Protein 2VR3 (pdb70)

Secondary structure (P-SEA, 3-state):
cccccccccbbbbbbcccccccccccbbbbbbbbbbbcccccccbbbbbbccccccccccccccccccccccbbbbbccccbbbbbbcccccccccccbbbbbbbccccccccccbbbbbbbbccccbbbbbbbbcbbbbbbccccccccccccccccccbbbbbbbcccccccccbbbbbbbcccccccccccccccbbbbbbbbccccccccccccccccccccbbbbbccccbbbbccccccccbbbbbbbbccccccccccccbbbbbbbcccccccbbbbbbbbccccccccccccccccccc/ccccccccccccccccccccccccccbbbbbbccccccccccccbbbbbbccccccccccccccccccccccccccccccccccbbbbbbcccccccccccccbbbbbcccccccccbbbbbbbbbccccbbbbbbbbccbbbbbcccccbbbbbcccccccccbbbbbbcccccccccbbbbbbbcccccccccccccccbbbbbbccccccccccccccccccccccccbbbbbccccbbbbccccccccbbbbbbbbccccccccccccbbbbbbbccccccccbbbbbbbbbbbbbbccccccccc/ccccbbbbbbcc/cbbbbbbbbbbcc

GO terms:
  GO:0070051 fibrinogen binding (F, IMP)
  GO:0098630 aggregation of unicellular organisms (P, IMP)
  GO:0070051 fibrinogen binding (F, IPI)
  GO:0001968 fibronectin binding (F, IPI)

CATH classification: 2.60.40.1280 (+1 more: 2.60.40.1290)

Nearest PDB structures (foldseek):
  2vr3-assembly1_A  TM=1.003E+00  e=5.633E-76  Staphylococcus aureus
  1n67-assembly1_A  TM=7.058E-01  e=8.369E-58  Staphylococcus aureus
  5wtb-assembly3_B  TM=8.924E-01  e=7.507E-31  Staphylococcus aureus subsp. aureus Mu50
  1r19-assembly2_B  TM=8.773E-01  e=3.235E-27  Staphylococcus epidermidis
  4b60-assembly1_A  TM=8.534E-01  e=1.217E-27  Staphylococcus aureus subsp. aureus NCTC 8325

Foldseek 3Di:
DECLVVWAPKAKEKDADQEAAQQVFGWIKIKIKTWDALVDAFFYKFKKFFDPQKAQARQAQHDAFACAALVQWGWDQDPVRIIMITGHRVSVFFARKMKMKMGIIGGDCVVCQAWAKDKTKMATPPHMYIDIHTYDNDDFDDDVQWTKDKEKHHCYPVQQKIKMKMKGSLVQGKFAFKKKKKAFDPPQLAFWFAADVFKDKWKAFDPDSVVHTSSRDDDGNTCRVQWDWHDDDGRMIMIGHVRRIDRGMMMMMMIGGGHPPGPGYHKMKMKMWGADPVRDIDMDMYIYDDDDDHMYMYMHGHGDDDDD/DECLVVWPPKAKDKDFDLEAQLQVAGWIKIKIKTWDALPDAFFYKFKKDFDPQKAQQRQAPDDAFAFADAVVHTQWGWDQDPVRMIMITGHRQSVFFHRKMKMKMGIMGGDCVVAFAWDKDKGKMGTPPHIDIHIHTHDNDDWDDDAQWTKEKAWRHAHLPVFKTKMKMKGRLVLGKFAFKKKKKAFPPPFLAFWFAAPVFKDKWKFFAVSVPATSSRDDDRVVTHTCRVQWDWHADDGGMIMITHVVRIGRTMMMMMMMGGGHNVTPGYHKMKMKIWGADPVRDIDIDIYIYDDDDDHMYMYMHGHGDD/DDDDDDDDDDDD/DDDDDDDDDDDDD

Sequence (643 aa):
TDITNQLTNVTVGIDSGTTVYPHQAGYVKLNYGFSVPNSAVKGDTFKITVPKELNLNGVTSTAKVPPIMAVLANGVIDSDGNVIYTFTDYVNTKCDVKATLTMPAYIDPENVKKTGNVTLATGIGSTTANKTVLVDYEKYGKFYNL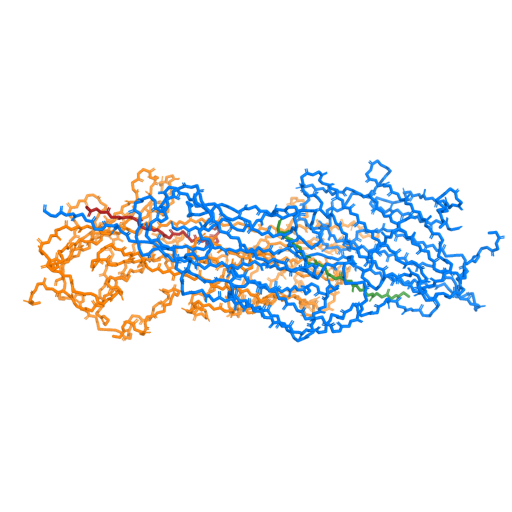SIKGTIDQIDKTNNTYRQTIYVNPSGDNVIAPVLTGNLKPNTDSNALIDQQNTSIKVYKVDNAADLSESYFVNPEDVTNSVNITFPNPNQYKVEFPDDQITTPYIVVVNGHIDPNSKGDLALRSTLYGYNSNIIWRSMSWDNEVAFNNGSGSGDGIDCPVVPTDITNQLTNVTVGIDSGTTVYPHQAGYVKLNYGFSVPNSAVKGDTFKITVPKELNLNGVTSTAKVPPIMAGDQVLANGVIDSDGNVIYTFTDYVNTKCDVKATLTMPAYIDPENVKKTGNVTLATG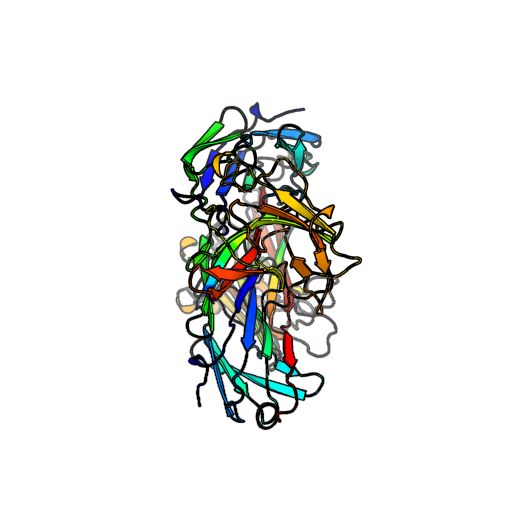IGSTTANKTVLVDYEKYGKFYNLSIKGTIDQIDKTNNTYRQTIYVNPSGDNVIAPVLTGNLKPNTDSNALIDQQNTSIKVYKVNAADLSESYFVNPENFEDVTNSVNITFPNPNQYKVEFPDDQITTPYIVVVNGHIDPNSKGDLALRSTLYGYNSNIIWRSMSWDNEVAFNNGSGSGDGIDCPHHLGGAKQAGAVQHHLGGAKQAGAV

B-factor: mean 31.1, std 10.48, range [5.42, 54.84]

Structure (mmCIF, N/CA/C/O backbone):
data_2VR3
#
_entry.id   2VR3
#
_cell.length_a   35.427
_cell.length_b   61.836
_cell.length_c   81.777
_cell.angle_alpha   85.44
_cell.angle_beta   81.84
_cell.angle_gamma   82.45
#
_symmetry.space_group_name_H-M   'P 1'
#
loop_
_entity.id
_entity.type
_entity.pdbx_description
1 polymer 'CLUMPING FACTOR A'
2 polymer 'FIBRINOGEN GAMMA-CHAIN'
3 water water
#
loop_
_atom_site.group_PDB
_atom_site.id
_atom_site.type_symbol
_atom_site.label_atom_id
_atom_site.label_alt_id
_atom_site.label_comp_id
_atom_site.label_asym_id
_atom_site.label_entity_id
_atom_site.label_seq_id
_atom_site.pdbx_PDB_ins_code
_atom_site.Cartn_x
_atom_site.Cartn_y
_atom_site.Cartn_z
_atom_site.occupancy
_atom_site.B_iso_or_equiv
_atom_site.auth_seq_id
_atom_site.auth_comp_id
_atom_site.auth_asym_id
_atom_site.auth_atom_id
_atom_site.pdbx_PDB_model_num
ATOM 1 N N . THR A 1 14 ? 15.336 29.871 -9.969 1.00 36.22 230 THR A N 1
ATOM 2 C CA . THR A 1 14 ? 16.148 28.608 -10.076 1.00 46.69 230 THR A CA 1
ATOM 3 C C . THR A 1 14 ? 17.417 28.667 -9.216 1.00 37.08 230 THR A C 1
ATOM 4 O O . THR A 1 14 ? 17.968 29.745 -8.952 1.00 39.69 230 THR A O 1
ATOM 6 N N . ASP A 1 15 ? 17.855 27.503 -8.747 1.00 28.02 231 ASP A N 1
ATOM 7 C CA . ASP A 1 15 ? 19.125 27.422 -8.078 1.00 22.51 231 ASP A CA 1
ATOM 8 C C . ASP A 1 15 ? 20.192 27.185 -9.107 1.00 36.34 231 ASP A C 1
ATOM 9 O O . ASP A 1 15 ? 20.178 26.151 -9.762 1.00 44.10 231 ASP A O 1
ATOM 14 N N . ILE A 1 16 ? 21.146 28.106 -9.222 1.00 20.08 232 ILE A N 1
ATOM 15 C CA . ILE A 1 16 ? 22.164 27.949 -10.242 1.00 21.86 232 ILE A CA 1
ATOM 16 C C . ILE A 1 16 ? 23.551 27.674 -9.682 1.00 22.30 232 ILE A C 1
ATOM 17 O O . ILE A 1 16 ? 24.526 27.716 -10.403 1.00 29.33 232 ILE A O 1
ATOM 22 N N . THR A 1 17 ? 23.612 27.361 -8.395 1.00 24.12 233 THR A N 1
ATOM 23 C CA . THR A 1 17 ? 24.835 27.007 -7.723 1.00 35.54 233 THR A CA 1
ATOM 24 C C . THR A 1 17 ? 25.730 26.220 -8.647 1.00 30.63 233 THR A C 1
ATOM 25 O O . THR A 1 17 ? 26.864 26.630 -8.945 1.00 24.25 233 THR A O 1
ATOM 29 N N . ASN A 1 18 ? 25.224 25.095 -9.145 1.00 32.61 234 ASN A N 1
ATOM 30 C CA . ASN A 1 18 ? 26.074 24.206 -9.914 1.00 31.79 234 ASN A CA 1
ATOM 31 C C . ASN A 1 18 ? 26.483 24.740 -11.264 1.00 23.60 234 ASN A C 1
ATOM 32 O O . ASN A 1 18 ? 27.360 24.167 -11.907 1.00 33.58 234 ASN A O 1
ATOM 37 N N . GLN A 1 19 ? 25.849 25.814 -11.722 1.00 30.29 235 GLN A N 1
ATOM 38 C CA . GLN A 1 19 ? 26.169 26.316 -13.055 1.00 15.04 235 GLN A CA 1
ATOM 39 C C . GLN A 1 19 ? 27.145 27.449 -12.935 1.00 30.78 235 GLN A C 1
ATOM 40 O O . GLN A 1 19 ? 27.382 28.145 -13.908 1.00 25.03 235 GLN A O 1
ATOM 46 N N . LEU A 1 20 ? 27.605 27.701 -11.721 1.00 20.33 236 LEU A N 1
ATOM 47 C CA . LEU A 1 20 ? 28.632 28.703 -11.469 1.00 52.63 236 LEU A CA 1
ATOM 48 C C . LEU A 1 20 ? 29.928 28.077 -11.960 1.00 19.07 236 LEU A C 1
ATOM 49 O O . LEU A 1 20 ? 30.107 26.865 -11.838 1.00 23.01 236 LEU A O 1
ATOM 54 N N . THR A 1 21 ? 30.810 28.903 -12.505 1.00 26.68 237 THR A N 1
ATOM 55 C CA . THR A 1 21 ? 32.058 28.451 -13.059 1.00 15.00 237 THR A CA 1
ATOM 56 C C . THR A 1 21 ? 33.266 29.263 -12.503 1.00 13.93 237 THR A C 1
ATOM 57 O O . THR A 1 21 ? 33.095 30.343 -11.947 1.00 26.27 237 THR A O 1
ATOM 61 N N . ASN A 1 22 ? 34.468 28.712 -12.638 1.00 26.13 238 ASN A N 1
ATOM 62 C CA . ASN A 1 22 ? 35.656 29.422 -12.171 1.00 33.90 238 ASN A CA 1
ATOM 63 C C . ASN A 1 22 ? 35.501 29.674 -10.670 1.00 25.73 238 ASN A C 1
ATOM 64 O O . ASN A 1 22 ? 35.708 30.786 -10.188 1.00 27.26 238 ASN A O 1
ATOM 69 N N . VAL A 1 23 ? 35.098 28.652 -9.930 1.00 33.50 239 VAL A N 1
ATOM 70 C CA . VAL A 1 23 ? 34.777 28.847 -8.527 1.00 26.37 239 VAL A CA 1
ATOM 71 C C . VAL A 1 23 ? 36.012 28.557 -7.726 1.00 21.59 239 VAL A C 1
ATOM 72 O O . VAL A 1 23 ? 36.742 27.594 -8.011 1.00 26.95 239 VAL A O 1
ATOM 76 N N . THR A 1 24 ? 36.282 29.445 -6.777 1.00 26.71 240 THR A N 1
ATOM 77 C CA . THR A 1 24 ? 37.390 29.307 -5.866 1.00 28.85 240 THR A CA 1
ATOM 78 C C . THR A 1 24 ? 36.888 29.637 -4.478 1.00 25.72 240 THR A C 1
ATOM 79 O O . THR A 1 24 ? 36.019 30.486 -4.310 1.00 22.56 240 THR A O 1
ATOM 83 N N . VAL A 1 25 ? 37.469 28.971 -3.494 1.00 30.12 241 VAL A N 1
ATOM 84 C CA . VAL A 1 25 ? 37.049 29.065 -2.129 1.00 54.84 241 VAL A CA 1
ATOM 85 C C . VAL A 1 25 ? 38.272 28.998 -1.252 1.00 19.14 241 VAL A C 1
ATOM 86 O O . VAL A 1 25 ? 39.213 28.263 -1.545 1.00 22.05 241 VAL A O 1
ATOM 90 N N . GLY A 1 26 ? 38.243 29.707 -0.143 1.00 29.97 242 GLY A N 1
ATOM 91 C CA . GLY A 1 26 ? 39.388 29.672 0.732 1.00 24.82 242 GLY A CA 1
ATOM 92 C C . GLY A 1 26 ? 39.065 30.170 2.104 1.00 14.89 242 GLY A C 1
ATOM 93 O O . GLY A 1 26 ? 38.141 30.975 2.297 1.00 23.40 242 GLY A O 1
ATOM 94 N N . ILE A 1 27 ? 39.882 29.731 3.060 1.00 18.48 243 ILE A N 1
ATOM 95 C CA . ILE A 1 27 ? 39.797 30.217 4.416 1.00 25.68 243 ILE A CA 1
ATOM 96 C C . ILE A 1 27 ? 41.009 30.955 4.918 1.00 37.04 243 ILE A C 1
ATOM 97 O O . ILE A 1 27 ? 42.048 30.346 5.068 1.00 25.64 243 ILE A O 1
ATOM 102 N N . ASP A 1 28 ? 40.851 32.241 5.224 1.00 29.02 244 ASP A N 1
ATOM 103 C CA . ASP A 1 28 ? 41.939 33.039 5.787 1.00 29.98 244 ASP A CA 1
ATOM 104 C C . ASP A 1 28 ? 41.915 33.067 7.322 1.00 38.00 244 ASP A C 1
ATOM 105 O O . ASP A 1 28 ? 41.001 33.635 7.941 1.00 25.10 244 ASP A O 1
ATOM 110 N N . SER A 1 29 ? 42.909 32.430 7.938 1.00 24.67 245 SER A N 1
ATOM 111 C CA . SER A 1 29 ? 43.120 32.566 9.385 1.00 35.64 245 SER A CA 1
ATOM 112 C C . SER A 1 29 ? 44.536 32.193 9.783 1.00 38.82 245 SER A C 1
ATOM 113 O O . SER A 1 29 ? 45.282 31.657 8.985 1.00 31.78 245 SER A O 1
ATOM 116 N N . GLY A 1 30 ? 44.907 32.479 11.025 1.00 50.64 246 GLY A N 1
ATOM 117 C CA . GLY A 1 30 ? 46.174 31.988 11.545 1.00 30.26 246 GLY A CA 1
ATOM 118 C C . GLY A 1 30 ? 45.982 30.516 11.858 1.00 48.28 246 GLY A C 1
ATOM 119 O O . GLY A 1 30 ? 44.886 30.010 11.682 1.00 27.20 246 GLY A O 1
ATOM 120 N N . THR A 1 31 ? 47.026 29.843 12.332 1.00 43.11 247 THR A N 1
ATOM 121 C CA . THR A 1 31 ? 47.019 28.388 12.593 1.00 34.45 247 THR A CA 1
ATOM 122 C C . THR A 1 31 ? 46.339 28.095 13.943 1.00 20.67 247 THR A C 1
ATOM 123 O O . THR A 1 31 ? 45.789 27.019 14.184 1.00 28.53 247 THR A O 1
ATOM 125 N N . THR A 1 32 ? 46.407 29.081 14.817 1.00 21.46 248 THR A N 1
ATOM 126 C CA . THR A 1 32 ? 45.657 29.080 16.068 1.00 42.87 248 THR A CA 1
ATOM 127 C C . THR A 1 32 ? 44.646 30.231 16.031 1.00 31.78 248 THR A C 1
ATOM 128 O O . THR A 1 32 ? 44.968 31.361 15.622 1.00 37.02 248 THR A O 1
ATOM 132 N N . VAL A 1 33 ? 43.436 29.956 16.496 1.00 34.10 249 VAL A N 1
ATOM 133 C CA . VAL A 1 33 ? 42.422 30.984 16.552 1.00 13.60 249 VAL A CA 1
ATOM 134 C C . VAL A 1 33 ? 42.136 31.179 18.006 1.00 18.40 249 VAL A C 1
ATOM 135 O O . VAL A 1 33 ? 42.001 30.217 18.730 1.00 29.76 249 VAL A O 1
ATOM 139 N N . TYR A 1 34 ? 42.035 32.423 18.440 1.00 36.63 250 TYR A N 1
ATOM 140 C CA . TYR A 1 34 ? 41.789 32.709 19.836 1.00 16.29 250 TYR A CA 1
ATOM 141 C C . TYR A 1 34 ? 40.530 33.447 19.935 1.00 36.11 250 TYR A C 1
ATOM 142 O O . TYR A 1 34 ? 40.590 34.651 19.822 1.00 11.60 250 TYR A O 1
ATOM 151 N N . PRO A 1 35 ? 39.391 32.750 20.154 1.00 15.02 251 PRO A N 1
ATOM 152 C CA . PRO A 1 35 ? 38.093 33.396 20.097 1.00 17.74 251 PRO A CA 1
ATOM 153 C C . PRO A 1 35 ? 37.847 34.406 21.178 1.00 17.30 251 PRO A C 1
ATOM 154 O O . PRO A 1 35 ? 36.945 35.252 21.031 1.00 20.93 251 PRO A O 1
ATOM 158 N N . HIS A 1 36 ? 38.613 34.341 22.265 1.00 19.74 252 HIS A N 1
ATOM 159 C CA . HIS A 1 36 ? 38.502 35.312 23.338 1.00 21.98 252 HIS A CA 1
ATOM 160 C C . HIS A 1 36 ? 39.630 36.356 23.279 1.00 28.81 252 HIS A C 1
ATOM 161 O O . HIS A 1 36 ? 39.921 37.030 24.246 1.00 26.96 252 HIS A O 1
ATOM 168 N N . GLN A 1 37 ? 40.264 36.461 22.120 1.00 32.70 253 GLN A N 1
ATOM 169 C CA . GLN A 1 37 ? 41.216 37.548 21.874 1.00 31.92 253 GLN A CA 1
ATOM 170 C C . GLN A 1 37 ? 40.961 38.224 20.515 1.00 30.97 253 GLN A C 1
ATOM 171 O O . GLN A 1 37 ? 41.857 38.764 19.890 1.00 35.68 253 GLN A O 1
ATOM 177 N N . ALA A 1 38 ? 39.689 38.226 20.120 1.00 19.81 254 ALA A N 1
ATOM 178 C CA . ALA A 1 38 ? 39.194 38.897 18.945 1.00 17.07 254 ALA A CA 1
ATOM 179 C C . ALA A 1 38 ? 39.576 38.158 17.679 1.00 16.10 254 ALA A C 1
ATOM 180 O O . ALA A 1 38 ? 39.577 38.718 16.575 1.00 21.50 254 ALA A O 1
ATOM 182 N N . GLY A 1 39 ? 39.901 36.884 17.829 1.00 22.26 255 GLY A N 1
ATOM 183 C CA . GLY A 1 39 ? 40.185 36.079 16.673 1.00 21.41 255 GLY A CA 1
ATOM 184 C C . GLY A 1 39 ? 38.943 35.647 15.921 1.00 29.44 255 GLY A C 1
ATOM 185 O O . GLY A 1 39 ? 37.960 35.250 16.521 1.00 24.08 255 GLY A O 1
ATOM 186 N N . TYR A 1 40 ? 39.028 35.692 14.593 1.00 26.80 256 TYR A N 1
ATOM 187 C CA . TYR A 1 40 ? 37.954 35.208 13.725 1.00 31.53 256 TYR A CA 1
ATOM 188 C C . TYR A 1 40 ? 38.562 34.561 12.468 1.00 32.89 256 TYR A C 1
ATOM 189 O O . TYR A 1 40 ? 39.787 34.455 12.361 1.00 19.48 256 TYR A O 1
ATOM 198 N N . VAL A 1 41 ? 37.748 34.041 11.552 1.00 18.76 257 VAL A N 1
ATOM 199 C CA . VAL A 1 41 ? 38.287 33.669 10.236 1.00 24.79 257 VAL A CA 1
ATOM 200 C C . VAL A 1 41 ? 37.547 34.367 9.113 1.00 33.44 257 VAL A C 1
ATOM 201 O O . VAL A 1 41 ? 36.445 34.892 9.296 1.00 27.15 257 VAL A O 1
ATOM 205 N N . LYS A 1 42 ? 38.179 34.421 7.957 1.00 31.06 258 LYS A N 1
ATOM 206 C CA . LYS A 1 42 ? 37.519 34.962 6.785 1.00 41.92 258 LYS A CA 1
ATOM 207 C C . LYS A 1 42 ? 37.275 33.847 5.796 1.00 27.97 258 LYS A C 1
ATOM 208 O O . LYS A 1 42 ? 38.179 33.033 5.516 1.00 25.55 258 LYS A O 1
ATOM 212 N N . LEU A 1 43 ? 36.033 33.752 5.343 1.00 31.70 259 LEU A N 1
ATOM 213 C CA . LEU A 1 43 ? 35.674 32.881 4.236 1.00 25.38 259 LEU A CA 1
ATOM 214 C C . LEU A 1 43 ? 35.704 33.740 2.970 1.00 19.35 259 LEU A C 1
ATOM 215 O O . LEU A 1 43 ? 34.983 34.736 2.872 1.00 21.85 259 LEU A O 1
ATOM 220 N N . ASN A 1 44 ? 36.443 33.263 1.969 1.00 17.72 260 ASN A N 1
ATOM 221 C CA . ASN A 1 44 ? 36.630 33.913 0.682 1.00 22.04 260 ASN A CA 1
ATOM 222 C C . ASN A 1 44 ? 36.049 33.052 -0.430 1.00 21.47 260 ASN A C 1
ATOM 223 O O . ASN A 1 44 ? 36.169 31.812 -0.407 1.00 32.30 260 ASN A O 1
ATOM 228 N N . TYR A 1 45 ? 35.376 33.703 -1.385 1.00 26.79 261 TYR A N 1
ATOM 229 C CA . TYR A 1 45 ? 34.762 33.023 -2.524 1.00 25.66 261 TYR A CA 1
ATOM 230 C C . TYR A 1 45 ? 34.897 33.880 -3.769 1.00 20.69 261 TYR A C 1
ATOM 231 O O . TYR A 1 45 ? 34.923 35.097 -3.694 1.00 33.27 261 TYR A O 1
ATOM 240 N N . GLY A 1 46 ? 34.998 33.211 -4.917 1.00 24.20 262 GLY A N 1
ATOM 241 C CA . GLY A 1 46 ? 35.082 33.890 -6.205 1.00 19.61 262 GLY A CA 1
ATOM 242 C C . GLY A 1 46 ? 34.381 32.999 -7.201 1.00 16.39 262 GLY A C 1
ATOM 243 O O . GLY A 1 46 ? 34.521 31.787 -7.147 1.00 24.31 262 GLY A O 1
ATOM 244 N N . PHE A 1 47 ? 33.649 33.581 -8.140 1.00 34.76 263 PHE A N 1
ATOM 245 C CA . PHE A 1 47 ? 33.017 32.758 -9.155 1.00 30.36 263 PHE A CA 1
ATOM 246 C C . PHE A 1 47 ? 32.605 33.561 -10.361 1.00 15.45 263 PHE A C 1
ATOM 247 O O . PHE A 1 47 ? 32.310 34.767 -10.260 1.00 21.73 263 PHE A O 1
ATOM 255 N N . SER A 1 48 ? 32.520 32.878 -11.490 1.00 22.19 264 SER A N 1
ATOM 256 C CA . SER A 1 48 ? 31.768 33.364 -12.670 1.00 54.84 264 SER A CA 1
ATOM 257 C C . SER A 1 48 ? 30.243 33.031 -12.640 1.00 45.93 264 SER A C 1
ATOM 258 O O . SER A 1 48 ? 29.845 31.939 -12.247 1.00 36.30 264 SER A O 1
ATOM 261 N N . VAL A 1 49 ? 29.381 33.958 -13.060 1.00 29.73 265 VAL A N 1
ATOM 262 C CA . VAL A 1 49 ? 27.958 33.631 -13.183 1.00 38.12 265 VAL A CA 1
ATOM 263 C C . VAL A 1 49 ? 27.553 33.379 -14.636 1.00 15.77 265 VAL A C 1
ATOM 264 O O . VAL A 1 49 ? 27.943 34.122 -15.534 1.00 38.38 265 VAL A O 1
ATOM 268 N N . PRO A 1 50 ? 26.763 32.337 -14.865 1.00 34.19 266 PRO A N 1
ATOM 269 C CA . PRO A 1 50 ? 26.240 32.001 -16.192 1.00 38.83 266 PRO A CA 1
ATOM 270 C C . PRO A 1 50 ? 25.468 33.153 -16.811 1.00 34.30 266 PRO A C 1
ATOM 271 O O . PRO A 1 50 ? 24.571 33.702 -16.178 1.00 33.37 266 PRO A O 1
ATOM 275 N N . ASN A 1 51 ? 25.820 33.524 -18.039 1.00 32.05 267 ASN A N 1
ATOM 276 C CA . ASN A 1 51 ? 25.084 34.547 -18.756 1.00 22.76 267 ASN A CA 1
ATOM 277 C C . ASN A 1 51 ? 23.598 34.307 -18.647 1.00 52.82 267 ASN A C 1
ATOM 278 O O . ASN A 1 51 ? 22.800 35.239 -18.679 1.00 50.29 267 ASN A O 1
ATOM 283 N N . SER A 1 52 ? 23.224 33.042 -18.543 1.00 20.24 268 SER A N 1
ATOM 284 C CA . SER A 1 52 ? 21.787 32.695 -18.553 1.00 30.96 268 SER A CA 1
ATOM 285 C C . SER A 1 52 ? 21.099 33.043 -17.232 1.00 44.75 268 SER A C 1
ATOM 286 O O . SER A 1 52 ? 19.881 32.911 -17.107 1.00 32.21 268 SER A O 1
ATOM 289 N N . ALA A 1 53 ? 21.893 33.442 -16.243 1.00 47.01 269 ALA A N 1
ATOM 290 C CA . ALA A 1 53 ? 21.379 33.956 -14.982 1.00 35.23 269 ALA A CA 1
ATOM 291 C C . ALA A 1 53 ? 20.434 35.104 -15.242 1.00 49.80 269 ALA A C 1
ATOM 292 O O . ALA A 1 53 ? 20.735 36.029 -16.016 1.00 30.75 269 ALA A O 1
ATOM 294 N N . VAL A 1 54 ? 19.293 35.028 -14.573 1.00 25.08 270 VAL A N 1
ATOM 295 C CA . VAL A 1 54 ? 18.246 36.041 -14.587 1.00 30.58 270 VAL A CA 1
ATOM 296 C C . VAL A 1 54 ? 17.874 36.366 -13.133 1.00 52.09 270 VAL A C 1
ATOM 297 O O . VAL A 1 54 ? 18.140 35.565 -12.222 1.00 34.45 270 VAL A O 1
ATOM 299 N N . LYS A 1 55 ? 17.264 37.532 -12.922 1.00 26.93 271 LYS A N 1
ATOM 300 C CA . LYS A 1 55 ? 16.783 37.953 -11.586 1.00 22.77 271 LYS A CA 1
ATOM 301 C C . LYS A 1 55 ? 15.985 36.905 -10.808 1.00 54.84 271 LYS A C 1
ATOM 302 O O . LYS A 1 55 ? 15.124 36.230 -11.357 1.00 34.20 271 LYS A O 1
ATOM 304 N N . GLY A 1 56 ? 16.259 36.782 -9.513 1.00 36.51 272 GLY A N 1
ATOM 305 C CA . GLY A 1 56 ? 15.601 35.752 -8.710 1.00 23.46 272 GLY A CA 1
ATOM 306 C C . GLY A 1 56 ? 16.276 34.389 -8.778 1.00 24.21 272 GLY A C 1
ATOM 307 O O . GLY A 1 56 ? 15.828 33.437 -8.145 1.00 35.72 272 GLY A O 1
ATOM 308 N N . ASP A 1 57 ? 17.366 34.273 -9.542 1.00 37.75 273 ASP A N 1
ATOM 309 C CA . ASP A 1 57 ? 18.125 33.020 -9.551 1.00 27.90 273 ASP A CA 1
ATOM 310 C C . ASP A 1 57 ? 18.921 32.986 -8.254 1.00 19.97 273 ASP A C 1
ATOM 311 O O . ASP A 1 57 ? 19.194 34.052 -7.664 1.00 30.17 273 ASP A O 1
ATOM 316 N N . THR A 1 58 ? 19.272 31.796 -7.766 1.00 24.44 274 THR A N 1
ATOM 317 C CA . THR A 1 58 ? 19.942 31.704 -6.463 1.00 32.36 274 THR A CA 1
ATOM 318 C C . THR A 1 58 ? 21.221 30.883 -6.504 1.00 46.50 274 THR A C 1
ATOM 319 O O . THR A 1 58 ? 21.563 30.279 -7.513 1.00 32.37 274 THR A O 1
ATOM 323 N N . PHE A 1 59 ? 21.919 30.863 -5.381 1.00 28.82 275 PHE A N 1
ATOM 324 C CA . PHE A 1 59 ? 23.129 30.071 -5.261 1.00 18.92 275 PHE A CA 1
ATOM 325 C C . PHE A 1 59 ? 23.520 29.958 -3.808 1.00 19.57 275 PHE A C 1
ATOM 326 O O . PHE A 1 59 ? 23.320 30.889 -3.002 1.00 31.57 275 PHE A O 1
ATOM 334 N N . LYS A 1 60 ? 24.001 28.792 -3.421 1.00 18.19 276 LYS A N 1
ATOM 335 C CA . LYS A 1 60 ? 24.110 28.557 -1.975 1.00 14.37 276 LYS A CA 1
ATOM 336 C C . LYS A 1 60 ? 25.493 28.291 -1.429 1.00 54.84 276 LYS A C 1
ATOM 337 O O . LYS A 1 60 ? 26.166 27.316 -1.831 1.00 23.35 276 LYS A O 1
ATOM 343 N N . ILE A 1 61 ? 25.884 29.099 -0.446 1.00 20.38 277 ILE A N 1
ATOM 344 C CA . ILE A 1 61 ? 27.128 28.825 0.226 1.00 26.29 277 ILE A CA 1
ATOM 345 C C . ILE A 1 61 ? 26.947 27.925 1.431 1.00 15.20 277 ILE A C 1
ATOM 346 O O . ILE A 1 61 ? 26.080 28.136 2.243 1.00 19.36 277 ILE A O 1
ATOM 351 N N . THR A 1 62 ? 27.816 26.932 1.536 1.00 11.09 278 THR A N 1
ATOM 352 C CA . THR A 1 62 ? 27.828 26.011 2.641 1.00 20.06 278 THR A CA 1
ATOM 353 C C . THR A 1 62 ? 28.699 26.480 3.822 1.00 24.73 278 THR A C 1
ATOM 354 O O . THR A 1 62 ? 29.902 26.622 3.674 1.00 15.51 278 THR A O 1
ATOM 358 N N . VAL A 1 63 ? 28.119 26.663 5.002 1.00 15.17 279 VAL A N 1
ATOM 359 C CA . VAL A 1 63 ? 28.881 27.134 6.185 1.00 23.52 279 VAL A CA 1
ATOM 360 C C . VAL A 1 63 ? 28.830 26.032 7.230 1.00 29.24 279 VAL A C 1
ATOM 361 O O . VAL A 1 63 ? 27.756 25.520 7.537 1.00 31.00 279 VAL A O 1
ATOM 365 N N . PRO A 1 64 ? 29.994 25.652 7.775 1.00 29.04 280 PRO A N 1
ATOM 366 C CA . PRO A 1 64 ? 30.016 24.513 8.666 1.00 34.85 280 PRO A CA 1
ATOM 367 C C . PRO A 1 64 ? 29.466 24.822 10.055 1.00 34.25 280 PRO A C 1
ATOM 368 O O . PRO A 1 64 ? 29.406 25.978 10.451 1.00 27.03 280 PRO A O 1
ATOM 372 N N . LYS A 1 65 ? 29.074 23.778 10.784 1.00 33.56 281 LYS A N 1
ATOM 373 C CA . LYS A 1 65 ? 28.534 23.925 12.127 1.00 16.44 281 LYS A CA 1
ATOM 374 C C . LYS A 1 65 ? 29.535 24.524 13.114 1.00 21.50 281 LYS A C 1
ATOM 375 O O . LYS A 1 65 ? 29.140 25.110 14.109 1.00 26.91 281 LYS A O 1
ATOM 377 N N . GLU A 1 66 ? 30.819 24.374 12.852 1.00 24.62 282 GLU A N 1
ATOM 378 C CA . GLU A 1 66 ? 31.823 24.853 13.807 1.00 39.42 282 GLU A CA 1
ATOM 379 C C . GLU A 1 66 ? 31.960 26.397 13.845 1.00 27.62 282 GLU A C 1
ATOM 380 O O . GLU A 1 66 ? 32.627 26.998 14.750 1.00 21.32 282 GLU A O 1
ATOM 386 N N . LEU A 1 67 ? 31.343 27.031 12.847 1.00 13.11 283 LEU A N 1
ATOM 387 C CA . LEU A 1 67 ? 31.335 28.496 12.735 1.00 14.60 283 LEU A CA 1
ATOM 388 C C . LEU A 1 67 ? 29.937 29.028 12.821 1.00 54.84 283 LEU A C 1
ATOM 389 O O . LEU A 1 67 ? 28.958 28.312 12.601 1.00 24.52 283 LEU A O 1
ATOM 394 N N . ASN A 1 68 ? 29.855 30.313 13.134 1.00 23.74 284 ASN A N 1
ATOM 395 C CA . ASN A 1 68 ? 28.640 31.062 12.889 1.00 16.55 284 ASN A CA 1
ATOM 396 C C . ASN A 1 68 ? 29.081 32.358 12.227 1.00 33.48 284 ASN A C 1
ATOM 397 O O . ASN A 1 68 ? 30.266 32.597 12.071 1.00 21.95 284 ASN A O 1
ATOM 402 N N . LEU A 1 69 ? 28.143 33.144 11.736 1.00 28.75 285 LEU A N 1
ATOM 403 C CA . LEU A 1 69 ? 28.521 34.398 11.076 1.00 14.61 285 LEU A CA 1
ATOM 404 C C . LEU A 1 69 ? 28.215 35.606 11.932 1.00 21.60 285 LEU A C 1
ATOM 405 O O . LEU A 1 69 ? 28.307 36.744 11.429 1.00 24.15 285 LEU A O 1
ATOM 410 N N . ASN A 1 70 ? 27.839 35.386 13.206 1.00 7.53 286 ASN A N 1
ATOM 411 C CA . ASN A 1 70 ? 27.479 36.521 14.037 1.00 20.34 286 ASN A CA 1
ATOM 412 C C . ASN A 1 70 ? 28.486 36.788 15.181 1.00 12.81 286 ASN A C 1
ATOM 413 O O . ASN A 1 70 ? 28.732 37.953 15.557 1.00 21.08 286 ASN A O 1
ATOM 418 N N . GLY A 1 71 ? 29.087 35.728 15.711 1.00 26.64 287 GLY A N 1
ATOM 419 C C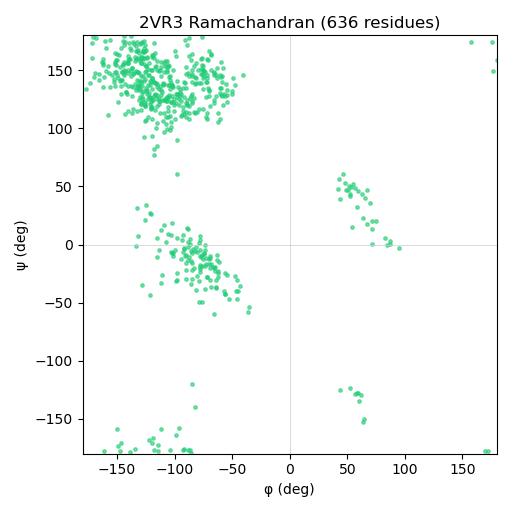A . GLY A 1 71 ? 30.006 35.837 16.847 1.00 18.78 287 GLY A CA 1
ATOM 420 C C . GLY A 1 71 ? 29.377 36.452 18.089 1.00 32.78 287 GLY A C 1
ATOM 421 O O . GLY A 1 71 ? 28.352 36.002 18.599 1.00 20.81 287 GLY A O 1
ATOM 422 N N . VAL A 1 72 ? 30.006 37.468 18.641 1.00 13.81 288 VAL A N 1
ATOM 423 C CA . VAL A 1 72 ? 29.336 38.175 19.762 1.00 20.77 288 VAL A CA 1
ATOM 424 C C . VAL A 1 72 ? 27.990 38.863 19.503 1.00 28.91 288 VAL A C 1
ATOM 425 O O . VAL A 1 72 ? 27.308 39.198 20.454 1.00 21.37 288 VAL A O 1
ATOM 429 N N . THR A 1 73 ? 27.615 39.070 18.247 1.00 22.92 289 THR A N 1
ATOM 430 C CA . THR A 1 73 ? 26.436 39.870 17.914 1.00 20.07 289 THR A CA 1
ATOM 431 C C . THR A 1 73 ? 25.209 38.970 17.841 1.00 26.11 289 THR A C 1
ATOM 432 O O . THR A 1 73 ? 25.315 37.827 17.521 1.00 18.17 289 THR A O 1
ATOM 436 N N . SER A 1 74 ? 24.045 39.446 18.207 1.00 20.68 290 SER A N 1
ATOM 437 C CA . SER A 1 74 ? 22.877 38.536 18.169 1.00 29.53 290 SER A CA 1
ATOM 438 C C . SER A 1 74 ? 22.588 37.885 16.796 1.00 26.70 290 SER A C 1
ATOM 439 O O . SER A 1 74 ? 22.229 36.708 16.732 1.00 37.65 290 SER A O 1
ATOM 442 N N . THR A 1 75 ? 22.730 38.634 15.704 1.00 30.71 291 THR A N 1
ATOM 443 C CA . THR A 1 75 ? 22.494 38.072 14.362 1.00 32.36 291 THR A CA 1
ATOM 444 C C . THR A 1 75 ? 23.476 38.707 13.407 1.00 42.94 291 THR A C 1
ATOM 445 O O . THR A 1 75 ? 24.229 39.576 13.821 1.00 26.14 291 THR A O 1
ATOM 449 N N . ALA A 1 76 ? 23.504 38.258 12.153 1.00 23.13 292 ALA A N 1
ATOM 450 C CA . ALA A 1 76 ? 24.331 38.925 11.164 1.00 47.15 292 ALA A CA 1
ATOM 451 C C . ALA A 1 76 ? 23.584 39.142 9.847 1.00 54.84 292 ALA A C 1
ATOM 452 O O . ALA A 1 76 ? 22.556 38.535 9.592 1.00 27.56 292 ALA A O 1
ATOM 454 N N . LYS A 1 77 ? 24.113 40.057 9.050 1.00 21.91 293 LYS A N 1
ATOM 455 C CA . LYS A 1 77 ? 23.733 40.317 7.686 1.00 48.64 293 LYS A CA 1
ATOM 456 C C . LYS A 1 77 ? 24.920 39.838 6.855 1.00 38.24 293 LYS A C 1
ATOM 457 O O . LYS A 1 77 ? 26.072 40.038 7.249 1.00 41.39 293 LYS A O 1
ATOM 459 N N . VAL A 1 78 ? 24.665 39.181 5.725 1.00 27.71 294 VAL A N 1
ATOM 460 C CA . VAL A 1 78 ? 25.758 38.875 4.802 1.00 34.26 294 VAL A CA 1
ATOM 461 C C . VAL A 1 78 ? 25.941 40.048 3.835 1.00 26.59 294 VAL A C 1
ATOM 462 O O . VAL A 1 78 ? 24.972 40.733 3.513 1.00 34.08 294 VAL A O 1
ATOM 466 N N . PRO A 1 79 ? 27.186 40.304 3.387 1.00 33.09 295 PRO A N 1
ATOM 467 C CA . PRO A 1 79 ? 27.353 41.405 2.457 1.00 24.41 295 PRO A CA 1
ATOM 468 C C . PRO A 1 79 ? 26.536 41.219 1.175 1.00 32.46 295 PRO A C 1
ATOM 469 O O . PRO A 1 79 ? 26.627 40.169 0.546 1.00 28.12 295 PRO A O 1
ATOM 473 N N . PRO A 1 80 ? 25.738 42.232 0.792 1.00 38.42 296 PRO A N 1
ATOM 474 C CA . PRO A 1 80 ? 25.187 42.217 -0.547 1.00 43.41 296 PRO A CA 1
ATOM 475 C C . PRO A 1 80 ? 26.370 42.373 -1.482 1.00 40.35 296 PRO A C 1
ATOM 476 O O . PRO A 1 80 ? 27.345 43.029 -1.123 1.00 35.06 296 PRO A O 1
ATOM 480 N N . ILE A 1 81 ? 26.312 41.732 -2.642 1.00 37.12 297 ILE A N 1
ATOM 481 C CA . ILE A 1 81 ? 27.391 41.825 -3.603 1.00 42.48 297 ILE A CA 1
ATOM 482 C C . ILE A 1 81 ? 27.124 43.020 -4.523 1.00 54.84 297 ILE A C 1
ATOM 483 O O . ILE A 1 81 ? 26.047 43.110 -5.122 1.00 28.17 297 ILE A O 1
ATOM 488 N N . MET A 1 82 ? 28.094 43.941 -4.596 1.00 26.30 298 MET A N 1
ATOM 489 C CA . MET A 1 82 ? 27.888 45.283 -5.198 1.00 43.59 298 MET A CA 1
ATOM 490 C C . MET A 1 82 ? 28.621 45.465 -6.529 1.00 50.49 298 MET A C 1
ATOM 491 O O . MET A 1 82 ? 29.782 45.094 -6.658 1.00 32.06 298 MET A O 1
ATOM 496 N N . ALA A 1 83 ? 27.962 46.070 -7.517 1.00 54.84 299 ALA A N 1
ATOM 497 C CA . ALA A 1 83 ? 28.611 46.280 -8.818 1.00 54.84 299 ALA A CA 1
ATOM 498 C C . ALA A 1 83 ? 28.686 47.757 -9.221 1.00 33.10 299 ALA A C 1
ATOM 499 O O . ALA A 1 83 ? 27.651 48.400 -9.433 1.00 54.81 299 ALA A O 1
ATOM 501 N N . VAL A 1 87 ? 22.949 46.750 -6.891 1.00 32.56 303 VAL A N 1
ATOM 502 C CA . VAL A 1 87 ? 23.191 45.488 -6.205 1.00 24.87 303 VAL A CA 1
ATOM 503 C C . VAL A 1 87 ? 23.107 44.290 -7.141 1.00 49.70 303 VAL A C 1
ATOM 504 O O . VAL A 1 87 ? 22.113 44.095 -7.838 1.00 36.17 303 VAL A O 1
ATOM 508 N N . LEU A 1 88 ? 24.166 43.489 -7.136 1.00 51.98 304 LEU A N 1
ATOM 509 C CA . LEU A 1 88 ? 24.268 42.289 -7.964 1.00 29.50 304 LEU A CA 1
ATOM 510 C C . LEU A 1 88 ? 23.529 41.092 -7.335 1.00 29.17 304 LEU A C 1
ATOM 511 O O . LEU A 1 88 ? 22.912 40.304 -8.052 1.00 29.24 304 LEU A O 1
ATOM 516 N N . ALA A 1 89 ? 23.609 40.951 -6.005 1.00 35.30 305 ALA A N 1
ATOM 517 C CA . ALA A 1 89 ? 22.861 39.890 -5.271 1.00 25.17 305 ALA A CA 1
ATOM 518 C C . ALA A 1 89 ? 22.640 40.230 -3.801 1.00 29.69 305 ALA A C 1
ATOM 519 O O . ALA A 1 89 ? 23.467 40.901 -3.181 1.00 30.28 305 ALA A O 1
ATOM 521 N N . ASN A 1 90 ? 21.515 39.777 -3.256 1.00 38.28 306 ASN A N 1
ATOM 522 C CA . ASN A 1 90 ? 21.201 39.948 -1.834 1.00 53.49 306 ASN A CA 1
ATOM 523 C C . ASN A 1 90 ? 21.192 38.609 -1.095 1.00 54.84 306 ASN A C 1
ATOM 524 O O . ASN A 1 90 ? 20.624 37.636 -1.601 1.00 36.39 306 ASN A O 1
ATOM 529 N N . GLY A 1 91 ? 21.797 38.573 0.097 1.00 31.77 307 GLY A N 1
ATOM 530 C CA . GLY A 1 91 ? 22.043 37.320 0.820 1.00 29.00 307 GLY A CA 1
ATOM 531 C C . GLY A 1 91 ? 21.246 37.201 2.101 1.00 25.76 307 GLY A C 1
ATOM 532 O O . GLY A 1 91 ? 20.883 38.203 2.720 1.00 29.05 307 GLY A O 1
ATOM 533 N N . VAL A 1 92 ? 20.902 35.973 2.479 1.00 34.03 308 VAL A N 1
ATOM 534 C CA . VAL A 1 92 ? 20.346 35.735 3.801 1.00 28.66 308 VAL A CA 1
ATOM 535 C C . VAL A 1 92 ? 20.908 34.420 4.319 1.00 30.36 308 VAL A C 1
ATOM 536 O O . VAL A 1 92 ? 21.342 33.586 3.535 1.00 19.08 308 VAL A O 1
ATOM 540 N N . ILE A 1 93 ? 20.932 34.263 5.637 1.00 21.79 309 ILE A N 1
ATOM 541 C CA . ILE A 1 93 ? 21.393 33.051 6.278 1.00 29.50 309 ILE A CA 1
ATOM 542 C C . ILE A 1 93 ? 20.150 32.189 6.469 1.00 26.99 309 ILE A C 1
ATOM 543 O O . ILE A 1 93 ? 19.150 32.684 6.968 1.00 26.21 309 ILE A O 1
ATOM 548 N N . ASP A 1 94 ? 20.196 30.947 6.000 1.00 20.94 310 ASP A N 1
ATOM 549 C CA . ASP A 1 94 ? 19.069 30.024 6.126 1.00 26.67 310 ASP A CA 1
ATOM 550 C C . ASP A 1 94 ? 19.079 29.287 7.490 1.00 54.84 310 ASP A C 1
ATOM 551 O O . ASP A 1 94 ? 19.957 29.550 8.320 1.00 29.00 310 ASP A O 1
ATOM 556 N N . SER A 1 95 ? 18.109 28.400 7.741 1.00 28.76 311 SER A N 1
ATOM 557 C CA . SER A 1 95 ? 17.918 27.857 9.077 1.00 36.36 311 SER A CA 1
ATOM 558 C C . SER A 1 95 ? 18.950 26.810 9.434 1.00 37.69 311 SER A C 1
ATOM 559 O O . SER A 1 95 ? 19.008 26.365 10.589 1.00 44.36 311 SER A O 1
ATOM 562 N N . ASP A 1 96 ? 19.735 26.405 8.440 1.00 50.56 312 ASP A N 1
ATOM 563 C CA . ASP A 1 96 ? 20.839 25.473 8.627 1.00 35.34 312 ASP A CA 1
ATOM 564 C C . ASP A 1 96 ? 22.123 26.233 8.886 1.00 35.22 312 ASP A C 1
ATOM 565 O O . ASP A 1 96 ? 23.164 25.632 9.151 1.00 32.26 312 ASP A O 1
ATOM 570 N N . GLY A 1 97 ? 22.058 27.553 8.767 1.00 36.90 313 GLY A N 1
ATOM 571 C CA . GLY A 1 97 ? 23.257 28.377 8.848 1.00 37.55 313 GLY A CA 1
ATOM 572 C C . GLY A 1 97 ? 23.991 28.567 7.524 1.00 31.38 313 GLY A C 1
ATOM 573 O O . GLY A 1 97 ? 25.031 29.198 7.486 1.00 21.61 313 GLY A O 1
ATOM 574 N N . ASN A 1 98 ? 23.454 28.029 6.439 1.00 31.50 314 ASN A N 1
ATOM 575 C CA . ASN A 1 98 ? 24.032 28.267 5.116 1.00 14.44 314 ASN A CA 1
ATOM 576 C C . ASN A 1 98 ? 23.516 29.569 4.525 1.00 17.57 314 ASN A C 1
ATOM 577 O O . ASN A 1 98 ? 22.569 30.152 5.041 1.00 25.05 314 ASN A O 1
ATOM 582 N N . VAL A 1 99 ? 24.198 30.076 3.488 1.00 19.72 315 VAL A N 1
ATOM 583 C CA . VAL A 1 99 ? 23.914 31.419 2.989 1.00 10.03 315 VAL A CA 1
ATOM 584 C C . VAL A 1 99 ? 23.327 31.332 1.586 1.00 39.38 315 VAL A C 1
ATOM 585 O O . VAL A 1 99 ? 23.912 30.691 0.726 1.00 30.09 315 VAL A O 1
ATOM 589 N N . ILE A 1 100 ? 22.132 31.894 1.377 1.00 25.66 316 ILE A N 1
ATOM 590 C CA . ILE A 1 100 ? 21.527 31.908 0.047 1.00 21.60 316 ILE A CA 1
ATOM 591 C C . ILE A 1 100 ? 21.577 33.344 -0.479 1.00 23.24 316 ILE A C 1
ATOM 592 O O . ILE A 1 100 ? 21.095 34.286 0.190 1.00 23.99 316 ILE A O 1
ATOM 597 N N . TYR A 1 101 ? 22.172 33.495 -1.657 1.00 31.99 317 TYR A N 1
ATOM 598 C CA . TYR A 1 101 ? 22.195 34.745 -2.392 1.00 35.82 317 TYR A CA 1
ATOM 599 C C . TYR A 1 101 ? 21.229 34.682 -3.558 1.00 32.27 317 TYR A C 1
ATOM 600 O O . TYR A 1 101 ? 21.148 33.690 -4.297 1.00 28.80 317 TYR A O 1
ATOM 609 N N . THR A 1 102 ? 20.510 35.780 -3.714 1.00 24.20 318 THR A N 1
ATOM 610 C CA . THR A 1 102 ? 19.557 35.920 -4.773 1.00 34.07 318 THR A CA 1
ATOM 611 C C . THR A 1 102 ? 20.013 36.982 -5.738 1.00 27.00 318 THR A C 1
ATOM 612 O O . THR A 1 102 ? 20.326 38.114 -5.356 1.00 37.27 318 THR A O 1
ATOM 616 N N . PHE A 1 103 ? 20.082 36.594 -6.996 1.00 18.02 319 PHE A N 1
ATOM 617 C CA . PHE A 1 103 ? 20.483 37.509 -8.031 1.00 31.57 319 PHE A CA 1
ATOM 618 C C . PHE A 1 103 ? 19.428 38.547 -8.335 1.00 39.32 319 PHE A C 1
ATOM 619 O O . PHE A 1 103 ? 18.220 38.293 -8.245 1.00 31.03 319 PHE A O 1
ATOM 627 N N . THR A 1 104 ? 19.925 39.730 -8.667 1.00 41.79 320 THR A N 1
ATOM 628 C CA . THR A 1 104 ? 19.117 40.893 -8.939 1.00 28.49 320 THR A CA 1
ATOM 629 C C . THR A 1 104 ? 18.858 40.907 -10.448 1.00 54.84 320 THR A C 1
ATOM 630 O O . THR A 1 104 ? 19.257 39.982 -11.155 1.00 45.81 320 THR A O 1
ATOM 634 N N . ASP A 1 105 ? 18.193 41.943 -10.944 1.00 45.43 321 ASP A N 1
ATOM 635 C CA . ASP A 1 105 ? 17.926 42.050 -12.374 1.00 30.40 321 ASP A CA 1
ATOM 636 C C . ASP A 1 105 ? 19.164 42.506 -13.148 1.00 54.84 321 ASP A C 1
ATOM 637 O O . ASP A 1 105 ? 19.175 42.482 -14.377 1.00 45.56 321 ASP A O 1
ATOM 639 N N . TYR A 1 106 ? 20.193 42.937 -12.419 1.00 37.58 322 TYR A N 1
ATOM 640 C CA . TYR A 1 106 ? 21.504 43.193 -12.991 1.00 39.42 322 TYR A CA 1
ATOM 641 C C . TYR A 1 106 ? 21.957 42.069 -13.945 1.00 22.41 322 TYR A C 1
ATOM 642 O O . TYR A 1 106 ? 22.539 42.353 -14.993 1.00 54.84 322 TYR A O 1
ATOM 651 N N . VAL A 1 107 ? 21.693 40.802 -13.597 1.00 32.63 323 VAL A N 1
ATOM 652 C CA . VAL A 1 107 ? 22.086 39.683 -14.476 1.00 33.11 323 VAL A CA 1
ATOM 653 C C . VAL A 1 107 ? 21.182 39.542 -15.695 1.00 45.19 323 VAL A C 1
ATOM 654 O O . VAL A 1 107 ? 21.519 38.801 -16.622 1.00 54.84 323 VAL A O 1
ATOM 658 N N . ASN A 1 108 ? 20.038 40.237 -15.689 1.00 32.90 324 ASN A N 1
ATOM 659 C CA . ASN A 1 108 ? 19.073 40.192 -16.804 1.00 38.57 324 ASN A CA 1
ATOM 660 C C . ASN A 1 108 ? 19.735 40.780 -18.049 1.00 30.90 324 ASN A C 1
ATOM 661 O O . ASN A 1 108 ? 19.548 40.297 -19.157 1.00 42.26 324 ASN A O 1
ATOM 666 N N . THR A 1 109 ? 20.543 41.815 -17.851 1.00 48.94 325 THR A N 1
ATOM 667 C CA . THR A 1 109 ? 21.103 42.537 -18.969 1.00 42.01 325 THR A CA 1
ATOM 668 C C . THR A 1 109 ? 22.614 42.456 -19.086 1.00 54.84 325 THR A C 1
ATOM 669 O O . THR A 1 109 ? 23.187 42.884 -20.095 1.00 36.40 325 THR A O 1
ATOM 673 N N . LYS A 1 110 ? 23.273 41.929 -18.063 1.00 35.24 326 LYS A N 1
ATOM 674 C CA . LYS A 1 110 ? 24.737 41.892 -18.101 1.00 28.02 326 LYS A CA 1
ATOM 675 C C . LYS A 1 110 ? 25.273 40.508 -18.372 1.00 32.62 326 LYS A C 1
ATOM 676 O O . LYS A 1 110 ? 24.602 39.519 -18.121 1.00 35.42 326 LYS A O 1
ATOM 682 N N . CYS A 1 111 ? 26.478 40.459 -18.930 1.00 23.28 327 CYS A N 1
ATOM 683 C CA . CYS A 1 111 ? 27.094 39.222 -19.409 1.00 32.07 327 CYS A CA 1
ATOM 684 C C . CYS A 1 111 ? 28.500 39.173 -18.878 1.00 23.33 327 CYS A C 1
ATOM 685 O O . CYS A 1 111 ? 29.020 40.186 -18.355 1.00 36.75 327 CYS A O 1
ATOM 688 N N . ASP A 1 112 ? 29.121 38.000 -19.005 1.00 30.90 328 ASP A N 1
ATOM 689 C CA . ASP A 1 112 ? 30.409 37.705 -18.377 1.00 40.48 328 ASP A CA 1
ATOM 690 C C . ASP A 1 112 ? 30.457 38.251 -16.955 1.00 42.10 328 ASP A C 1
ATOM 691 O O . ASP A 1 112 ? 31.412 38.915 -16.531 1.00 24.49 328 ASP A O 1
ATOM 696 N N . VAL A 1 113 ? 29.411 37.971 -16.202 1.00 27.27 329 VAL A N 1
ATOM 697 C CA . VAL A 1 113 ? 29.410 38.427 -14.817 1.00 54.84 329 VAL A CA 1
ATOM 698 C C . VAL A 1 113 ? 30.326 37.609 -13.883 1.00 54.84 329 VAL A C 1
ATOM 699 O O . VAL A 1 113 ? 30.496 36.397 -14.022 1.00 27.22 329 VAL A O 1
ATOM 703 N N . LYS A 1 114 ? 30.940 38.306 -12.945 1.00 31.19 330 LYS A N 1
ATOM 704 C CA . LYS A 1 114 ? 31.897 37.694 -12.050 1.00 33.16 330 LYS A CA 1
ATOM 705 C C . LYS A 1 114 ? 31.775 38.356 -10.686 1.00 14.79 330 LYS A C 1
ATOM 706 O O . LYS A 1 114 ? 31.315 39.496 -10.554 1.00 28.81 330 LYS A O 1
ATOM 708 N N . ALA A 1 115 ? 32.160 37.644 -9.640 1.00 26.75 331 ALA A N 1
ATOM 709 C CA . ALA A 1 115 ? 31.985 38.210 -8.319 1.00 43.24 331 ALA A CA 1
ATOM 710 C C . ALA A 1 115 ? 32.914 37.581 -7.315 1.00 19.39 331 ALA A C 1
ATOM 711 O O . ALA A 1 115 ? 33.363 36.461 -7.483 1.00 21.87 331 ALA A O 1
ATOM 713 N N . THR A 1 116 ? 33.219 38.340 -6.282 1.00 22.45 332 THR A N 1
ATOM 714 C CA . THR A 1 116 ? 34.014 37.871 -5.201 1.00 21.26 332 THR A CA 1
ATOM 715 C C . THR A 1 116 ? 33.355 38.361 -3.926 1.00 13.45 332 THR A C 1
ATOM 716 O O . THR A 1 116 ? 32.613 39.338 -3.921 1.00 31.76 332 THR A O 1
ATOM 720 N N . LEU A 1 117 ? 33.568 37.597 -2.869 1.00 30.46 333 LEU A N 1
ATOM 721 C CA . LEU A 1 117 ? 32.841 37.759 -1.647 1.00 24.18 333 LEU A CA 1
ATOM 722 C C . LEU A 1 117 ? 33.772 37.389 -0.503 1.00 25.77 333 LEU A C 1
ATOM 723 O O . LEU A 1 117 ? 34.555 36.436 -0.581 1.00 25.55 333 LEU A O 1
ATOM 728 N N . THR A 1 118 ? 33.693 38.143 0.569 1.00 25.60 334 THR A N 1
ATOM 729 C CA . THR A 1 118 ? 34.374 37.761 1.804 1.00 28.15 334 THR A CA 1
ATOM 730 C C . THR A 1 118 ? 33.393 37.846 2.967 1.00 27.13 334 THR A C 1
ATOM 731 O O . THR A 1 118 ? 32.657 38.825 3.098 1.00 34.63 334 THR A O 1
ATOM 735 N N . MET A 1 119 ? 33.368 36.818 3.806 1.00 21.14 335 MET A N 1
ATOM 736 C CA . MET A 1 119 ? 32.608 36.898 5.088 1.00 13.13 335 MET A CA 1
ATOM 737 C C . MET A 1 119 ? 33.459 36.537 6.315 1.00 16.50 335 MET A C 1
ATOM 738 O O . MET A 1 119 ? 34.076 35.480 6.318 1.00 36.91 335 MET A O 1
ATOM 743 N N . PRO A 1 120 ? 33.539 37.433 7.340 1.00 19.12 336 PRO A N 1
ATOM 744 C CA . PRO A 1 120 ? 34.140 37.014 8.619 1.00 10.16 336 PRO A CA 1
ATOM 745 C C . PRO A 1 120 ? 33.262 35.930 9.192 1.00 54.84 336 PRO A C 1
ATOM 746 O O . PRO A 1 120 ? 32.054 35.953 8.981 1.00 23.66 336 PRO A O 1
ATOM 750 N N . ALA A 1 121 ? 33.869 34.969 9.869 1.00 21.20 337 ALA A N 1
ATOM 751 C CA . ALA A 1 121 ? 33.135 33.886 10.511 1.00 30.64 337 ALA A CA 1
ATOM 752 C C . ALA A 1 121 ? 33.838 33.642 11.837 1.00 32.04 337 ALA A C 1
ATOM 753 O O . ALA A 1 121 ? 35.035 33.940 11.982 1.00 25.04 337 ALA A O 1
ATOM 755 N N . TYR A 1 122 ? 33.106 33.084 12.797 1.00 14.38 338 TYR A N 1
ATOM 756 C CA . TYR A 1 122 ? 33.534 33.035 14.171 1.00 14.34 338 TYR A CA 1
ATOM 757 C C . TYR A 1 122 ? 33.352 31.639 14.670 1.00 16.18 338 TYR A C 1
ATOM 758 O O . TYR A 1 122 ? 32.403 30.948 14.229 1.00 14.96 338 TYR A O 1
ATOM 767 N N . ILE A 1 123 ? 34.210 31.218 15.599 1.00 25.63 339 ILE A N 1
ATOM 768 C CA . ILE A 1 123 ? 34.134 29.868 16.192 1.00 17.26 339 ILE A CA 1
ATOM 769 C C . ILE A 1 123 ? 32.838 29.821 16.974 1.00 28.86 339 ILE A C 1
ATOM 770 O O . ILE A 1 123 ? 32.605 30.630 17.876 1.00 26.19 339 ILE A O 1
ATOM 775 N N . ASP A 1 124 ? 31.983 28.889 16.620 1.00 12.79 340 ASP A N 1
ATOM 776 C CA . ASP A 1 124 ? 30.672 28.827 17.327 1.00 14.57 340 ASP A CA 1
ATOM 777 C C . ASP A 1 124 ? 30.882 28.149 18.656 1.00 15.23 340 ASP A C 1
ATOM 778 O O . ASP A 1 124 ? 31.318 26.985 18.687 1.00 23.01 340 ASP A O 1
ATOM 783 N N . PRO A 1 125 ? 30.641 28.895 19.755 1.00 26.93 341 PRO A N 1
ATOM 784 C CA . PRO A 1 125 ? 30.680 28.577 21.180 1.00 36.77 341 PRO A CA 1
ATOM 785 C C . PRO A 1 125 ? 29.984 27.270 21.558 1.00 21.10 341 PRO A C 1
ATOM 786 O O . PRO A 1 125 ? 30.562 26.448 22.285 1.00 22.40 341 PRO A O 1
ATOM 790 N N . GLU A 1 126 ? 28.778 27.036 21.060 1.00 22.80 342 GLU A N 1
ATOM 791 C CA . GLU A 1 126 ? 28.105 25.756 21.379 1.00 13.77 342 GLU A CA 1
ATOM 792 C C . GLU A 1 126 ? 28.688 24.531 20.649 1.00 29.10 342 GLU A C 1
ATOM 793 O O . GLU A 1 126 ? 28.817 23.473 21.239 1.00 27.14 342 GLU A O 1
ATOM 799 N N . ASN A 1 127 ? 29.087 24.666 19.391 1.00 22.00 343 ASN A N 1
ATOM 800 C CA . ASN A 1 127 ? 29.618 23.507 18.679 1.00 35.81 343 ASN A CA 1
ATOM 801 C C . ASN A 1 127 ? 31.099 23.316 18.954 1.00 24.65 343 ASN A C 1
ATOM 802 O O . ASN A 1 127 ? 31.637 22.219 18.749 1.00 25.27 343 ASN A O 1
ATOM 806 N N . VAL A 1 128 ? 31.786 24.378 19.367 1.00 21.70 344 VAL A N 1
ATOM 807 C CA . VAL A 1 128 ? 33.176 24.218 19.814 1.00 21.69 344 VAL A CA 1
ATOM 808 C C . VAL A 1 128 ? 33.325 24.624 21.288 1.00 32.30 344 VAL A C 1
ATOM 809 O O . VAL A 1 128 ? 33.700 25.758 21.600 1.00 33.03 344 VAL A O 1
ATOM 813 N N . LYS A 1 129 ? 32.990 23.678 22.176 1.00 21.84 345 LYS A N 1
ATOM 814 C CA . LYS A 1 129 ? 32.920 23.897 23.608 1.00 19.11 345 LYS A CA 1
ATOM 815 C C . LYS A 1 129 ? 34.282 23.894 24.256 1.00 26.08 345 LYS A C 1
ATOM 816 O O . LYS A 1 129 ? 34.476 24.622 25.216 1.00 31.80 345 LYS A O 1
ATOM 822 N N . LYS A 1 130 ? 35.229 23.114 23.719 1.00 24.13 346 LYS A N 1
ATOM 823 C CA . LYS A 1 130 ? 36.575 23.082 24.312 1.00 29.40 346 LYS A CA 1
ATOM 824 C C . LYS A 1 130 ? 37.684 23.525 23.356 1.00 23.07 346 LYS A C 1
ATOM 825 O O . LYS A 1 130 ? 37.488 23.624 22.142 1.00 25.05 346 LYS A O 1
ATOM 830 N N . THR A 1 131 ? 38.832 23.842 23.945 1.00 19.88 347 THR A N 1
ATOM 831 C CA . THR A 1 131 ? 40.086 24.057 23.241 1.00 26.93 347 THR A CA 1
ATOM 832 C C . THR A 1 131 ? 40.561 22.790 22.551 1.00 29.53 347 THR A C 1
ATOM 833 O O . THR A 1 131 ? 40.652 21.744 23.191 1.00 31.27 347 THR A O 1
ATOM 837 N N . GLY A 1 132 ? 40.857 22.897 21.253 1.00 27.99 348 GLY A N 1
ATOM 838 C CA . GLY A 1 132 ? 41.442 21.812 20.483 1.00 54.84 348 GLY A CA 1
ATOM 839 C C . GLY A 1 132 ? 41.470 22.047 18.980 1.00 31.70 348 GLY A C 1
ATOM 840 O O . GLY A 1 132 ? 41.025 23.084 18.492 1.00 26.49 348 GLY A O 1
ATOM 841 N N . ASN A 1 133 ? 41.954 21.043 18.249 1.00 29.50 349 ASN A N 1
ATOM 842 C CA . ASN A 1 133 ? 42.026 21.096 16.796 1.00 29.39 349 ASN A CA 1
ATOM 843 C C . ASN A 1 133 ? 40.651 21.023 16.124 1.00 28.38 349 ASN A C 1
ATOM 844 O O . ASN A 1 133 ? 39.838 20.164 16.458 1.00 39.28 349 ASN A O 1
ATOM 849 N N . VAL A 1 134 ? 40.368 21.973 15.235 1.00 32.10 350 VAL A N 1
ATOM 850 C CA . VAL A 1 134 ? 39.093 22.012 14.498 1.00 17.28 350 VAL A CA 1
ATOM 851 C C . VAL A 1 134 ? 39.431 22.143 12.995 1.00 21.17 350 VAL A C 1
ATOM 852 O O . VAL A 1 134 ? 40.244 22.984 12.597 1.00 23.07 350 VAL A O 1
ATOM 856 N N . THR A 1 135 ? 38.822 21.293 12.178 1.00 24.00 351 THR A N 1
ATOM 857 C CA . THR A 1 135 ? 38.968 21.335 10.731 1.00 25.97 351 THR A CA 1
ATOM 858 C C . THR A 1 135 ? 37.714 22.033 10.190 1.00 26.07 351 THR A C 1
ATOM 859 O O . THR A 1 135 ? 36.604 21.534 10.372 1.00 32.99 351 THR A O 1
ATOM 863 N N . LEU A 1 136 ? 37.895 23.210 9.592 1.00 21.87 352 LEU A N 1
ATOM 864 C CA . LEU A 1 136 ? 36.810 24.065 9.085 1.00 15.89 352 LEU A CA 1
ATOM 865 C C . LEU A 1 136 ? 36.722 23.931 7.587 1.00 18.67 352 LEU A C 1
ATOM 866 O O . LEU A 1 136 ? 37.755 23.925 6.889 1.00 26.49 352 LEU A O 1
ATOM 871 N N . ALA A 1 137 ? 35.491 23.817 7.077 1.00 16.58 353 ALA A N 1
ATOM 872 C CA . ALA A 1 137 ? 35.265 23.626 5.670 1.00 17.77 353 ALA A CA 1
ATOM 873 C C . ALA A 1 137 ? 34.069 24.434 5.253 1.00 37.60 353 ALA A C 1
ATOM 874 O O . ALA A 1 137 ? 33.066 24.455 5.954 1.00 39.35 353 ALA A O 1
ATOM 876 N N . THR A 1 138 ? 34.190 25.101 4.112 1.00 27.65 354 THR A N 1
ATOM 877 C CA . THR A 1 138 ? 33.089 25.838 3.496 1.00 20.46 354 THR A CA 1
ATOM 878 C C . THR A 1 138 ? 33.253 25.637 1.987 1.00 19.98 354 THR A C 1
ATOM 879 O O . THR A 1 138 ? 34.236 25.069 1.538 1.00 23.94 354 THR A O 1
ATOM 883 N N . GLY A 1 139 ? 32.303 26.116 1.199 1.00 22.38 355 GLY A N 1
ATOM 884 C CA . GLY A 1 139 ? 32.344 25.858 -0.191 1.00 12.41 355 GLY A CA 1
ATOM 885 C C . GLY A 1 139 ? 31.143 26.379 -0.920 1.00 20.96 355 GLY A C 1
ATOM 886 O O . GLY A 1 139 ? 30.217 26.865 -0.301 1.00 30.50 355 GLY A O 1
ATOM 887 N N . ILE A 1 140 ? 31.174 26.279 -2.253 1.00 26.22 356 ILE A N 1
ATOM 888 C CA . ILE A 1 140 ? 30.012 26.578 -3.083 1.00 33.72 356 ILE A CA 1
ATOM 889 C C . ILE A 1 140 ? 29.853 25.449 -4.090 1.00 27.11 356 ILE A C 1
ATOM 890 O O . ILE A 1 140 ? 30.705 25.220 -4.948 1.00 21.96 356 ILE A O 1
ATOM 895 N N . GLY A 1 141 ? 28.763 24.719 -3.974 1.00 23.78 357 GLY A N 1
ATOM 896 C CA . GLY A 1 141 ? 28.660 23.475 -4.715 1.00 39.15 357 GLY A CA 1
ATOM 897 C C . GLY A 1 141 ? 29.768 22.484 -4.350 1.00 22.30 357 GLY A C 1
ATOM 898 O O . GLY A 1 141 ? 30.018 22.197 -3.183 1.00 37.36 357 GLY A O 1
ATOM 899 N N . SER A 1 142 ? 30.352 21.889 -5.366 1.00 27.54 358 SER A N 1
ATOM 900 C CA . SER A 1 142 ? 31.396 20.885 -5.209 1.00 29.17 358 SER A CA 1
ATOM 901 C C . SER A 1 142 ? 32.769 21.489 -4.887 1.00 29.36 358 SER A C 1
ATOM 902 O O . SER A 1 142 ? 33.678 20.781 -4.455 1.00 34.79 358 SER A O 1
ATOM 905 N N . THR A 1 143 ? 32.917 22.783 -5.139 1.00 23.52 359 THR A N 1
ATOM 906 C CA . THR A 1 143 ? 34.167 23.486 -4.825 1.00 18.30 359 THR A CA 1
ATOM 907 C C . THR A 1 143 ? 34.193 23.834 -3.345 1.00 34.78 359 THR A C 1
ATOM 908 O O . THR A 1 143 ? 33.369 24.609 -2.858 1.00 31.22 359 THR A O 1
ATOM 912 N N . THR A 1 144 ? 35.118 23.228 -2.612 1.00 22.19 360 THR A N 1
ATOM 913 C CA . THR A 1 144 ? 35.188 23.478 -1.195 1.00 18.19 360 THR A CA 1
ATOM 914 C C . THR A 1 144 ? 36.592 23.884 -0.789 1.00 37.38 360 THR A C 1
ATOM 915 O O . THR A 1 144 ? 37.527 23.695 -1.556 1.00 30.49 360 THR A O 1
ATOM 919 N N . ALA A 1 145 ? 36.732 24.412 0.431 1.00 33.95 361 ALA A N 1
ATOM 920 C CA . ALA A 1 145 ? 38.042 24.675 1.028 1.00 23.83 361 ALA A CA 1
ATOM 921 C C . ALA A 1 145 ? 37.977 24.129 2.428 1.00 22.94 361 ALA A C 1
ATOM 922 O O . ALA A 1 145 ? 36.933 24.165 3.038 1.00 33.05 361 ALA A O 1
ATOM 924 N N . ASN A 1 146 ? 39.100 23.643 2.956 1.00 19.73 362 ASN A N 1
ATOM 925 C CA . ASN A 1 146 ? 39.141 23.289 4.339 1.00 16.81 362 ASN A CA 1
ATOM 926 C C . ASN A 1 146 ? 40.443 23.680 4.992 1.00 28.47 362 ASN A C 1
ATOM 927 O O . ASN A 1 146 ? 41.455 23.861 4.334 1.00 25.65 362 ASN A O 1
ATOM 932 N N . LYS A 1 147 ? 40.378 23.841 6.300 1.00 44.03 363 LYS A N 1
ATOM 933 C CA . LYS A 1 147 ? 41.511 24.232 7.083 1.00 44.73 363 LYS A CA 1
ATOM 934 C C . LYS A 1 147 ? 41.345 23.598 8.451 1.00 35.32 363 LYS A C 1
ATOM 935 O O . LYS A 1 147 ? 40.225 23.442 8.956 1.00 23.75 363 LYS A O 1
ATOM 941 N N . THR A 1 148 ? 42.453 23.175 9.027 1.00 24.17 364 THR A N 1
ATOM 942 C CA . THR A 1 148 ? 42.432 22.634 10.376 1.00 30.09 364 THR A CA 1
ATOM 943 C C . THR A 1 148 ? 43.229 23.552 11.232 1.00 29.26 364 THR A C 1
ATOM 944 O O . THR A 1 148 ? 44.382 23.849 10.916 1.00 31.06 364 THR A O 1
ATOM 948 N N . VAL A 1 149 ? 42.610 24.032 12.306 1.00 22.29 365 VAL A N 1
ATOM 949 C CA . VAL A 1 149 ? 43.266 24.969 13.216 1.00 18.18 365 VAL A CA 1
ATOM 950 C C . VAL A 1 149 ? 43.047 24.553 14.650 1.00 21.92 365 VAL A C 1
ATOM 951 O O . VAL A 1 149 ? 42.092 23.814 14.976 1.00 25.69 365 VAL A O 1
ATOM 955 N N . LEU A 1 150 ? 43.907 25.045 15.531 1.00 18.66 366 LEU A N 1
ATOM 956 C CA . LEU A 1 150 ? 43.683 24.881 16.946 1.00 47.16 366 LEU A CA 1
ATOM 957 C C . LEU A 1 150 ? 42.789 26.036 17.401 1.00 31.91 366 LEU A C 1
ATOM 958 O O . LEU A 1 150 ? 43.065 27.183 17.103 1.00 25.03 366 LEU A O 1
ATOM 963 N N . VAL A 1 151 ? 41.670 25.733 18.051 1.00 33.51 367 VAL A N 1
ATOM 964 C CA . VAL A 1 151 ? 40.914 26.784 18.712 1.00 29.79 367 VAL A CA 1
ATOM 965 C C . VAL A 1 151 ? 41.432 26.842 20.141 1.00 29.42 367 VAL A C 1
ATOM 966 O O . VAL A 1 151 ? 41.195 25.921 20.891 1.00 23.52 367 VAL A O 1
ATOM 970 N N . ASP A 1 152 ? 42.110 27.930 20.527 1.00 31.49 368 ASP A N 1
ATOM 971 C CA . ASP A 1 152 ? 42.608 28.088 21.894 1.00 24.55 368 ASP A CA 1
ATOM 972 C C . ASP A 1 152 ? 41.748 29.107 22.663 1.00 18.45 368 ASP A C 1
ATOM 973 O O . ASP A 1 152 ? 41.783 30.312 22.335 1.00 16.52 368 ASP A O 1
ATOM 978 N N . TYR A 1 153 ? 40.953 28.637 23.646 1.00 39.57 369 TYR A N 1
ATOM 979 C CA . TYR A 1 153 ? 40.177 29.540 24.542 1.00 24.39 369 TYR A CA 1
ATOM 980 C C . TYR A 1 153 ? 41.008 29.997 25.730 1.00 41.43 369 TYR A C 1
ATOM 981 O O . TYR A 1 153 ? 40.575 30.822 26.528 1.00 28.38 369 TYR A O 1
ATOM 990 N N . GLU A 1 154 ? 42.206 29.454 25.858 1.00 26.25 370 GLU A N 1
ATOM 991 C CA . GLU A 1 154 ? 43.110 29.925 26.874 1.00 33.11 370 GLU A CA 1
ATOM 992 C C . GLU A 1 154 ? 42.583 29.685 28.279 1.00 34.61 370 GLU A C 1
ATOM 993 O O . GLU A 1 154 ? 41.773 28.779 28.522 1.00 45.81 370 GLU A O 1
ATOM 999 N N . LYS A 1 155 ? 43.028 30.536 29.190 1.00 23.06 371 LYS A N 1
ATOM 1000 C CA . LYS A 1 155 ? 42.845 30.324 30.614 1.00 32.73 371 LYS A CA 1
ATOM 1001 C C . LYS A 1 155 ? 42.050 31.420 31.307 1.00 54.84 371 LYS A C 1
ATOM 1002 O O . LYS A 1 155 ? 42.169 32.594 30.973 1.00 20.86 371 LYS A O 1
ATOM 1005 N N . TYR A 1 156 ? 41.235 31.017 32.278 1.00 21.46 372 TYR A N 1
ATOM 1006 C CA . TYR A 1 156 ? 40.680 31.955 33.259 1.00 18.69 372 TYR A CA 1
ATOM 1007 C C . TYR A 1 156 ? 41.749 32.676 34.051 1.00 27.27 372 TYR A C 1
ATOM 1008 O O . TYR A 1 156 ? 42.875 32.200 34.153 1.00 38.19 372 TYR A O 1
ATOM 1017 N N . GLY A 1 157 ? 41.399 33.838 34.587 1.00 38.57 373 GLY A N 1
ATOM 1018 C CA . GLY A 1 157 ? 42.333 34.675 35.332 1.00 32.02 373 GLY A CA 1
ATOM 1019 C C . GLY A 1 157 ? 42.413 34.351 36.817 1.00 23.84 373 GLY A C 1
ATOM 1020 O O . GLY A 1 157 ? 41.403 33.960 37.428 1.00 28.11 373 GLY A O 1
ATOM 1021 N N . LYS A 1 158 ? 43.618 34.487 37.391 1.00 19.50 374 LYS A N 1
ATOM 1022 C CA . LYS A 1 158 ? 43.869 34.079 38.780 1.00 20.52 374 LYS A CA 1
ATOM 1023 C C . LYS A 1 158 ? 44.925 34.854 39.524 1.00 37.57 374 LYS A C 1
ATOM 1024 O O . LYS A 1 158 ? 45.926 35.245 38.962 1.00 36.52 374 LYS A O 1
ATOM 1030 N N . PHE A 1 159 ? 44.688 35.016 40.823 1.00 46.28 375 PHE A N 1
ATOM 1031 C CA . PHE A 1 159 ? 45.479 35.860 41.688 1.00 49.34 375 PHE A CA 1
ATOM 1032 C C . PHE A 1 159 ? 45.241 35.343 43.110 1.00 31.04 375 PHE A C 1
ATOM 1033 O O . PHE A 1 159 ? 44.156 35.491 43.657 1.00 34.53 375 PHE A O 1
ATOM 1041 N N . TYR A 1 160 ? 46.284 34.763 43.705 1.00 35.72 376 TYR A N 1
ATOM 1042 C CA . TYR A 1 160 ? 46.152 33.958 44.915 1.00 25.61 376 TYR A CA 1
ATOM 1043 C C . TYR A 1 160 ? 44.938 33.001 44.810 1.00 25.90 376 TYR A C 1
ATOM 1044 O O . TYR A 1 160 ? 44.855 32.226 43.859 1.00 36.74 376 TYR A O 1
ATOM 1053 N N . ASN A 1 161 ? 44.020 33.048 45.758 1.00 23.83 377 ASN A N 1
ATOM 1054 C CA . ASN A 1 161 ? 42.827 32.134 45.692 1.00 11.74 377 ASN A CA 1
ATOM 1055 C C . ASN A 1 161 ? 41.616 32.696 44.905 1.00 20.76 377 ASN A C 1
ATOM 1056 O O . ASN A 1 161 ? 40.498 32.134 45.005 1.00 29.14 377 ASN A O 1
ATOM 1061 N N . LEU A 1 162 ? 41.850 33.774 44.144 1.00 29.17 378 LEU A N 1
ATOM 1062 C CA . LEU A 1 162 ? 40.806 34.488 43.364 1.00 33.81 378 LEU A CA 1
ATOM 1063 C C . LEU A 1 162 ? 40.870 34.275 41.847 1.00 24.98 378 LEU A C 1
ATOM 1064 O O . LEU A 1 162 ? 41.642 34.930 41.167 1.00 28.43 378 LEU A O 1
ATOM 1069 N N . SER A 1 163 ? 40.043 33.379 41.326 1.00 23.98 379 SER A N 1
ATOM 1070 C CA . SER A 1 163 ? 39.861 33.159 39.873 1.00 12.44 379 SER A CA 1
ATOM 1071 C C . SER A 1 163 ? 38.516 33.705 39.287 1.00 21.81 379 SER A C 1
ATOM 1072 O O . SER A 1 163 ? 37.458 33.725 39.933 1.00 25.78 379 SER A O 1
ATOM 1075 N N . ILE A 1 164 ? 38.553 34.042 38.017 1.00 21.16 380 ILE A N 1
ATOM 1076 C CA . ILE A 1 164 ? 37.478 34.745 37.357 1.00 15.96 380 ILE A CA 1
ATOM 1077 C C . ILE A 1 164 ? 37.774 34.818 35.883 1.00 30.63 380 ILE A C 1
ATOM 1078 O O . ILE A 1 164 ? 38.924 34.991 35.485 1.00 20.75 380 ILE A O 1
ATOM 1083 N N . LYS A 1 165 ? 36.737 34.623 35.080 1.00 28.18 381 LYS A N 1
ATOM 1084 C CA . LYS A 1 165 ? 36.754 34.947 33.668 1.00 17.02 381 LYS A CA 1
ATOM 1085 C C . LYS A 1 165 ? 35.328 35.087 33.181 1.00 24.94 381 LYS A C 1
ATOM 1086 O O . LYS A 1 165 ? 34.400 34.450 33.702 1.00 24.41 381 LYS A O 1
ATOM 1092 N N . GLY A 1 166 ? 35.157 35.949 32.192 1.00 24.57 382 GLY A N 1
ATOM 1093 C CA . GLY A 1 166 ? 33.849 36.306 31.688 1.00 25.25 382 GLY A CA 1
ATOM 1094 C C . GLY A 1 166 ? 33.924 36.506 30.202 1.00 26.74 382 GLY A C 1
ATOM 1095 O O . GLY A 1 166 ? 34.986 36.810 29.655 1.00 37.67 382 GLY A O 1
ATOM 1096 N N . THR A 1 167 ? 32.787 36.361 29.549 1.00 23.27 383 THR A N 1
ATOM 1097 C CA . THR A 1 167 ? 32.655 36.509 28.090 1.00 26.83 383 THR A CA 1
ATOM 1098 C C . THR A 1 167 ? 31.298 37.125 27.833 1.00 30.54 383 THR A C 1
ATOM 1099 O O . THR A 1 167 ? 30.352 36.956 28.617 1.00 18.25 383 THR A O 1
ATOM 1103 N N . ILE A 1 168 ? 31.188 37.806 26.714 1.00 26.97 384 ILE A N 1
ATOM 1104 C CA . ILE A 1 168 ? 29.940 38.450 26.326 1.00 51.10 384 ILE A CA 1
ATOM 1105 C C . ILE A 1 168 ? 29.326 37.653 25.194 1.00 25.54 384 ILE A C 1
ATOM 1106 O O . ILE A 1 168 ? 30.058 37.069 24.391 1.00 25.81 384 ILE A O 1
ATOM 1111 N N . ASP A 1 169 ? 28.002 37.638 25.114 1.00 35.45 385 ASP A N 1
ATOM 1112 C CA . ASP A 1 169 ? 27.336 37.176 23.899 1.00 32.53 385 ASP A CA 1
ATOM 1113 C C . ASP A 1 169 ? 26.139 38.046 23.527 1.00 22.43 385 ASP A C 1
ATOM 1114 O O . ASP A 1 169 ? 25.832 39.053 24.179 1.00 41.72 385 ASP A O 1
ATOM 1119 N N . GLN A 1 170 ? 25.473 37.650 22.450 1.00 37.05 386 GLN A N 1
ATOM 1120 C CA . GLN A 1 170 ? 24.184 38.223 22.060 1.00 34.69 386 GLN A CA 1
ATOM 1121 C C . GLN A 1 170 ? 24.101 39.745 22.154 1.00 49.09 386 GLN A C 1
ATOM 1122 O O . GLN A 1 170 ? 23.072 40.266 22.585 1.00 31.64 386 GLN A O 1
ATOM 1128 N N . ILE A 1 171 ? 25.160 40.473 21.785 1.00 22.41 387 ILE A N 1
ATOM 1129 C CA . ILE A 1 171 ? 24.971 41.909 21.661 1.00 24.87 387 ILE A CA 1
ATOM 1130 C C . ILE A 1 171 ? 23.908 42.145 20.594 1.00 26.13 387 ILE A C 1
ATOM 1131 O O . ILE A 1 171 ? 24.121 41.962 19.381 1.00 23.93 387 ILE A O 1
ATOM 1136 N N . ASP A 1 172 ? 22.743 42.550 21.057 1.00 24.93 388 ASP A N 1
ATOM 1137 C CA . ASP A 1 172 ? 21.650 42.852 20.145 1.00 23.79 388 ASP A CA 1
ATOM 1138 C C . ASP A 1 172 ? 21.562 44.364 19.935 1.00 27.24 388 ASP A C 1
ATOM 1139 O O . ASP A 1 172 ? 21.190 45.080 20.835 1.00 18.82 388 ASP A O 1
ATOM 1144 N N . LYS A 1 173 ? 21.936 44.866 18.767 1.00 25.96 389 LYS A N 1
ATOM 1145 C CA . LYS A 1 173 ? 21.897 46.305 18.578 1.00 28.26 389 LYS A CA 1
ATOM 1146 C C . LYS A 1 173 ? 20.543 46.832 18.071 1.00 27.73 389 LYS A C 1
ATOM 1147 O O . LYS A 1 173 ? 20.335 48.040 17.980 1.00 39.89 389 LYS A O 1
ATOM 1153 N N . THR A 1 174 ? 19.589 45.934 17.816 1.00 41.34 390 THR A N 1
ATOM 1154 C CA . THR A 1 174 ? 18.214 46.373 17.537 1.00 24.51 390 THR A CA 1
ATOM 1155 C C . THR A 1 174 ? 17.522 46.724 18.836 1.00 26.41 390 THR A C 1
ATOM 1156 O O . THR A 1 174 ? 16.972 47.816 18.988 1.00 30.04 390 THR A O 1
ATOM 1160 N N . ASN A 1 175 ? 17.621 45.810 19.793 1.00 34.15 391 ASN A N 1
ATOM 1161 C CA . ASN A 1 175 ? 17.042 45.966 21.110 1.00 18.38 391 ASN A CA 1
ATOM 1162 C C . ASN A 1 175 ? 17.973 46.592 22.163 1.00 23.18 391 ASN A C 1
ATOM 1163 O O . ASN A 1 175 ? 17.585 46.759 23.275 1.00 19.77 391 ASN A O 1
ATOM 1168 N N . ASN A 1 176 ? 19.219 46.893 21.837 1.00 23.44 392 ASN A N 1
ATOM 1169 C CA . ASN A 1 176 ? 20.110 47.472 22.856 1.00 13.56 392 ASN A CA 1
ATOM 1170 C C . ASN A 1 176 ? 20.284 46.642 24.126 1.00 19.98 392 ASN A C 1
ATOM 1171 O O . ASN A 1 176 ? 20.226 47.157 25.244 1.00 23.60 392 ASN A O 1
ATOM 1176 N N . THR A 1 177 ? 20.556 45.354 23.947 1.00 16.60 393 THR A N 1
ATOM 1177 C CA . THR A 1 177 ? 20.746 44.499 25.089 1.00 20.54 393 THR A CA 1
ATOM 1178 C C . THR A 1 177 ? 22.093 43.865 24.914 1.00 26.60 393 THR A C 1
ATOM 1179 O O . THR A 1 177 ? 22.657 43.912 23.832 1.00 29.77 393 THR A O 1
ATOM 1183 N N . TYR A 1 178 ? 22.589 43.233 25.970 1.00 24.39 394 TYR A N 1
ATOM 1184 C CA . TYR A 1 178 ? 23.764 42.372 25.854 1.00 24.80 394 TYR A CA 1
ATOM 1185 C C . TYR A 1 178 ? 23.652 41.302 26.904 1.00 24.48 394 TYR A C 1
ATOM 1186 O O . TYR A 1 178 ? 22.897 41.447 27.873 1.00 29.42 394 TYR A O 1
ATOM 1195 N N . ARG A 1 179 ? 24.361 40.196 26.712 1.00 28.49 395 ARG A N 1
ATOM 1196 C CA . ARG A 1 179 ? 24.464 39.232 27.789 1.00 49.37 395 ARG A CA 1
ATOM 1197 C C . ARG A 1 179 ? 25.904 38.919 28.124 1.00 24.69 395 ARG A C 1
ATOM 1198 O O . ARG A 1 179 ? 26.737 38.846 27.230 1.00 32.50 395 ARG A O 1
ATOM 1206 N N . GLN A 1 180 ? 26.192 38.736 29.413 1.00 19.79 396 GLN A N 1
ATOM 1207 C CA . GLN A 1 180 ? 27.556 38.447 29.854 1.00 33.53 396 GLN A CA 1
ATOM 1208 C C . GLN A 1 180 ? 27.657 37.262 30.802 1.00 24.77 396 GLN A C 1
ATOM 1209 O O . GLN A 1 180 ? 26.988 37.225 31.828 1.00 31.33 396 GLN A O 1
ATOM 1215 N N . THR A 1 181 ? 28.475 36.278 30.449 1.00 24.33 397 THR A N 1
ATOM 1216 C CA . THR A 1 181 ? 28.632 35.084 31.300 1.00 22.13 397 THR A CA 1
ATOM 1217 C C . THR A 1 181 ? 29.947 35.149 32.068 1.00 29.62 397 THR A C 1
ATOM 1218 O O . THR A 1 181 ? 31.024 35.305 31.474 1.00 25.17 397 THR A O 1
ATOM 1222 N N . ILE A 1 182 ? 29.856 35.087 33.391 1.00 21.96 398 ILE A N 1
ATOM 1223 C CA . ILE A 1 182 ? 31.042 35.117 34.212 1.00 32.38 398 ILE A CA 1
ATOM 1224 C C . ILE A 1 182 ? 31.200 33.840 35.025 1.00 41.72 398 ILE A C 1
ATOM 1225 O O . ILE A 1 182 ? 30.280 33.409 35.725 1.00 28.66 398 ILE A O 1
ATOM 1230 N N . TYR A 1 183 ? 32.370 33.225 34.929 1.00 21.39 399 TYR A N 1
ATOM 1231 C CA . TYR A 1 183 ? 32.705 32.126 35.872 1.00 36.27 399 TYR A CA 1
ATOM 1232 C C . TYR A 1 183 ? 33.389 32.708 37.104 1.00 18.93 399 TYR A C 1
ATOM 1233 O O . TYR A 1 183 ? 34.488 33.280 36.998 1.00 34.57 399 TYR A O 1
ATOM 1242 N N . VAL A 1 184 ? 32.750 32.620 38.265 1.00 33.24 400 VAL A N 1
ATOM 1243 C CA . VAL A 1 184 ? 33.402 33.046 39.518 1.00 20.75 400 VAL A CA 1
ATOM 1244 C C . VAL A 1 184 ? 34.041 31.835 40.201 1.00 28.13 400 VAL A C 1
ATOM 1245 O O . VAL A 1 184 ? 33.444 30.774 40.282 1.00 25.94 400 VAL A O 1
ATOM 1249 N N . ASN A 1 185 ? 35.283 31.985 40.655 1.00 35.50 401 ASN A N 1
ATOM 1250 C CA . ASN A 1 185 ? 36.012 30.876 41.242 1.00 32.80 401 ASN A CA 1
ATOM 1251 C C . ASN A 1 185 ? 36.023 29.630 40.330 1.00 39.43 401 ASN A C 1
ATOM 1252 O O . ASN A 1 185 ? 35.847 28.501 40.801 1.00 21.98 401 ASN A O 1
ATOM 1257 N N . PRO A 1 186 ? 36.247 29.815 39.019 1.00 39.75 402 PRO A N 1
ATOM 1258 C CA . PRO A 1 186 ? 36.314 28.608 38.197 1.00 24.89 402 PRO A CA 1
ATOM 1259 C C . PRO A 1 186 ? 37.388 27.662 38.742 1.00 25.75 402 PRO A C 1
ATOM 1260 O O . PRO A 1 186 ? 37.313 26.452 38.552 1.00 18.68 402 PRO A O 1
ATOM 1264 N N . SER A 1 187 ? 38.377 28.186 39.451 1.00 25.02 403 SER A N 1
ATOM 1265 C CA . SER A 1 187 ? 39.389 27.279 39.945 1.00 26.37 403 SER A CA 1
ATOM 1266 C C . SER A 1 187 ? 39.007 26.453 41.172 1.00 29.65 403 SER A C 1
ATOM 1267 O O . SER A 1 187 ? 39.839 25.728 41.698 1.00 35.67 403 SER A O 1
ATOM 1270 N N . GLY A 1 188 ? 37.772 26.556 41.651 1.00 40.55 404 GLY A N 1
ATOM 1271 C CA . GLY A 1 188 ? 37.373 25.774 42.839 1.00 23.73 404 GLY A CA 1
ATOM 1272 C C . GLY A 1 188 ? 38.100 26.095 44.163 1.00 31.61 404 GLY A C 1
ATOM 1273 O O . GLY A 1 188 ? 38.144 25.271 45.077 1.00 35.13 404 GLY A O 1
ATOM 1274 N N . ASP A 1 189 ? 38.669 27.289 44.288 1.00 45.77 405 ASP A N 1
ATOM 1275 C CA . ASP A 1 189 ? 39.322 27.668 45.543 1.00 26.36 405 ASP A CA 1
ATOM 1276 C C . ASP A 1 189 ? 38.310 27.898 46.682 1.00 27.40 405 ASP A C 1
ATOM 1277 O O . ASP A 1 189 ? 37.106 27.970 46.447 1.00 33.41 405 ASP A O 1
ATOM 1282 N N . ASN A 1 190 ? 38.810 27.973 47.915 1.00 42.39 406 ASN A N 1
ATOM 1283 C CA . ASN A 1 190 ? 38.022 28.440 49.056 1.00 38.89 406 ASN A CA 1
ATOM 1284 C C . ASN A 1 190 ? 38.109 29.962 49.063 1.00 32.28 406 ASN A C 1
ATOM 1285 O O . ASN A 1 190 ? 39.185 30.507 49.088 1.00 28.90 406 ASN A O 1
ATOM 1290 N N . VAL A 1 191 ? 36.992 30.668 49.027 1.00 40.39 407 VAL A N 1
ATOM 1291 C CA . VAL A 1 191 ? 37.118 32.107 49.167 1.00 33.65 407 VAL A CA 1
ATOM 1292 C C . VAL A 1 191 ? 36.351 32.521 50.394 1.00 27.78 407 VAL A C 1
ATOM 1293 O O . VAL A 1 191 ? 35.210 32.079 50.607 1.00 42.36 407 VAL A O 1
ATOM 1297 N N . ILE A 1 192 ? 36.963 33.353 51.223 1.00 21.12 408 ILE A N 1
ATOM 1298 C CA . ILE A 1 192 ? 36.238 33.787 52.401 1.00 30.53 408 ILE A CA 1
ATOM 1299 C C . ILE A 1 192 ? 35.659 35.161 52.133 1.00 27.35 408 ILE A C 1
ATOM 1300 O O . ILE A 1 192 ? 36.367 36.049 51.634 1.00 35.52 408 ILE A O 1
ATOM 1305 N N . ALA A 1 193 ? 34.354 35.292 52.409 1.00 33.54 409 ALA A N 1
ATOM 1306 C CA . ALA A 1 193 ? 33.555 36.484 52.098 1.00 25.37 409 ALA A CA 1
ATOM 1307 C C . ALA A 1 193 ? 33.759 37.021 50.685 1.00 24.60 409 ALA A C 1
ATOM 1308 O O . ALA A 1 193 ? 34.104 38.191 50.513 1.00 30.08 409 ALA A O 1
ATOM 1310 N N . PRO A 1 194 ? 33.451 36.200 49.673 1.00 30.31 410 PRO A N 1
ATOM 1311 C CA . PRO A 1 194 ? 33.658 36.627 48.306 1.00 52.93 410 PRO A CA 1
ATOM 1312 C C . PRO A 1 194 ? 32.652 37.683 47.893 1.00 45.16 410 PRO A C 1
ATOM 1313 O O . PRO A 1 194 ? 31.485 37.620 48.278 1.00 29.18 410 PRO A O 1
ATOM 1317 N N . VAL A 1 195 ? 33.098 38.642 47.092 1.00 24.03 411 VAL A N 1
ATOM 1318 C CA . VAL A 1 195 ? 32.217 39.654 46.544 1.00 28.73 411 VAL A CA 1
ATOM 1319 C C . VAL A 1 195 ? 32.580 39.861 45.094 1.00 20.82 411 VAL A C 1
ATOM 1320 O O . VAL A 1 195 ? 33.771 39.934 44.748 1.00 40.46 411 VAL A O 1
ATOM 1324 N N . LEU A 1 196 ? 31.566 39.946 44.249 1.00 30.25 412 LEU A N 1
ATOM 1325 C CA . LEU A 1 196 ? 31.745 40.337 42.854 1.00 22.40 412 LEU A CA 1
ATOM 1326 C C . LEU A 1 196 ? 31.094 41.671 42.579 1.00 36.53 412 LEU A C 1
ATOM 1327 O O . LEU A 1 196 ? 29.959 41.883 42.994 1.00 25.38 412 LEU A O 1
ATOM 1332 N N . THR A 1 197 ? 31.806 42.565 41.884 1.00 22.58 413 THR A N 1
ATOM 1333 C CA . THR A 1 197 ? 31.165 43.751 41.306 1.00 26.04 413 THR A CA 1
ATOM 1334 C C . THR A 1 197 ? 31.287 43.717 39.790 1.00 33.74 413 THR A C 1
ATOM 1335 O O . THR A 1 197 ? 32.203 43.089 39.218 1.00 20.20 413 THR A O 1
ATOM 1339 N N . GLY A 1 198 ? 30.328 44.359 39.141 1.00 30.20 414 GLY A N 1
ATOM 1340 C CA . GLY A 1 198 ? 30.313 44.484 37.691 1.00 35.28 414 GLY A CA 1
ATOM 1341 C C . GLY A 1 198 ? 30.335 45.951 37.383 1.00 39.69 414 GLY A C 1
ATOM 1342 O O . GLY A 1 198 ? 29.501 46.666 37.883 1.00 19.59 414 GLY A O 1
ATOM 1343 N N . ASN A 1 199 ? 31.295 46.387 36.566 1.00 18.69 415 ASN A N 1
ATOM 1344 C CA . ASN A 1 199 ? 31.586 47.804 36.309 1.00 19.72 415 ASN A CA 1
ATOM 1345 C C . ASN A 1 199 ? 31.717 48.032 34.819 1.00 20.38 415 ASN A C 1
ATOM 1346 O O . ASN A 1 199 ? 31.712 47.082 34.032 1.00 28.68 415 ASN A O 1
ATOM 1351 N N . LEU A 1 200 ? 31.871 49.299 34.455 1.00 29.87 416 LEU A N 1
ATOM 1352 C CA . LEU A 1 200 ? 32.284 49.676 33.131 1.00 28.59 416 LEU A CA 1
ATOM 1353 C C . LEU A 1 200 ? 33.824 49.609 33.191 1.00 23.72 416 LEU A C 1
ATOM 1354 O O . LEU A 1 200 ? 34.417 49.648 34.284 1.00 22.86 416 LEU A O 1
ATOM 1359 N N . LYS A 1 201 ? 34.471 49.479 32.039 1.00 20.63 417 LYS A N 1
ATOM 1360 C CA . LYS A 1 201 ? 35.952 49.525 31.981 1.00 16.29 417 LYS A CA 1
ATOM 1361 C C . LYS A 1 201 ? 36.361 50.972 31.870 1.00 26.58 417 LYS A C 1
ATOM 1362 O O . LYS A 1 201 ? 35.877 51.692 30.966 1.00 21.47 417 LYS A O 1
ATOM 1368 N N . PRO A 1 202 ? 37.268 51.421 32.764 1.00 27.74 418 PRO A N 1
ATOM 1369 C CA . PRO A 1 202 ? 37.480 52.860 32.772 1.00 16.98 418 PRO A CA 1
ATOM 1370 C C . PRO A 1 202 ? 37.915 53.399 31.422 1.00 27.04 418 PRO A C 1
ATOM 1371 O O . PRO A 1 202 ? 38.530 52.682 30.663 1.00 23.36 418 PRO A O 1
ATOM 1375 N N . ASN A 1 203 ? 37.584 54.655 31.146 1.00 16.84 419 ASN A N 1
ATOM 1376 C CA . ASN A 1 203 ? 38.079 55.373 29.977 1.00 28.90 419 ASN A CA 1
ATOM 1377 C C . ASN A 1 203 ? 37.780 54.769 28.620 1.00 38.69 419 ASN A C 1
ATOM 1378 O O . ASN A 1 203 ? 38.560 54.929 27.684 1.00 23.11 419 ASN A O 1
ATOM 1383 N N . THR A 1 204 ? 36.640 54.095 28.498 1.00 25.07 420 THR A N 1
ATOM 1384 C CA . THR A 1 204 ? 36.285 53.453 27.226 1.00 14.46 420 THR A CA 1
ATOM 1385 C C . THR A 1 204 ? 35.035 54.157 26.620 1.00 20.89 420 THR A C 1
ATOM 1386 O O . THR A 1 204 ? 34.638 53.873 25.503 1.00 34.38 420 THR A O 1
ATOM 1390 N N . ASP A 1 205 ? 34.491 55.090 27.382 1.00 25.50 421 ASP A N 1
ATOM 1391 C CA . ASP A 1 205 ? 33.149 55.643 27.164 1.00 25.87 421 ASP A CA 1
ATOM 1392 C C . ASP A 1 205 ? 32.134 54.523 27.009 1.00 39.81 421 ASP A C 1
ATOM 1393 O O . ASP A 1 205 ? 31.255 54.597 26.118 1.00 35.63 421 ASP A O 1
ATOM 1398 N N . SER A 1 206 ? 32.225 53.542 27.928 1.00 13.88 422 SER A N 1
ATOM 1399 C CA . SER A 1 206 ? 31.515 52.238 27.796 1.00 23.20 422 SER A CA 1
ATOM 1400 C C . SER A 1 206 ? 30.052 52.524 27.715 1.00 18.63 422 SER A C 1
ATOM 1401 O O . SER A 1 206 ? 29.585 53.410 28.433 1.00 13.20 422 SER A O 1
ATOM 1404 N N . ASN A 1 207 ? 29.348 51.723 26.919 1.00 30.69 423 ASN A N 1
ATOM 1405 C CA . ASN A 1 207 ? 27.965 51.977 26.561 1.00 20.81 423 ASN A CA 1
ATOM 1406 C C . ASN A 1 207 ? 26.966 51.118 27.349 1.00 20.65 423 ASN A C 1
ATOM 1407 O O . ASN A 1 207 ? 25.761 51.337 27.238 1.00 15.59 423 ASN A O 1
ATOM 1412 N N . ALA A 1 208 ? 27.472 50.169 28.135 1.00 20.34 424 ALA A N 1
ATOM 1413 C CA . ALA A 1 208 ? 26.658 49.539 29.223 1.00 23.74 424 ALA A CA 1
ATOM 1414 C C . ALA A 1 208 ? 25.896 50.470 30.196 1.00 46.86 424 ALA A C 1
ATOM 1415 O O . ALA A 1 208 ? 26.363 51.521 30.647 1.00 16.10 424 ALA A O 1
ATOM 1417 N N . LEU A 1 209 ? 24.713 50.016 30.566 1.00 17.92 425 LEU A N 1
ATOM 1418 C CA . LEU A 1 209 ? 23.822 50.766 31.444 1.00 21.15 425 LEU A CA 1
ATOM 1419 C C . LEU A 1 209 ? 23.578 49.724 32.526 1.00 20.69 425 LEU A C 1
ATOM 1420 O O . LEU A 1 209 ? 22.995 48.683 32.264 1.00 25.66 425 LEU A O 1
ATOM 1425 N N . ILE A 1 210 ? 24.192 49.922 33.682 1.00 22.92 426 ILE A N 1
ATOM 1426 C CA . ILE A 1 210 ? 24.157 48.920 34.716 1.00 32.85 426 ILE A CA 1
ATOM 1427 C C . ILE A 1 210 ? 23.441 49.462 35.925 1.00 28.88 426 ILE A C 1
ATOM 1428 O O . ILE A 1 210 ? 24.009 50.248 36.702 1.00 37.97 426 ILE A O 1
ATOM 1433 N N . ASP A 1 211 ? 22.171 49.072 36.054 1.00 30.66 427 ASP A N 1
ATOM 1434 C CA . ASP A 1 211 ? 21.337 49.573 37.142 1.00 25.19 427 ASP A CA 1
ATOM 1435 C C . ASP A 1 211 ? 20.113 48.671 37.369 1.00 42.33 427 ASP A C 1
ATOM 1436 O O . ASP A 1 211 ? 19.937 47.664 36.705 1.00 22.73 427 ASP A O 1
ATOM 1441 N N . GLN A 1 212 ? 19.256 49.038 38.302 1.00 33.77 428 GLN A N 1
ATOM 1442 C CA . GLN A 1 212 ? 18.119 48.176 38.637 1.00 33.77 428 GLN A CA 1
ATOM 1443 C C . GLN A 1 212 ? 17.212 47.827 37.450 1.00 37.79 428 GLN A C 1
ATOM 1444 O O . GLN A 1 212 ? 16.821 46.667 37.294 1.00 41.17 428 GLN A O 1
ATOM 1448 N N . GLN A 1 213 ? 16.903 48.811 36.602 1.00 18.80 429 GLN A N 1
ATOM 1449 C CA . GLN A 1 213 ? 15.905 48.644 35.556 1.00 34.95 429 GLN A CA 1
ATOM 1450 C C . GLN A 1 213 ? 16.490 48.238 34.212 1.00 54.84 429 GLN A C 1
ATOM 1451 O O . GLN A 1 213 ? 15.736 47.859 33.307 1.00 46.56 429 GLN A O 1
ATOM 1453 N N . ASN A 1 214 ? 17.815 48.341 34.078 1.00 26.49 430 ASN A N 1
ATOM 1454 C CA . ASN A 1 214 ? 18.503 47.796 32.922 1.00 24.88 430 ASN A CA 1
ATOM 1455 C C . ASN A 1 214 ? 19.214 46.468 33.129 1.00 30.13 430 ASN A C 1
ATOM 1456 O O . ASN A 1 214 ? 19.591 45.829 32.156 1.00 29.28 430 ASN A O 1
ATOM 1461 N N . THR A 1 215 ? 19.333 45.996 34.362 1.00 22.02 431 THR A N 1
ATOM 1462 C CA . THR A 1 215 ? 20.198 44.853 34.577 1.00 26.94 431 THR A CA 1
ATOM 1463 C C . THR A 1 215 ? 19.553 43.713 35.361 1.00 30.22 431 THR A C 1
ATOM 1464 O O . THR A 1 215 ? 19.150 43.906 36.480 1.00 29.94 431 THR A O 1
ATOM 1468 N N . SER A 1 216 ? 19.474 42.519 34.775 1.00 42.11 432 SER A N 1
ATOM 1469 C CA . SER A 1 216 ? 19.010 41.369 35.546 1.00 32.58 432 SER A CA 1
ATOM 1470 C C . SER A 1 216 ? 20.062 40.288 35.629 1.00 18.43 432 SER A C 1
ATOM 1471 O O . SER A 1 216 ? 20.604 39.833 34.603 1.00 26.06 432 SER A O 1
ATOM 1474 N N . ILE A 1 217 ? 20.383 39.918 36.863 1.00 19.32 433 ILE A N 1
ATOM 1475 C CA . ILE A 1 217 ? 21.415 38.967 37.169 1.00 22.56 433 ILE A CA 1
ATOM 1476 C C . ILE A 1 217 ? 20.804 37.651 37.693 1.00 36.71 433 ILE A C 1
ATOM 1477 O O . ILE A 1 217 ? 19.834 37.654 38.424 1.00 29.32 433 ILE A O 1
ATOM 1482 N N . LYS A 1 218 ? 21.340 36.530 37.233 1.00 26.44 434 LYS A N 1
ATOM 1483 C CA . LYS A 1 218 ? 21.047 35.232 37.790 1.00 24.50 434 LYS A CA 1
ATOM 1484 C C . LYS A 1 218 ? 22.388 34.636 38.231 1.00 49.11 434 LYS A C 1
ATOM 1485 O O . LYS A 1 218 ? 23.422 34.892 37.597 1.00 30.00 434 LYS A O 1
ATOM 1488 N N . VAL A 1 219 ? 22.392 33.863 39.313 1.00 38.26 435 VAL A N 1
ATOM 1489 C CA . VAL A 1 219 ? 23.596 33.102 39.666 1.00 37.82 435 VAL A CA 1
ATOM 1490 C C . VAL A 1 219 ? 23.328 31.624 39.964 1.00 54.84 435 VAL A C 1
ATOM 1491 O O . VAL A 1 219 ? 22.336 31.270 40.626 1.00 25.74 435 VAL A O 1
ATOM 1495 N N . TYR A 1 220 ? 24.208 30.779 39.417 1.00 31.69 436 TYR A N 1
ATOM 1496 C CA . TYR A 1 220 ? 24.083 29.342 39.477 1.00 34.91 436 TYR A CA 1
ATOM 1497 C C . TYR A 1 220 ? 25.258 28.779 40.259 1.00 35.61 436 TYR A C 1
ATOM 1498 O O . TYR A 1 220 ? 26.398 29.233 40.126 1.00 34.41 436 TYR A O 1
ATOM 1507 N N . LYS A 1 221 ? 24.980 27.799 41.106 1.00 26.03 437 LYS A N 1
ATOM 1508 C CA . LYS A 1 221 ? 26.067 27.025 41.722 1.00 54.84 437 LYS A CA 1
ATOM 1509 C C . LYS A 1 221 ? 26.634 25.960 40.749 1.00 23.95 437 LYS A C 1
ATOM 1510 O O . LYS A 1 221 ? 25.881 25.310 40.037 1.00 26.83 437 LYS A O 1
ATOM 1516 N N . VAL A 1 222 ? 27.959 25.782 40.707 1.00 24.91 438 VAL A N 1
ATOM 1517 C CA . VAL A 1 222 ? 28.516 24.661 39.914 1.00 33.97 438 VAL A CA 1
ATOM 1518 C C . VAL A 1 222 ? 29.036 23.537 40.794 1.00 54.84 438 VAL A C 1
ATOM 1519 O O . VAL A 1 222 ? 29.894 23.771 41.650 1.00 32.90 438 VAL A O 1
ATOM 1523 N N . ASP A 1 223 ? 28.546 22.323 40.548 1.00 38.53 439 ASP A N 1
ATOM 1524 C CA . ASP A 1 223 ? 29.020 21.124 41.227 1.00 49.76 439 ASP A CA 1
ATOM 1525 C C . ASP A 1 223 ? 30.468 20.818 40.870 1.00 54.84 439 ASP A C 1
ATOM 1526 O O . ASP A 1 223 ? 31.341 20.764 41.740 1.00 48.10 439 ASP A O 1
ATOM 1528 N N . ASN A 1 224 ? 30.718 20.618 39.582 1.00 54.84 440 ASN A N 1
ATOM 1529 C CA . ASN A 1 224 ? 32.041 20.234 39.119 1.00 30.40 440 ASN A CA 1
ATOM 1530 C C . ASN A 1 224 ? 32.523 21.191 38.053 1.00 24.22 440 ASN A C 1
ATOM 1531 O O . ASN A 1 224 ? 31.876 21.329 37.019 1.00 32.28 440 ASN A O 1
ATOM 1533 N N . ALA A 1 225 ? 33.658 21.847 38.297 1.00 29.75 441 ALA A N 1
ATOM 1534 C CA . ALA A 1 225 ? 34.260 22.694 37.276 1.00 34.90 441 ALA A CA 1
ATOM 1535 C C . ALA A 1 225 ? 34.196 21.978 35.933 1.00 27.31 441 ALA A C 1
ATOM 1536 O O . ALA A 1 225 ? 33.960 22.597 34.933 1.00 34.33 441 ALA A O 1
ATOM 1538 N N . ALA A 1 226 ? 34.348 20.655 35.946 1.00 35.15 442 ALA A N 1
ATOM 1539 C CA . ALA A 1 226 ? 34.368 19.826 34.727 1.00 40.20 442 ALA A CA 1
ATOM 1540 C C . ALA A 1 226 ? 33.157 19.982 33.817 1.00 36.19 442 ALA A C 1
ATOM 1541 O O . ALA A 1 226 ? 33.253 19.772 32.606 1.00 38.43 442 ALA A O 1
ATOM 1543 N N . ASP A 1 227 ? 32.029 20.370 34.398 1.00 27.04 443 ASP A N 1
ATOM 1544 C CA . ASP A 1 227 ? 30.778 20.581 33.642 1.00 21.32 443 ASP A CA 1
ATOM 1545 C C . ASP A 1 227 ? 30.714 21.944 32.927 1.00 40.68 443 ASP A C 1
ATOM 1546 O O . ASP A 1 227 ? 29.747 22.241 32.232 1.00 30.24 443 ASP A O 1
ATOM 1551 N N . LEU A 1 228 ? 31.708 22.793 33.173 1.00 18.00 444 LEU A N 1
ATOM 1552 C CA . LEU A 1 228 ? 31.849 24.097 32.473 1.00 29.70 444 LEU A CA 1
ATOM 1553 C C . LEU A 1 228 ? 32.494 24.105 31.074 1.00 54.84 444 LEU A C 1
ATOM 1554 O O . LEU A 1 228 ? 33.516 23.456 30.849 1.00 33.72 444 LEU A O 1
ATOM 1559 N N . SER A 1 229 ? 31.924 24.902 30.161 1.00 27.47 445 SER A N 1
ATOM 1560 C CA . SER A 1 229 ? 32.498 25.105 28.827 1.00 33.97 445 SER A CA 1
ATOM 1561 C C . SER A 1 229 ? 33.738 25.974 28.873 1.00 27.64 445 SER A C 1
ATOM 1562 O O . SER A 1 229 ? 33.802 26.894 29.685 1.00 17.53 445 SER A O 1
ATOM 1565 N N . GLU A 1 230 ? 34.757 25.632 28.081 1.00 32.73 446 GLU A N 1
ATOM 1566 C CA . GLU A 1 230 ? 35.865 26.545 27.849 1.00 34.80 446 GLU A CA 1
ATOM 1567 C C . GLU A 1 230 ? 35.386 27.684 26.973 1.00 29.80 446 GLU A C 1
ATOM 1568 O O . GLU A 1 230 ? 35.897 28.782 27.045 1.00 25.68 446 GLU A O 1
ATOM 1574 N N . SER A 1 231 ? 34.381 27.393 26.153 1.00 26.17 447 SER A N 1
ATOM 1575 C CA . SER A 1 231 ? 33.798 28.379 25.264 1.00 16.62 447 SER A CA 1
ATOM 1576 C C . SER A 1 231 ? 32.855 29.318 26.006 1.00 44.70 447 SER A C 1
ATOM 1577 O O . SER A 1 231 ? 32.596 30.407 25.550 1.00 30.01 447 SER A O 1
ATOM 1580 N N . TYR A 1 232 ? 32.357 28.903 27.160 1.00 30.24 448 TYR A N 1
ATOM 1581 C CA . TYR A 1 232 ? 31.495 29.764 27.972 1.00 29.49 448 TYR A CA 1
ATOM 1582 C C . TYR A 1 232 ? 30.065 29.714 27.495 1.00 24.23 448 TYR A C 1
ATOM 1583 O O . TYR A 1 232 ? 29.213 30.464 27.972 1.00 44.06 448 TYR A O 1
ATOM 1592 N N . PHE A 1 233 ? 29.810 28.845 26.528 1.00 22.01 449 PHE A N 1
ATOM 1593 C CA . PHE A 1 233 ? 28.457 28.458 26.278 1.00 24.67 449 PHE A CA 1
ATOM 1594 C C . PHE A 1 233 ? 28.001 27.832 27.587 1.00 39.61 449 PHE A C 1
ATOM 1595 O O . PHE A 1 233 ? 28.719 27.036 28.234 1.00 26.65 449 PHE A O 1
ATOM 1603 N N . VAL A 1 234 ? 26.815 28.225 27.995 1.00 32.10 450 VAL A N 1
ATOM 1604 C CA . VAL A 1 234 ? 26.271 27.778 29.247 1.00 51.14 450 VAL A CA 1
ATOM 1605 C C . VAL A 1 234 ? 24.845 27.288 28.983 1.00 27.88 450 VAL A C 1
ATOM 1606 O O . VAL A 1 234 ? 24.075 27.946 28.283 1.00 40.37 450 VAL A O 1
ATOM 1610 N N . ASN A 1 235 ? 24.507 26.117 29.508 1.00 46.68 451 ASN A N 1
ATOM 1611 C CA . ASN A 1 235 ? 23.116 25.688 29.503 1.00 31.54 451 ASN A CA 1
ATOM 1612 C C . ASN A 1 235 ? 22.590 25.783 30.923 1.00 21.85 451 ASN A C 1
ATOM 1613 O O . ASN A 1 235 ? 22.926 24.932 31.723 1.00 28.36 451 ASN A O 1
ATOM 1615 N N . PRO A 1 236 ? 21.783 26.826 31.241 1.00 39.32 452 PRO A N 1
ATOM 1616 C CA . PRO A 1 236 ? 21.376 27.111 32.632 1.00 54.84 452 PRO A CA 1
ATOM 1617 C C . PRO A 1 236 ? 20.399 26.111 33.207 1.00 41.77 452 PRO A C 1
ATOM 1618 O O . PRO A 1 236 ? 20.558 25.729 34.366 1.00 54.84 452 PRO A O 1
ATOM 1622 N N . GLU A 1 240 ? 22.180 24.374 39.298 1.00 32.77 456 GLU A N 1
ATOM 1623 C CA . GLU A 1 240 ? 21.414 24.802 40.469 1.00 43.88 456 GLU A CA 1
ATOM 1624 C C . GLU A 1 240 ? 21.382 26.313 40.643 1.00 25.91 456 GLU A C 1
ATOM 1625 O O . GLU A 1 240 ? 22.323 26.896 41.120 1.00 22.41 456 GLU A O 1
ATOM 1627 N N . ASP A 1 241 ? 20.244 26.900 40.324 1.00 29.89 457 ASP A N 1
ATOM 1628 C CA . ASP A 1 241 ? 20.015 28.323 40.402 1.00 27.77 457 ASP A CA 1
ATOM 1629 C C . ASP A 1 241 ? 19.969 28.822 41.863 1.00 54.84 457 ASP A C 1
ATOM 1630 O O . ASP A 1 241 ? 19.135 28.385 42.652 1.00 51.58 457 ASP A O 1
ATOM 1635 N N . VAL A 1 242 ? 20.881 29.718 42.237 1.00 25.95 458 VAL A N 1
ATOM 1636 C CA . VAL A 1 242 ? 20.935 30.159 43.614 1.00 30.73 458 VAL A CA 1
ATOM 1637 C C . VAL A 1 242 ? 20.745 31.659 43.714 1.00 33.20 458 VAL A C 1
ATOM 1638 O O . VAL A 1 242 ? 21.202 32.289 44.671 1.00 40.03 458 VAL A O 1
ATOM 1642 N N . THR A 1 243 ? 20.042 32.227 42.737 1.00 35.36 459 THR A N 1
ATOM 1643 C CA . THR A 1 243 ? 19.805 33.678 42.685 1.00 35.63 459 THR A CA 1
ATOM 1644 C C . THR A 1 243 ? 19.224 34.177 43.993 1.00 25.06 459 THR A C 1
ATOM 1645 O O . THR A 1 243 ? 19.703 35.144 44.560 1.00 34.49 459 THR A O 1
ATOM 1649 N N . ASN A 1 244 ? 18.220 33.467 44.496 1.00 28.85 460 ASN A N 1
ATOM 1650 C CA . ASN A 1 244 ? 17.511 33.908 45.681 1.00 20.93 460 ASN A CA 1
ATOM 1651 C C . ASN A 1 244 ? 18.326 33.835 46.967 1.00 30.64 460 ASN A C 1
ATOM 1652 O O . ASN A 1 244 ? 18.030 34.530 47.932 1.00 47.43 460 ASN A O 1
ATOM 1657 N N . SER A 1 245 ? 19.378 33.018 46.946 1.00 34.04 461 SER A N 1
ATOM 1658 C CA . SER A 1 245 ? 20.245 32.822 48.093 1.00 29.73 461 SER A CA 1
ATOM 1659 C C . SER A 1 245 ? 21.366 33.864 48.148 1.00 24.47 461 SER A C 1
ATOM 1660 O O . SER A 1 245 ? 22.223 33.801 49.022 1.00 30.12 461 SER A O 1
ATOM 1663 N N . VAL A 1 246 ? 21.392 34.782 47.186 1.00 33.17 462 VAL A N 1
ATOM 1664 C CA . VAL A 1 246 ? 22.429 35.812 47.162 1.00 23.97 462 VAL A CA 1
ATOM 1665 C C . VAL A 1 246 ? 21.823 37.205 47.154 1.00 38.04 462 VAL A C 1
ATOM 1666 O O . VAL A 1 246 ? 20.673 37.392 46.750 1.00 30.89 462 VAL A O 1
ATOM 1668 N N . ASN A 1 247 ? 22.632 38.192 47.520 1.00 20.09 463 ASN A N 1
ATOM 1669 C CA . ASN A 1 247 ? 22.188 39.585 47.634 1.00 45.94 463 ASN A CA 1
ATOM 1670 C C . ASN A 1 247 ? 22.784 40.467 46.544 1.00 43.57 463 ASN A C 1
ATOM 1671 O O . ASN A 1 247 ? 23.957 40.802 46.586 1.00 35.53 463 ASN A O 1
ATOM 1676 N N . ILE A 1 248 ? 21.959 40.846 45.576 1.00 38.69 464 ILE A N 1
ATOM 1677 C CA . ILE A 1 248 ? 22.394 41.605 44.408 1.00 41.11 464 ILE A CA 1
ATOM 1678 C C . ILE A 1 248 ? 22.005 43.051 44.607 1.00 39.10 464 ILE A C 1
ATOM 1679 O O . ILE A 1 248 ? 20.858 43.316 44.886 1.00 27.78 464 ILE A O 1
ATOM 1684 N N . THR A 1 249 ? 22.944 43.990 44.466 1.00 19.84 465 THR A N 1
ATOM 1685 C CA . THR A 1 249 ? 22.663 45.377 44.743 1.00 23.22 465 THR A CA 1
ATOM 1686 C C . THR A 1 249 ? 23.310 46.304 43.692 1.00 43.04 465 THR A C 1
ATOM 1687 O O . THR A 1 249 ? 24.262 45.930 42.985 1.00 21.55 465 THR A O 1
ATOM 1691 N N . PHE A 1 250 ? 22.784 47.519 43.610 1.00 35.21 466 PHE A N 1
ATOM 1692 C CA . PHE A 1 250 ? 23.270 48.507 42.669 1.00 32.30 466 PHE A CA 1
ATOM 1693 C C . PHE A 1 250 ? 23.804 49.717 43.435 1.00 37.31 466 PHE A C 1
ATOM 1694 O O . PHE A 1 250 ? 23.153 50.759 43.529 1.00 25.00 466 PHE A O 1
ATOM 1702 N N . PRO A 1 251 ? 25.013 49.569 43.996 1.00 54.84 467 PRO A N 1
ATOM 1703 C CA . PRO A 1 251 ? 25.629 50.464 44.978 1.00 28.89 467 PRO A CA 1
ATOM 1704 C C . PRO A 1 251 ? 26.240 51.752 44.437 1.00 32.21 467 PRO A C 1
ATOM 1705 O O . PRO A 1 251 ? 26.479 52.686 45.197 1.00 37.56 467 PRO A O 1
ATOM 1709 N N . ASN A 1 252 ? 26.522 51.799 43.146 1.00 33.68 468 ASN A N 1
ATOM 1710 C CA . ASN A 1 252 ? 27.146 52.979 42.569 1.00 37.61 468 ASN A CA 1
ATOM 1711 C C . ASN A 1 252 ? 26.708 53.087 41.166 1.00 32.53 468 ASN A C 1
ATOM 1712 O O . ASN A 1 252 ? 26.347 52.082 40.569 1.00 32.26 468 ASN A O 1
ATOM 1717 N N . PRO A 1 253 ? 26.795 54.295 40.605 1.00 41.24 469 PRO A N 1
ATOM 1718 C CA . PRO A 1 253 ? 26.369 54.492 39.233 1.00 50.89 469 PRO A CA 1
ATOM 1719 C C . PRO A 1 253 ? 26.994 53.456 38.308 1.00 45.00 469 PRO A C 1
ATOM 1720 O O . PRO A 1 253 ? 28.208 53.246 38.322 1.00 39.14 469 PRO A O 1
ATOM 1724 N N . ASN A 1 254 ? 26.165 52.814 37.497 1.00 23.63 470 ASN A N 1
ATOM 1725 C CA . ASN A 1 254 ? 26.676 51.810 36.563 1.00 18.54 470 ASN A CA 1
ATOM 1726 C C . ASN A 1 254 ? 27.562 50.712 37.193 1.00 24.49 470 ASN A C 1
ATOM 1727 O O . ASN A 1 254 ? 28.524 50.241 36.567 1.00 29.90 470 ASN A O 1
ATOM 1732 N N . GLN A 1 255 ? 27.152 50.225 38.366 1.00 27.65 471 GLN A N 1
ATOM 1733 C CA . GLN A 1 255 ? 27.849 49.135 39.050 1.00 28.05 471 GLN A CA 1
ATOM 1734 C C . GLN A 1 255 ? 26.816 48.250 39.708 1.00 29.39 471 GLN A C 1
ATOM 1735 O O . GLN A 1 255 ? 25.874 48.756 40.296 1.00 24.78 471 GLN A O 1
ATOM 1741 N N . TYR A 1 256 ? 27.012 46.942 39.606 1.00 25.22 472 TYR A N 1
ATOM 1742 C CA . TYR A 1 256 ? 26.206 45.957 40.339 1.00 32.70 472 TYR A CA 1
ATOM 1743 C C . TYR A 1 256 ? 27.138 45.227 41.324 1.00 45.05 472 TYR A C 1
ATOM 1744 O O . TYR A 1 256 ? 28.371 45.249 41.163 1.00 21.49 472 TYR A O 1
ATOM 1753 N N . LYS A 1 257 ? 26.571 44.643 42.374 1.00 37.81 473 LYS A N 1
ATOM 1754 C CA . LYS A 1 257 ? 27.361 43.908 43.369 1.00 50.36 473 LYS A CA 1
ATOM 1755 C C . LYS A 1 257 ? 26.677 42.591 43.688 1.00 35.80 473 LYS A C 1
ATOM 1756 O O . LYS A 1 257 ? 25.465 42.545 43.815 1.00 32.29 473 LYS A O 1
ATOM 1762 N N . VAL A 1 258 ? 27.431 41.508 43.808 1.00 25.17 474 VAL A N 1
ATOM 1763 C CA . VAL A 1 258 ? 26.786 40.240 44.169 1.00 28.91 474 VAL A CA 1
ATOM 1764 C C . VAL A 1 258 ? 27.410 39.731 45.463 1.00 37.37 474 VAL A C 1
ATOM 1765 O O . VAL A 1 258 ? 28.610 39.545 45.527 1.00 33.84 474 VAL A O 1
ATOM 1769 N N . GLU A 1 259 ? 26.591 39.559 46.502 1.00 29.88 475 GLU A N 1
ATOM 1770 C CA . GLU A 1 259 ? 27.050 38.966 47.742 1.00 18.23 475 GLU A CA 1
ATOM 1771 C C . GLU A 1 259 ? 26.503 37.570 47.883 1.00 39.56 475 GLU A C 1
ATOM 1772 O O . GLU A 1 259 ? 25.281 37.360 47.840 1.00 30.35 475 GLU A O 1
ATOM 1775 N N . PHE A 1 260 ? 27.430 36.626 48.040 1.00 36.53 476 PHE A N 1
ATOM 1776 C CA . PHE A 1 260 ? 27.125 35.204 47.981 1.00 54.84 476 PHE A CA 1
ATOM 1777 C C . PHE A 1 260 ? 26.644 34.676 49.327 1.00 39.66 476 PHE A C 1
ATOM 1778 O O . PHE A 1 260 ? 26.584 35.420 50.307 1.00 46.21 476 PHE A O 1
ATOM 1786 N N . PRO A 1 263 ? 26.608 31.056 54.642 1.00 32.30 479 PRO A N 1
ATOM 1787 C CA . PRO A 1 263 ? 26.300 30.469 55.944 1.00 39.05 479 PRO A CA 1
ATOM 1788 C C . PRO A 1 263 ? 27.544 30.388 56.790 1.00 31.56 479 PRO A C 1
ATOM 1789 O O . PRO A 1 263 ? 27.462 30.502 58.004 1.00 46.00 479 PRO A O 1
ATOM 1793 N N . ASP A 1 264 ? 28.689 30.142 56.147 1.00 45.36 480 ASP A N 1
ATOM 1794 C CA . ASP A 1 264 ? 29.991 30.250 56.821 1.00 34.15 480 ASP A CA 1
ATOM 1795 C C . ASP A 1 264 ? 30.844 31.369 56.218 1.00 48.72 480 ASP A C 1
ATOM 1796 O O . ASP A 1 264 ? 32.013 31.496 56.573 1.00 42.47 480 ASP A O 1
ATOM 1798 N N . ASP A 1 265 ? 30.277 32.144 55.291 1.00 35.82 481 ASP A N 1
ATOM 1799 C CA . ASP A 1 265 ? 30.977 33.291 54.690 1.00 49.47 481 ASP A CA 1
ATOM 1800 C C . ASP A 1 265 ? 32.104 32.818 53.746 1.00 50.31 481 ASP A C 1
ATOM 1801 O O . ASP A 1 265 ? 33.034 33.565 53.428 1.00 41.01 481 ASP A O 1
ATOM 1806 N N . GLN A 1 266 ? 32.009 31.572 53.292 1.00 36.22 482 GLN A N 1
ATOM 1807 C CA . GLN A 1 266 ? 32.972 31.041 52.307 1.00 26.59 482 GLN A CA 1
ATOM 1808 C C . GLN A 1 266 ? 32.299 30.393 51.109 1.00 41.65 482 GLN A C 1
ATOM 1809 O O . GLN A 1 266 ? 31.151 29.975 51.175 1.00 48.12 482 GLN A O 1
ATOM 1811 N N . ILE A 1 267 ? 33.023 30.335 49.999 1.00 40.76 483 ILE A N 1
ATOM 1812 C CA . ILE A 1 267 ? 32.628 29.486 48.894 1.00 18.62 483 ILE A CA 1
ATOM 1813 C C . ILE A 1 267 ? 33.795 28.556 48.558 1.00 54.84 483 ILE A C 1
ATOM 1814 O O . ILE A 1 267 ? 34.979 28.911 48.741 1.00 35.80 483 ILE A O 1
ATOM 1819 N N . THR A 1 268 ? 33.455 27.363 48.081 1.00 32.85 484 THR A N 1
ATOM 1820 C CA . THR A 1 268 ? 34.457 26.344 47.742 1.00 34.03 484 THR A CA 1
ATOM 1821 C C . THR A 1 268 ? 34.195 25.740 46.364 1.00 54.84 484 THR A C 1
ATOM 1822 O O . THR A 1 268 ? 34.828 24.745 45.979 1.00 42.53 484 THR A O 1
ATOM 1826 N N . THR A 1 269 ? 33.232 26.307 45.639 1.00 39.61 485 THR A N 1
ATOM 1827 C CA . THR A 1 269 ? 32.942 25.854 44.290 1.00 40.27 485 THR A CA 1
ATOM 1828 C C . THR A 1 269 ? 32.851 27.022 43.288 1.00 46.71 485 THR A C 1
ATOM 1829 O O . THR A 1 269 ? 32.784 28.204 43.672 1.00 32.40 485 THR A O 1
ATOM 1833 N N . PRO A 1 270 ? 32.896 26.705 41.989 1.00 40.89 486 PRO A N 1
ATOM 1834 C CA . PRO A 1 270 ? 32.657 27.785 41.041 1.00 24.95 486 PRO A CA 1
ATOM 1835 C C . PRO A 1 270 ? 31.200 28.261 41.107 1.00 54.84 486 PRO A C 1
ATOM 1836 O O . PRO A 1 270 ? 30.308 27.572 41.643 1.00 15.86 486 PRO A O 1
ATOM 1840 N N . TYR A 1 271 ? 30.968 29.445 40.564 1.00 26.03 487 TYR A N 1
ATOM 1841 C CA . TYR A 1 271 ? 29.605 29.934 40.390 1.00 30.91 487 TYR A CA 1
ATOM 1842 C C . TYR A 1 271 ? 29.470 30.470 38.958 1.00 31.10 487 TYR A C 1
ATOM 1843 O O . TYR A 1 271 ? 30.447 31.023 38.395 1.00 29.23 487 TYR A O 1
ATOM 1852 N N . ILE A 1 272 ? 28.324 30.232 38.318 1.00 23.43 488 ILE A N 1
ATOM 1853 C CA . ILE A 1 272 ? 28.049 30.941 37.052 1.00 16.77 488 ILE A CA 1
ATOM 1854 C C . ILE A 1 272 ? 27.184 32.181 37.284 1.00 34.43 488 ILE A C 1
ATOM 1855 O O . ILE A 1 272 ? 26.121 32.070 37.837 1.00 26.16 488 ILE A O 1
ATOM 1860 N N . VAL A 1 273 ? 27.648 33.352 36.841 1.00 25.03 489 VAL A N 1
ATOM 1861 C CA . VAL A 1 273 ? 26.889 34.597 36.949 1.00 38.69 489 VAL A CA 1
ATOM 1862 C C . VAL A 1 273 ? 26.501 35.057 35.545 1.00 36.30 489 VAL A C 1
ATOM 1863 O O . VAL A 1 273 ? 27.351 35.411 34.742 1.00 28.19 489 VAL A O 1
ATOM 1867 N N . VAL A 1 274 ? 25.209 35.040 35.247 1.00 26.65 490 VAL A N 1
ATOM 1868 C CA . VAL A 1 274 ? 24.705 35.415 33.926 1.00 19.77 490 VAL A CA 1
ATOM 1869 C C . VAL A 1 274 ? 23.985 36.742 34.083 1.00 25.70 490 VAL A C 1
ATOM 1870 O O . VAL A 1 274 ? 23.094 36.884 34.907 1.00 29.11 490 VAL A O 1
ATOM 1874 N N . VAL A 1 275 ? 24.408 37.722 33.307 1.00 26.58 491 VAL A N 1
ATOM 1875 C CA . VAL A 1 275 ? 23.927 39.083 33.419 1.00 23.52 491 VAL A CA 1
ATOM 1876 C C . VAL A 1 275 ? 23.198 39.394 32.116 1.00 37.10 491 VAL A C 1
ATOM 1877 O O . VAL A 1 275 ? 23.788 39.339 31.028 1.00 30.53 491 VAL A O 1
ATOM 1881 N N . ASN A 1 276 ? 21.911 39.702 32.208 1.00 30.25 492 ASN A N 1
ATOM 1882 C CA . ASN A 1 276 ? 21.169 40.176 31.043 1.00 18.20 492 ASN A CA 1
ATOM 1883 C C . ASN A 1 276 ? 20.981 41.684 31.136 1.00 35.87 492 ASN A C 1
ATOM 1884 O O . ASN A 1 276 ? 20.179 42.144 31.914 1.00 20.33 492 ASN A O 1
ATOM 1889 N N . GLY A 1 277 ? 21.723 42.460 30.338 1.00 16.33 493 GLY A N 1
ATOM 1890 C CA . GLY A 1 277 ? 21.756 43.922 30.518 1.00 40.05 493 GLY A CA 1
ATOM 1891 C C . GLY A 1 277 ? 21.287 44.762 29.347 1.00 22.92 493 GLY A C 1
ATOM 1892 O O . GLY A 1 277 ? 20.729 44.227 28.388 1.00 16.10 493 GLY A O 1
ATOM 1893 N N . HIS A 1 278 ? 21.484 46.091 29.408 1.00 19.46 494 HIS A N 1
ATOM 1894 C CA . HIS A 1 278 ? 21.194 46.929 28.263 1.00 29.99 494 HIS A CA 1
ATOM 1895 C C . HIS A 1 278 ? 22.390 47.776 27.892 1.00 25.51 494 HIS A C 1
ATOM 1896 O O . HIS A 1 278 ? 23.282 47.944 28.707 1.00 24.02 494 HIS A O 1
ATOM 1903 N N . ILE A 1 279 ? 22.400 48.268 26.661 1.00 35.01 495 ILE A N 1
ATOM 1904 C CA . ILE A 1 279 ? 23.378 49.264 26.236 1.00 17.84 495 ILE A CA 1
ATOM 1905 C C . ILE A 1 279 ? 22.729 50.561 25.809 1.00 34.48 495 ILE A C 1
ATOM 1906 O O . ILE A 1 279 ? 21.505 50.620 25.555 1.00 18.91 495 ILE A O 1
ATOM 1911 N N . ASP A 1 280 ? 23.577 51.594 25.760 1.00 26.29 496 ASP A N 1
ATOM 1912 C CA . ASP A 1 280 ? 23.193 52.958 25.496 1.00 21.04 496 ASP A CA 1
ATOM 1913 C C . ASP A 1 280 ? 23.559 53.356 24.046 1.00 19.01 496 ASP A C 1
ATOM 1914 O O . ASP A 1 280 ? 24.712 53.388 23.680 1.00 17.99 496 ASP A O 1
ATOM 1919 N N . PRO A 1 281 ? 22.544 53.553 23.172 1.00 22.51 497 PRO A N 1
ATOM 1920 C CA . PRO A 1 281 ? 22.942 53.664 21.764 1.00 24.24 497 PRO A CA 1
ATOM 1921 C C . PRO A 1 281 ? 23.433 55.041 21.419 1.00 22.71 497 PRO A C 1
ATOM 1922 O O . PRO A 1 281 ? 23.783 55.305 20.257 1.00 22.77 497 PRO A O 1
ATOM 1926 N N . ASN A 1 282 ? 23.385 55.926 22.407 1.00 26.13 498 ASN A N 1
ATOM 1927 C CA . ASN A 1 282 ? 23.771 57.298 22.241 1.00 22.37 498 ASN A CA 1
ATOM 1928 C C . ASN A 1 282 ? 25.127 57.452 22.851 1.00 34.11 498 ASN A C 1
ATOM 1929 O O . ASN A 1 282 ? 25.677 58.533 22.829 1.00 33.24 498 ASN A O 1
ATOM 1934 N N . SER A 1 283 ? 25.602 56.398 23.498 1.00 26.00 499 SER A N 1
ATOM 1935 C CA . SER A 1 283 ? 26.943 56.409 24.048 1.00 28.81 499 SER A CA 1
ATOM 1936 C C . SER A 1 283 ? 27.980 56.421 22.923 1.00 30.00 499 SER A C 1
ATOM 1937 O O . SER A 1 283 ? 27.772 55.886 21.826 1.00 28.61 499 SER A O 1
ATOM 1940 N N . LYS A 1 284 ? 29.117 57.019 23.209 1.00 36.27 500 LYS A N 1
ATOM 1941 C CA . LYS A 1 284 ? 30.114 57.219 22.199 1.00 26.21 500 LYS A CA 1
ATOM 1942 C C . LYS A 1 284 ? 31.104 56.076 22.099 1.00 40.41 500 LYS A C 1
ATOM 1943 O O . LYS A 1 284 ? 31.912 56.044 21.182 1.00 36.06 500 LYS A O 1
ATOM 1945 N N . GLY A 1 285 ? 31.055 55.144 23.039 1.00 30.47 501 GLY A N 1
ATOM 1946 C CA . GLY A 1 285 ? 31.945 53.965 22.981 1.00 23.45 501 GLY A CA 1
ATOM 1947 C C . GLY A 1 285 ? 31.232 52.656 22.708 1.00 10.69 501 GLY A C 1
ATOM 1948 O O . GLY A 1 285 ? 30.105 52.642 22.204 1.00 51.23 501 GLY A O 1
ATOM 1949 N N . ASP A 1 286 ? 31.858 51.544 23.059 1.00 26.62 502 ASP A N 1
ATOM 1950 C CA . ASP A 1 286 ? 31.277 50.218 22.771 1.00 31.46 502 ASP A CA 1
ATOM 1951 C C . ASP A 1 286 ? 30.938 49.532 24.070 1.00 29.14 502 ASP A C 1
ATOM 1952 O O . ASP A 1 286 ? 31.049 50.127 25.115 1.00 20.15 502 ASP A O 1
ATOM 1957 N N . LEU A 1 287 ? 30.545 48.266 24.014 1.00 22.75 503 LEU A N 1
ATOM 1958 C CA . LEU A 1 287 ? 30.384 47.488 25.240 1.00 22.22 503 LEU A CA 1
ATOM 1959 C C . LEU A 1 287 ? 31.802 47.175 25.776 1.00 25.71 503 LEU A C 1
ATOM 1960 O O . LEU A 1 287 ? 32.558 46.423 25.151 1.00 19.77 503 LEU A O 1
ATOM 1965 N N . ALA A 1 288 ? 32.175 47.798 26.891 1.00 21.01 504 ALA A N 1
ATOM 1966 C CA . ALA A 1 288 ? 33.463 47.552 27.537 1.00 19.03 504 ALA A CA 1
ATOM 1967 C C . ALA A 1 288 ? 33.263 47.428 29.015 1.00 19.47 504 ALA A C 1
ATOM 1968 O O . ALA A 1 288 ? 32.810 48.383 29.699 1.00 30.27 504 ALA A O 1
ATOM 1970 N N . LEU A 1 289 ? 33.574 46.248 29.528 1.00 17.87 505 LEU A N 1
ATOM 1971 C CA . LEU A 1 289 ? 33.139 45.890 30.884 1.00 22.55 505 LEU A CA 1
ATOM 1972 C C . LEU A 1 289 ? 34.304 45.453 31.800 1.00 14.92 505 LEU A C 1
ATOM 1973 O O . LEU A 1 289 ? 35.288 44.886 31.323 1.00 27.31 505 LEU A O 1
ATOM 1978 N N . ARG A 1 290 ? 34.199 45.723 33.107 1.00 9.49 506 ARG A N 1
ATOM 1979 C CA . ARG A 1 290 ? 35.135 45.143 34.054 1.00 14.41 506 ARG A CA 1
ATOM 1980 C C . ARG A 1 290 ? 34.410 44.376 35.169 1.00 33.55 506 ARG A C 1
ATOM 1981 O O . ARG A 1 290 ? 33.480 44.901 35.716 1.00 25.68 506 ARG A O 1
ATOM 1989 N N . SER A 1 291 ? 34.811 43.151 35.512 1.00 15.14 507 SER A N 1
ATOM 1990 C CA . SER A 1 291 ? 34.158 42.504 36.648 1.00 23.97 507 SER A CA 1
ATOM 1991 C C . SER A 1 291 ? 35.239 42.224 37.634 1.00 50.80 507 SER A C 1
ATOM 1992 O O . SER A 1 291 ? 36.343 41.836 37.240 1.00 21.24 507 SER A O 1
ATOM 1995 N N . THR A 1 292 ? 34.934 42.427 38.909 1.00 25.53 508 THR A N 1
ATOM 1996 C CA . THR A 1 292 ? 35.938 42.203 39.946 1.00 27.87 508 THR A CA 1
ATOM 1997 C C . THR A 1 292 ? 35.530 41.236 41.051 1.00 20.56 508 THR A C 1
ATOM 1998 O O . THR A 1 292 ? 34.397 41.241 41.537 1.00 32.37 508 THR A O 1
ATOM 2002 N N . LEU A 1 293 ? 36.438 40.325 41.391 1.00 25.66 509 LEU A N 1
ATOM 2003 C CA . LEU A 1 293 ? 36.190 39.409 42.485 1.00 12.90 509 LEU A CA 1
ATOM 2004 C C . LEU A 1 293 ? 37.032 39.815 43.665 1.00 39.05 509 LEU A C 1
ATOM 2005 O O . LEU A 1 293 ? 38.240 39.983 43.548 1.00 16.27 509 LEU A O 1
ATOM 2010 N N . TYR A 1 294 ? 36.387 39.982 44.807 1.00 26.03 510 TYR A N 1
ATOM 2011 C CA . TYR A 1 294 ? 37.068 40.341 46.032 1.00 21.17 510 TYR A CA 1
ATOM 2012 C C . TYR A 1 294 ? 36.954 39.147 46.950 1.00 29.96 510 TYR A C 1
ATOM 2013 O O . TYR A 1 294 ? 35.978 38.426 46.889 1.00 25.45 510 TYR A O 1
ATOM 2022 N N . GLY A 1 295 ? 37.930 38.948 47.822 1.00 18.62 511 GLY A N 1
ATOM 2023 C CA . GLY A 1 295 ? 37.903 37.775 48.705 1.00 24.48 511 GLY A CA 1
ATOM 2024 C C . GLY A 1 295 ? 39.100 37.718 49.616 1.00 29.61 511 GLY A C 1
ATOM 2025 O O . GLY A 1 295 ? 40.119 38.372 49.344 1.00 18.96 511 GLY A O 1
ATOM 2026 N N . TYR A 1 296 ? 38.973 36.986 50.728 1.00 19.44 512 TYR A N 1
ATOM 2027 C CA . TYR A 1 296 ? 40.145 36.708 51.572 1.00 54.84 512 TYR A CA 1
ATOM 2028 C C . TYR A 1 296 ? 40.636 35.316 51.321 1.00 29.99 512 TYR A C 1
ATOM 2029 O O . TYR A 1 296 ? 39.821 34.408 51.078 1.00 37.20 512 TYR A O 1
ATOM 2038 N N . ASN A 1 297 ? 41.948 35.135 51.491 1.00 30.55 513 ASN A N 1
ATOM 2039 C CA . ASN A 1 297 ? 42.534 33.797 51.670 1.00 27.67 513 ASN A CA 1
ATOM 2040 C C . ASN A 1 297 ? 42.561 33.295 53.134 1.00 28.88 513 ASN A C 1
ATOM 2041 O O . ASN A 1 297 ? 42.036 33.933 54.033 1.00 45.81 513 ASN A O 1
ATOM 2046 N N . SER A 1 298 ? 43.143 32.118 53.337 1.00 43.06 514 SER A N 1
ATOM 2047 C CA . SER A 1 298 ? 43.169 31.475 54.646 1.00 29.75 514 SER A CA 1
ATOM 2048 C C . SER A 1 298 ? 43.970 32.271 55.671 1.00 40.04 514 SER A C 1
ATOM 2049 O O . SER A 1 298 ? 43.808 32.089 56.869 1.00 42.80 514 SER A O 1
ATOM 2052 N N . ASN A 1 299 ? 44.830 33.158 55.172 1.00 39.66 515 ASN A N 1
ATOM 2053 C CA . ASN A 1 299 ? 45.615 34.062 55.995 1.00 41.04 515 ASN A CA 1
ATOM 2054 C C . ASN A 1 299 ? 44.829 35.327 56.299 1.00 54.84 515 ASN A C 1
ATOM 2055 O O . ASN A 1 299 ? 45.369 36.259 56.888 1.00 38.20 515 ASN A O 1
ATOM 2060 N N . ILE A 1 300 ? 43.569 35.368 55.867 1.00 44.90 516 ILE A N 1
ATOM 2061 C CA . ILE A 1 300 ? 42.729 36.554 56.027 1.00 33.15 516 ILE A CA 1
ATOM 2062 C C . ILE A 1 300 ? 43.417 37.807 55.452 1.00 28.11 516 ILE A C 1
ATOM 2063 O O . ILE A 1 300 ? 43.497 38.861 56.098 1.00 39.08 516 ILE A O 1
ATOM 2065 N N . ILE A 1 301 ? 43.910 37.686 54.217 1.00 21.83 517 ILE A N 1
ATOM 2066 C CA . ILE A 1 301 ? 44.344 38.866 53.462 1.00 29.76 517 ILE A CA 1
ATOM 2067 C C . ILE A 1 301 ? 43.267 39.182 52.416 1.00 41.86 517 ILE A C 1
ATOM 2068 O O . ILE A 1 301 ? 42.676 38.267 51.873 1.00 30.89 517 ILE A O 1
ATOM 2073 N N . TRP A 1 302 ? 42.996 40.469 52.177 1.00 22.04 518 TRP A N 1
ATOM 2074 C CA . TRP A 1 302 ? 41.948 40.915 51.271 1.00 42.94 518 TRP A CA 1
ATOM 2075 C C . TRP A 1 302 ? 42.593 41.153 49.938 1.00 41.11 518 TRP A C 1
ATOM 2076 O O . TRP A 1 302 ? 43.567 41.898 49.851 1.00 41.72 518 TRP A O 1
ATOM 2087 N N . ARG A 1 303 ? 42.095 40.498 48.899 1.00 32.14 519 ARG A N 1
ATOM 2088 C CA . ARG A 1 303 ? 42.568 40.843 47.568 1.00 28.86 519 ARG A CA 1
ATOM 2089 C C . ARG A 1 303 ? 41.451 40.969 46.533 1.00 44.19 519 ARG A C 1
ATOM 2090 O O . ARG A 1 303 ? 40.290 40.647 46.813 1.00 33.40 519 ARG A O 1
ATOM 2098 N N . SER A 1 304 ? 41.817 41.430 45.337 1.00 26.11 520 SER A N 1
ATOM 2099 C CA . SER A 1 304 ? 40.869 41.483 44.222 1.00 22.66 520 SER A CA 1
ATOM 2100 C C . SER A 1 304 ? 41.459 40.937 42.909 1.00 41.89 520 SER A C 1
ATOM 2101 O O . SER A 1 304 ? 42.678 40.991 42.690 1.00 31.06 520 SER A O 1
ATOM 2104 N N . MET A 1 305 ? 40.608 40.353 42.062 1.00 33.95 521 MET A N 1
ATOM 2105 C CA . MET A 1 305 ? 41.033 39.940 40.698 1.00 42.00 521 MET A CA 1
ATOM 2106 C C . MET A 1 305 ? 40.023 40.536 39.706 1.00 51.73 521 MET A C 1
ATOM 2107 O O . MET A 1 305 ? 38.828 40.343 39.854 1.00 16.00 521 MET A O 1
ATOM 2112 N N . SER A 1 306 ? 40.496 41.336 38.754 1.00 16.62 522 SER A N 1
ATOM 2113 C CA . SER A 1 306 ? 39.639 41.914 37.723 1.00 26.32 522 SER A CA 1
ATOM 2114 C C . SER A 1 306 ? 39.736 41.291 36.312 1.00 31.63 522 SER A C 1
ATOM 2115 O O . SER A 1 306 ? 40.810 40.881 35.870 1.00 33.69 522 SER A O 1
ATOM 2118 N N . TRP A 1 307 ? 38.592 41.236 35.620 1.00 25.93 523 TRP A N 1
ATOM 2119 C CA . TRP A 1 307 ? 38.507 40.709 34.247 1.00 15.51 523 TRP A CA 1
ATOM 2120 C C . TRP A 1 307 ? 37.797 41.660 33.324 1.00 31.48 523 TRP A C 1
ATOM 2121 O O . TRP A 1 307 ? 36.588 41.900 33.476 1.00 30.14 523 TRP A O 1
ATOM 2132 N N . ASP A 1 308 ? 38.520 42.174 32.331 1.00 26.87 524 ASP A N 1
ATOM 2133 C CA . ASP A 1 308 ? 37.891 43.040 31.329 1.00 20.66 524 ASP A CA 1
ATOM 2134 C C . ASP A 1 308 ? 37.251 42.264 30.197 1.00 19.40 524 ASP A C 1
ATOM 2135 O O . ASP A 1 308 ? 37.765 41.248 29.766 1.00 16.16 524 ASP A O 1
ATOM 2140 N N . ASN A 1 309 ? 36.126 42.783 29.700 1.00 15.78 525 ASN A N 1
ATOM 2141 C CA . ASN A 1 309 ? 35.453 42.212 28.557 1.00 13.58 525 ASN A CA 1
ATOM 2142 C C . ASN A 1 309 ? 35.260 43.284 27.486 1.00 24.68 525 ASN A C 1
ATOM 2143 O O . ASN A 1 309 ? 34.596 44.292 27.703 1.00 22.32 525 ASN A O 1
ATOM 2148 N N . GLU A 1 310 ? 35.842 43.059 26.316 1.00 20.78 526 GLU A N 1
ATOM 2149 C CA . GLU A 1 310 ? 35.666 43.988 25.220 1.00 33.03 526 GLU A CA 1
ATOM 2150 C C . GLU A 1 310 ? 35.235 43.265 23.928 1.00 19.87 526 GLU A C 1
ATOM 2151 O O . GLU A 1 310 ? 35.094 42.007 23.902 1.00 24.80 526 GLU A O 1
ATOM 2157 N N . VAL A 1 311 ? 34.913 44.066 22.918 1.00 19.41 527 VAL A N 1
ATOM 2158 C CA . VAL A 1 311 ? 34.416 43.555 21.636 1.00 29.35 527 VAL A CA 1
ATOM 2159 C C . VAL A 1 311 ? 34.992 44.299 20.464 1.00 32.52 527 VAL A C 1
ATOM 2160 O O . VAL A 1 311 ? 35.387 45.465 20.584 1.00 28.66 527 VAL A O 1
ATOM 2164 N N . ALA A 1 312 ? 34.930 43.634 19.312 1.00 27.88 528 ALA A N 1
ATOM 2165 C CA . ALA A 1 312 ? 35.422 44.166 18.051 1.00 38.92 528 ALA A CA 1
ATOM 2166 C C . ALA A 1 312 ? 34.457 43.744 16.963 1.00 20.63 528 ALA A C 1
ATOM 2167 O O . ALA A 1 312 ? 34.162 42.574 16.849 1.00 24.14 528 ALA A O 1
ATOM 2169 N N . PHE A 1 313 ? 33.992 44.669 16.130 1.00 19.24 529 PHE A N 1
ATOM 2170 C CA . PHE A 1 313 ? 33.045 44.281 15.054 1.00 15.40 529 PHE A CA 1
ATOM 2171 C C . PHE A 1 313 ? 33.689 44.273 13.684 1.00 30.21 529 PHE A C 1
ATOM 2172 O O . PHE A 1 313 ? 34.632 45.007 13.422 1.00 19.84 529 PHE A O 1
ATOM 2180 N N . ASN A 1 314 ? 33.185 43.412 12.818 1.00 20.38 530 ASN A N 1
ATOM 2181 C CA . ASN A 1 314 ? 33.830 43.119 11.566 1.00 36.41 530 ASN A CA 1
ATOM 2182 C C . ASN A 1 314 ? 32.794 42.982 10.498 1.00 54.42 530 ASN A C 1
ATOM 2183 O O . ASN A 1 314 ? 31.658 42.589 10.779 1.00 24.15 530 ASN A O 1
ATOM 2188 N N . ASN A 1 315 ? 33.162 43.315 9.268 1.00 23.13 531 ASN A N 1
ATOM 2189 C CA . ASN A 1 315 ? 32.205 43.153 8.182 1.00 18.21 531 ASN A CA 1
ATOM 2190 C C . ASN A 1 315 ? 32.819 42.509 6.984 1.00 38.68 531 ASN A C 1
ATOM 2191 O O . ASN A 1 315 ? 34.042 42.506 6.809 1.00 29.07 531 ASN A O 1
ATOM 2196 N N . GLY A 1 316 ? 31.953 41.932 6.172 1.00 26.46 532 GLY A N 1
ATOM 2197 C CA . GLY A 1 316 ? 32.369 41.312 4.954 1.00 26.10 532 GLY A CA 1
ATOM 2198 C C . GLY A 1 316 ? 31.997 42.215 3.831 1.00 24.89 532 GLY A C 1
ATOM 2199 O O . GLY A 1 316 ? 31.443 43.285 4.034 1.00 26.30 532 GLY A O 1
ATOM 2200 N N . SER A 1 317 ? 32.245 41.773 2.618 1.00 23.27 533 SER A N 1
ATOM 2201 C CA . SER A 1 317 ? 32.001 42.660 1.530 1.00 30.24 533 SER A CA 1
ATOM 2202 C C . SER A 1 317 ? 31.935 41.791 0.334 1.00 20.03 533 SER A C 1
ATOM 2203 O O . SER A 1 317 ? 32.444 40.670 0.352 1.00 31.34 533 SER A O 1
ATOM 2206 N N . GLY A 1 318 ? 31.311 42.312 -0.712 1.00 21.45 534 GLY A N 1
ATOM 2207 C CA . GLY A 1 318 ? 31.204 41.567 -1.943 1.00 21.33 534 GLY A CA 1
ATOM 2208 C C . GLY A 1 318 ? 31.053 42.498 -3.101 1.00 17.18 534 GLY A C 1
ATOM 2209 O O . GLY A 1 318 ? 30.463 43.576 -2.982 1.00 28.64 534 GLY A O 1
ATOM 2210 N N . SER A 1 319 ? 31.617 42.113 -4.224 1.00 25.60 535 SER A N 1
ATOM 2211 C CA . SER A 1 319 ? 31.487 42.920 -5.424 1.00 31.82 535 SER A CA 1
ATOM 2212 C C . SER A 1 319 ? 31.470 42.057 -6.659 1.00 30.79 535 SER A C 1
ATOM 2213 O O . SER A 1 319 ? 32.008 40.955 -6.664 1.00 36.18 535 SER A O 1
ATOM 2216 N N . GLY A 1 320 ? 30.821 42.558 -7.704 1.00 31.15 536 GLY A N 1
ATOM 2217 C CA . GLY A 1 320 ? 30.786 41.883 -8.986 1.00 38.06 536 GLY A CA 1
ATOM 2218 C C . GLY A 1 320 ? 31.014 42.861 -10.133 1.00 40.52 536 GLY A C 1
ATOM 2219 O O . GLY A 1 320 ? 31.098 44.068 -9.928 1.00 29.99 536 GLY A O 1
ATOM 2220 N N . ASP A 1 321 ? 31.123 42.336 -11.341 1.00 38.98 537 ASP A N 1
ATOM 2221 C CA . ASP A 1 321 ? 31.209 43.163 -12.536 1.00 37.03 537 ASP A CA 1
ATOM 2222 C C . ASP A 1 321 ? 30.604 42.372 -13.705 1.00 33.83 537 ASP A C 1
ATOM 2223 O O . ASP A 1 321 ? 30.643 41.167 -13.713 1.00 27.24 537 ASP A O 1
ATOM 2225 N N . GLY A 1 322 ? 30.009 43.063 -14.663 1.00 54.84 538 GLY A N 1
ATOM 2226 C CA . GLY A 1 322 ? 29.527 42.419 -15.877 1.00 46.94 538 GLY A CA 1
ATOM 2227 C C . GLY A 1 322 ? 29.755 43.382 -17.020 1.00 45.86 538 GLY A C 1
ATOM 2228 O O . GLY A 1 322 ? 30.129 44.526 -16.783 1.00 32.63 538 GLY A O 1
ATOM 2229 N N . ILE A 1 323 ? 29.540 42.918 -18.250 1.00 42.82 539 ILE A N 1
ATOM 2230 C CA . ILE A 1 323 ? 29.577 43.764 -19.438 1.00 27.73 539 ILE A CA 1
ATOM 2231 C C . ILE A 1 323 ? 28.217 43.688 -20.096 1.00 54.84 539 ILE A C 1
ATOM 2232 O O . ILE A 1 323 ? 27.449 42.783 -19.799 1.00 20.75 539 ILE A O 1
ATOM 2234 N N . ASP A 1 324 ? 27.905 44.657 -20.949 1.00 36.90 540 ASP A N 1
ATOM 2235 C CA . ASP A 1 324 ? 26.677 44.633 -21.751 1.00 27.39 540 ASP A CA 1
ATOM 2236 C C . ASP A 1 324 ? 26.666 43.395 -22.610 1.00 32.90 540 ASP A C 1
ATOM 2237 O O . ASP A 1 324 ? 27.609 43.121 -23.336 1.00 36.66 540 ASP A O 1
ATOM 2242 N N . CYS A 1 325 ? 25.585 42.637 -22.537 1.00 38.90 541 CYS A N 1
ATOM 2243 C CA . CYS A 1 325 ? 25.432 41.545 -23.444 1.00 21.96 541 CYS A CA 1
ATOM 2244 C C . CYS A 1 325 ? 25.408 42.072 -24.892 1.00 26.26 541 CYS A C 1
ATOM 2245 O O . CYS A 1 325 ? 24.983 43.203 -25.141 1.00 33.83 541 CYS A O 1
ATOM 2248 N N . PRO A 1 326 ? 25.964 41.286 -25.835 1.00 34.76 542 PRO A N 1
ATOM 2249 C CA . PRO A 1 326 ? 25.908 41.587 -27.255 1.00 41.10 542 PRO A CA 1
ATOM 2250 C C . PRO A 1 326 ? 24.547 42.126 -27.700 1.00 41.63 542 PRO A C 1
ATOM 2251 O O . PRO A 1 326 ? 23.491 41.690 -27.208 1.00 54.84 542 PRO A O 1
ATOM 2255 N N . VAL A 1 327 ? 24.561 43.031 -28.679 1.00 52.95 543 VAL A N 1
ATOM 2256 C CA . VAL A 1 327 ? 23.352 43.393 -29.388 1.00 54.84 543 VAL A CA 1
ATOM 2257 C C . VAL A 1 327 ? 23.664 43.121 -30.849 1.00 45.80 543 VAL A C 1
ATOM 2258 O O . VAL A 1 327 ? 24.675 43.591 -31.364 1.00 54.84 543 VAL A O 1
ATOM 2260 N N . VAL A 1 328 ? 22.829 42.310 -31.494 1.00 54.84 544 VAL A N 1
ATOM 2261 C CA . VAL A 1 328 ? 22.954 42.073 -32.925 1.00 48.25 544 VAL A CA 1
ATOM 2262 C C . VAL A 1 328 ? 22.794 43.415 -33.677 1.00 54.84 544 VAL A C 1
ATOM 2263 O O . VAL A 1 328 ? 21.874 44.175 -33.405 1.00 48.83 544 VAL A O 1
ATOM 2265 N N . PRO A 1 329 ? 23.726 43.714 -34.598 1.00 54.84 545 PRO A N 1
ATOM 2266 C CA . PRO A 1 329 ? 23.955 44.968 -35.307 1.00 40.18 545 PRO A CA 1
ATOM 2267 C C . PRO A 1 329 ? 23.064 45.238 -36.534 1.00 41.38 545 PRO A C 1
ATOM 2268 O O . PRO A 1 329 ? 21.831 45.187 -36.458 1.00 41.43 545 PRO A O 1
ATOM 2270 N N . THR B 1 14 ? 56.451 69.232 31.062 1.00 35.76 230 THR B N 1
ATOM 2271 C CA . THR B 1 14 ? 57.317 68.199 30.439 1.00 36.13 230 THR B CA 1
ATOM 2272 C C . THR B 1 14 ? 56.463 67.048 29.898 1.00 52.30 230 THR B C 1
ATOM 2273 O O . THR B 1 14 ? 55.252 67.022 30.056 1.00 16.42 230 THR B O 1
ATOM 2277 N N . ASP B 1 15 ? 57.101 66.079 29.272 1.00 34.51 231 ASP B N 1
ATOM 2278 C CA . ASP B 1 15 ? 56.378 64.934 28.748 1.00 31.28 231 ASP B CA 1
ATOM 2279 C C . ASP B 1 15 ? 55.849 63.939 29.793 1.00 26.89 231 ASP B C 1
ATOM 2280 O O . ASP B 1 15 ? 56.614 63.132 30.338 1.00 27.20 231 ASP B O 1
ATOM 2285 N N . ILE B 1 16 ? 54.534 63.920 29.999 1.00 28.40 232 ILE B N 1
ATOM 2286 C CA . ILE B 1 16 ? 53.967 63.022 31.005 1.00 30.02 232 ILE B CA 1
ATOM 2287 C C . ILE B 1 16 ? 53.205 61.885 30.365 1.00 26.86 232 ILE B C 1
ATOM 2288 O O . ILE B 1 16 ? 52.391 61.274 30.997 1.00 21.45 232 ILE B O 1
ATOM 2293 N N . THR B 1 17 ? 53.434 61.654 29.090 1.00 15.61 233 THR B N 1
ATOM 2294 C CA . THR B 1 17 ? 52.979 60.463 28.426 1.00 22.40 233 THR B CA 1
ATOM 2295 C C . THR B 1 17 ? 53.022 59.221 29.315 1.00 54.84 233 THR B C 1
ATOM 2296 O O . THR B 1 17 ? 52.019 58.513 29.460 1.00 25.02 233 THR B O 1
ATOM 2300 N N . ASN B 1 18 ? 54.181 58.936 29.899 1.00 24.34 234 ASN B N 1
ATOM 2301 C CA . ASN B 1 18 ? 54.314 57.687 30.672 1.00 23.86 234 ASN B CA 1
ATOM 2302 C C . ASN B 1 18 ? 53.722 57.701 32.063 1.00 21.13 234 ASN B C 1
ATOM 2303 O O . ASN B 1 18 ? 53.800 56.721 32.772 1.00 25.28 234 ASN B O 1
ATOM 2308 N N . GLN B 1 19 ? 53.116 58.818 32.445 1.00 24.75 235 GLN B N 1
ATOM 2309 C CA . GLN B 1 19 ? 52.489 58.906 33.728 1.00 33.18 235 GLN B CA 1
ATOM 2310 C C . GLN B 1 19 ? 50.972 58.777 33.632 1.00 24.66 235 GLN B C 1
ATOM 2311 O O . GLN B 1 19 ? 50.308 58.762 34.659 1.00 29.03 235 GLN B O 1
ATOM 2317 N N . LEU B 1 20 ? 50.435 58.748 32.419 1.00 24.63 236 LEU B N 1
ATOM 2318 C CA . LEU B 1 20 ? 48.977 58.655 32.218 1.00 24.14 236 LEU B CA 1
ATOM 2319 C C . LEU B 1 20 ? 48.582 57.305 32.744 1.00 40.24 236 LEU B C 1
ATOM 2320 O O . LEU B 1 20 ? 49.389 56.390 32.703 1.00 24.50 236 LEU B O 1
ATOM 2325 N N . THR B 1 21 ? 47.373 57.175 33.286 1.00 15.03 237 THR B N 1
ATOM 2326 C CA . THR B 1 21 ? 46.963 55.868 33.830 1.00 17.68 237 THR B CA 1
ATOM 2327 C C . THR B 1 21 ? 45.637 55.447 33.214 1.00 18.61 237 THR B C 1
ATOM 2328 O O . THR B 1 21 ? 44.956 56.300 32.611 1.00 22.28 237 THR B O 1
ATOM 2332 N N . ASN B 1 22 ? 45.287 54.170 33.376 1.00 25.33 238 ASN B N 1
ATOM 2333 C CA . ASN B 1 22 ? 44.122 53.584 32.739 1.00 20.60 238 ASN B CA 1
ATOM 2334 C C . ASN B 1 22 ? 44.011 54.039 31.302 1.00 23.51 238 ASN B C 1
ATOM 2335 O O . ASN B 1 22 ? 43.006 54.620 30.929 1.00 16.13 238 ASN B O 1
ATOM 2340 N N . VAL B 1 23 ? 45.064 53.811 30.520 1.00 30.60 239 VAL B N 1
ATOM 2341 C CA . VAL B 1 23 ? 45.097 54.205 29.122 1.00 20.98 239 VAL B CA 1
ATOM 2342 C C . VAL B 1 23 ? 44.367 53.151 28.273 1.00 15.97 239 VAL B C 1
ATOM 2343 O O . VAL B 1 23 ? 44.389 51.947 28.567 1.00 19.33 239 VAL B O 1
ATOM 2347 N N . THR B 1 24 ? 43.673 53.614 27.251 1.00 19.95 240 THR B N 1
ATOM 2348 C CA . THR B 1 24 ? 42.923 52.722 26.376 1.00 24.67 240 THR B CA 1
ATOM 2349 C C . THR B 1 24 ? 43.066 53.333 25.005 1.00 23.58 240 THR B C 1
ATOM 2350 O O . THR B 1 24 ? 43.249 54.539 24.859 1.00 21.31 240 THR B O 1
ATOM 2354 N N . VAL B 1 25 ? 43.086 52.462 24.012 1.00 12.01 241 VAL B N 1
ATOM 2355 C CA . VAL B 1 25 ? 43.335 52.829 22.672 1.00 16.48 241 VAL B CA 1
ATOM 2356 C C . VAL B 1 25 ? 42.635 51.857 21.811 1.00 13.06 241 VAL B C 1
ATOM 2357 O O . VAL B 1 25 ? 42.749 50.667 22.021 1.00 20.75 241 VAL B O 1
ATOM 2361 N N . GLY B 1 26 ? 41.983 52.365 20.783 1.00 24.30 242 GLY B N 1
ATOM 2362 C CA . GLY B 1 26 ? 41.243 51.503 19.896 1.00 26.26 242 GLY B CA 1
ATOM 2363 C C . GLY B 1 26 ? 41.220 52.012 18.491 1.00 16.17 242 GLY B C 1
ATOM 2364 O O . GLY B 1 26 ? 41.505 53.181 18.208 1.00 19.41 242 GLY B O 1
ATOM 2365 N N . ILE B 1 27 ? 40.863 51.113 17.585 1.00 23.94 243 ILE B N 1
ATOM 2366 C CA . ILE B 1 27 ? 40.726 51.484 16.197 1.00 30.23 243 ILE B CA 1
ATOM 2367 C C . ILE B 1 27 ? 39.404 51.018 15.664 1.00 25.94 243 ILE B C 1
ATOM 2368 O O . ILE B 1 27 ? 39.135 49.831 15.705 1.00 19.12 243 ILE B O 1
ATOM 2373 N N . ASP B 1 28 ? 38.589 51.958 15.184 1.00 22.64 244 ASP B N 1
ATOM 2374 C CA . ASP B 1 28 ? 37.288 51.624 14.610 1.00 26.23 244 ASP B CA 1
ATOM 2375 C C . ASP B 1 28 ? 37.199 51.809 13.088 1.00 26.03 244 ASP B C 1
ATOM 2376 O O . ASP B 1 28 ? 37.220 52.941 12.598 1.00 23.92 244 ASP B O 1
ATOM 2381 N N . SER B 1 29 ? 37.054 50.700 12.355 1.00 19.73 245 SER B N 1
ATOM 2382 C CA . SER B 1 29 ? 36.864 50.710 10.881 1.00 45.41 245 SER B CA 1
ATOM 2383 C C . SER B 1 29 ? 36.175 49.466 10.332 1.00 19.15 245 SER B C 1
ATOM 2384 O O . SER B 1 29 ? 35.862 48.530 11.073 1.00 38.01 245 SER B O 1
ATOM 2387 N N . GLY B 1 30 ? 35.934 49.504 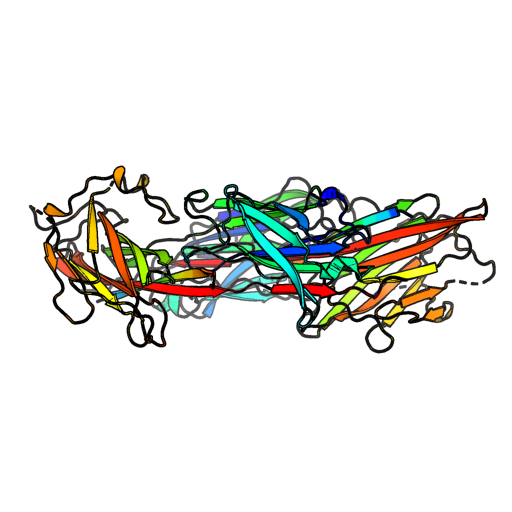9.019 1.00 24.23 246 GLY B N 1
ATOM 2388 C CA . GLY B 1 30 ? 35.453 48.356 8.279 1.00 34.77 246 GLY B CA 1
ATOM 2389 C C . GLY B 1 30 ? 36.634 47.436 8.062 1.00 54.84 246 GLY B C 1
ATOM 2390 O O . GLY B 1 30 ? 37.777 47.883 7.980 1.00 34.29 246 GLY B O 1
ATOM 2391 N N . THR B 1 31 ? 36.369 46.144 7.964 1.00 23.73 247 THR B N 1
ATOM 2392 C CA . THR B 1 31 ? 37.449 45.158 7.761 1.00 26.40 247 THR B CA 1
ATOM 2393 C C . THR B 1 31 ? 38.057 45.322 6.376 1.00 25.32 247 THR B C 1
ATOM 2394 O O . THR B 1 31 ? 39.107 44.753 6.082 1.00 23.11 247 THR B O 1
ATOM 2398 N N . THR B 1 32 ? 37.345 46.026 5.490 1.00 24.92 248 THR B N 1
ATOM 2399 C CA . THR B 1 32 ? 37.936 46.520 4.239 1.00 48.03 248 THR B CA 1
ATOM 2400 C C . THR B 1 32 ? 37.724 48.010 4.297 1.00 34.14 248 THR B C 1
ATOM 2401 O O . THR B 1 32 ? 36.631 48.455 4.598 1.00 27.13 248 THR B O 1
ATOM 2405 N N . VAL B 1 33 ? 38.777 48.775 4.061 1.00 35.07 249 VAL B N 1
ATOM 2406 C CA . VAL B 1 33 ? 38.657 50.215 3.937 1.00 18.45 249 VAL B CA 1
ATOM 2407 C C . VAL B 1 33 ? 38.699 50.519 2.450 1.00 18.60 249 VAL B C 1
ATOM 2408 O O . VAL B 1 33 ? 39.658 50.183 1.782 1.00 20.53 249 VAL B O 1
ATOM 2412 N N . TYR B 1 34 ? 37.652 51.185 1.954 1.00 29.89 250 TYR B N 1
ATOM 2413 C CA . TYR B 1 34 ? 37.575 51.711 0.594 1.00 22.68 250 TYR B CA 1
ATOM 2414 C C . TYR B 1 34 ? 37.935 53.187 0.618 1.00 33.96 250 TYR B C 1
ATOM 2415 O O . TYR B 1 34 ? 37.060 54.026 0.753 1.00 27.52 250 TYR B O 1
ATOM 2424 N N . PRO B 1 35 ? 39.226 53.511 0.457 1.00 16.66 251 PRO B N 1
ATOM 2425 C CA . PRO B 1 35 ? 39.664 54.923 0.482 1.00 14.81 251 PRO B CA 1
ATOM 2426 C C . PRO B 1 35 ? 39.043 55.786 -0.649 1.00 10.30 251 PRO B C 1
ATOM 2427 O O . PRO B 1 35 ? 38.972 57.028 -0.504 1.00 25.85 251 PRO B O 1
ATOM 2431 N N . HIS B 1 36 ? 38.708 55.151 -1.777 1.00 14.26 252 HIS B N 1
ATOM 2432 C CA . HIS B 1 36 ? 38.061 55.849 -2.868 1.00 28.86 252 HIS B CA 1
ATOM 2433 C C . HIS B 1 36 ? 36.563 55.800 -2.838 1.00 25.83 252 HIS B C 1
ATOM 2434 O O . HIS B 1 36 ? 35.897 56.206 -3.787 1.00 18.93 252 HIS B O 1
ATOM 2441 N N . GLN B 1 37 ? 36.035 55.282 -1.745 1.00 27.82 253 GLN B N 1
ATOM 2442 C CA . GLN B 1 37 ? 34.611 55.377 -1.537 1.00 31.69 253 GLN B CA 1
ATOM 2443 C C . GLN B 1 37 ? 34.349 56.035 -0.211 1.00 33.53 253 GLN B C 1
ATOM 2444 O O . GLN B 1 37 ? 33.390 55.709 0.477 1.00 27.13 253 GLN B O 1
ATOM 2450 N N . ALA B 1 38 ? 35.221 56.975 0.158 1.00 22.94 254 ALA B N 1
ATOM 2451 C CA . ALA B 1 38 ? 35.007 57.742 1.382 1.00 22.79 254 ALA B CA 1
ATOM 2452 C C . ALA B 1 38 ? 35.222 56.974 2.689 1.00 23.68 254 ALA B C 1
ATOM 2453 O O . ALA B 1 38 ? 34.825 57.440 3.785 1.00 27.60 254 ALA B O 1
ATOM 2455 N N . GLY B 1 39 ? 35.828 55.794 2.609 1.00 21.11 255 GLY B N 1
ATOM 2456 C CA . GLY B 1 39 ? 36.090 55.067 3.860 1.00 24.31 255 GLY B CA 1
ATOM 2457 C C . GLY B 1 39 ? 37.263 55.708 4.566 1.00 37.74 255 GLY B C 1
ATOM 2458 O O . GLY B 1 39 ? 38.153 56.191 3.909 1.00 16.61 255 GLY B O 1
ATOM 2459 N N . TYR B 1 40 ? 37.265 55.710 5.894 1.00 24.96 256 TYR B N 1
ATOM 2460 C CA . TYR B 1 40 ? 38.382 56.274 6.699 1.00 22.85 256 TYR B CA 1
ATOM 2461 C C . TYR B 1 40 ? 38.431 55.438 7.994 1.00 34.27 256 TYR B C 1
ATOM 2462 O O . TYR B 1 40 ? 37.731 54.440 8.098 1.00 27.51 256 TYR B O 1
ATOM 2471 N N . VAL B 1 41 ? 39.258 55.820 8.962 1.00 29.01 257 VAL B N 1
ATOM 2472 C CA . VAL B 1 41 ? 39.380 55.076 10.215 1.00 27.36 257 VAL B CA 1
ATOM 2473 C C . VAL B 1 41 ? 39.183 56.003 11.430 1.00 27.09 257 VAL B C 1
ATOM 2474 O O . VAL B 1 41 ? 39.561 57.159 11.385 1.00 25.41 257 VAL B O 1
ATOM 2478 N N . LYS B 1 42 ? 38.574 55.518 12.510 1.00 24.05 258 LYS B N 1
ATOM 2479 C CA . LYS B 1 42 ? 38.545 56.324 13.739 1.00 28.73 258 LYS B CA 1
ATOM 2480 C C . LYS B 1 42 ? 39.616 55.821 14.688 1.00 27.61 258 LYS B C 1
ATOM 2481 O O . LYS B 1 42 ? 39.704 54.630 14.979 1.00 32.49 258 LYS B O 1
ATOM 2486 N N . LEU B 1 43 ? 40.484 56.717 15.122 1.00 27.99 259 LEU B N 1
ATOM 2487 C CA . LEU B 1 43 ? 41.400 56.363 16.204 1.00 32.49 259 LEU B CA 1
ATOM 2488 C C . LEU B 1 43 ? 40.794 56.828 17.541 1.00 50.05 259 LEU B C 1
ATOM 2489 O O . LEU B 1 43 ? 40.286 57.956 17.636 1.00 28.77 259 LEU B O 1
ATOM 2494 N N . ASN B 1 44 ? 40.780 55.935 18.542 1.00 22.14 260 ASN B N 1
ATOM 2495 C CA . ASN B 1 44 ? 40.129 56.204 19.836 1.00 30.51 260 ASN B CA 1
ATOM 2496 C C . ASN B 1 44 ? 41.084 56.053 20.990 1.00 18.92 260 ASN B C 1
ATOM 2497 O O . ASN B 1 44 ? 41.884 55.093 21.047 1.00 28.45 260 ASN B O 1
ATOM 2502 N N . TYR B 1 45 ? 40.994 56.993 21.929 1.00 17.04 261 TYR B N 1
ATOM 2503 C CA . TYR B 1 45 ? 41.838 56.994 23.109 1.00 22.41 261 TYR B CA 1
ATOM 2504 C C . TYR B 1 45 ? 41.052 57.352 24.337 1.00 13.97 261 TYR B C 1
ATOM 2505 O O . TYR B 1 45 ? 40.075 58.101 24.274 1.00 25.54 261 TYR B O 1
ATOM 2514 N N . GLY B 1 46 ? 41.492 56.791 25.454 1.00 9.46 262 GLY B N 1
ATOM 2515 C CA . GLY B 1 46 ? 41.161 57.242 26.797 1.00 18.49 262 GLY B CA 1
ATOM 2516 C C . GLY B 1 46 ? 42.348 57.187 27.760 1.00 24.58 262 GLY B C 1
ATOM 2517 O O . GLY B 1 46 ? 43.198 56.295 27.666 1.00 18.23 262 GLY B O 1
ATOM 2518 N N . PHE B 1 47 ? 42.379 58.118 28.714 1.00 17.88 263 PHE B N 1
ATOM 2519 C CA . PHE B 1 47 ? 43.403 58.134 29.760 1.00 21.22 263 PHE B CA 1
ATOM 2520 C C . PHE B 1 47 ? 43.056 58.989 31.001 1.00 26.09 263 PHE B C 1
ATOM 2521 O O . PHE B 1 47 ? 42.256 59.967 30.962 1.00 25.78 263 PHE B O 1
ATOM 2529 N N . SER B 1 48 ? 43.697 58.638 32.110 1.00 19.62 264 SER B N 1
ATOM 2530 C CA . SER B 1 48 ? 43.629 59.415 33.324 1.00 53.06 264 SER B CA 1
ATOM 2531 C C . SER B 1 48 ? 44.893 60.211 33.408 1.00 46.03 264 SER B C 1
ATOM 2532 O O . SER B 1 48 ? 46.001 59.676 33.206 1.00 27.39 264 SER B O 1
ATOM 2535 N N . VAL B 1 49 ? 44.725 61.483 33.753 1.00 24.46 265 VAL B N 1
ATOM 2536 C CA . VAL B 1 49 ? 45.829 62.373 33.861 1.00 28.81 265 VAL B CA 1
ATOM 2537 C C . VAL B 1 49 ? 46.284 62.516 35.329 1.00 27.51 265 VAL B C 1
ATOM 2538 O O . VAL B 1 49 ? 45.451 62.617 36.229 1.00 22.83 265 VAL B O 1
ATOM 2542 N N . PRO B 1 50 ? 47.607 62.588 35.576 1.00 29.47 266 PRO B N 1
ATOM 2543 C CA . PRO B 1 50 ? 47.983 62.651 36.986 1.00 28.00 266 PRO B CA 1
ATOM 2544 C C . PRO B 1 50 ? 47.735 63.999 37.683 1.00 19.74 266 PRO B C 1
ATOM 2545 O O . PRO B 1 50 ? 47.840 65.067 37.080 1.00 26.81 266 PRO B O 1
ATOM 2549 N N . ASN B 1 51 ? 47.453 63.952 38.976 1.00 23.67 267 ASN B N 1
ATOM 2550 C CA . ASN B 1 51 ? 47.048 65.170 39.656 1.00 30.94 267 ASN B CA 1
ATOM 2551 C C . ASN B 1 51 ? 48.193 66.138 39.566 1.00 54.84 267 ASN B C 1
ATOM 2552 O O . ASN B 1 51 ? 48.003 67.348 39.649 1.00 30.06 267 ASN B O 1
ATOM 2557 N N . SER B 1 52 ? 49.377 65.573 39.360 1.00 24.57 268 SER B N 1
ATOM 2558 C CA . SER B 1 52 ? 50.628 66.297 39.326 1.00 27.71 268 SER B CA 1
ATOM 2559 C C . SER B 1 52 ? 50.791 67.105 38.036 1.00 54.84 268 SER B C 1
ATOM 2560 O O . SER B 1 52 ? 51.740 67.899 37.901 1.00 29.54 268 SER B O 1
ATOM 2563 N N . ALA B 1 53 ? 49.878 66.893 37.086 1.00 46.14 269 ALA B N 1
ATOM 2564 C CA . ALA B 1 53 ? 49.943 67.584 35.792 1.00 25.65 269 ALA B CA 1
ATOM 2565 C C . ALA B 1 53 ? 49.787 69.086 35.924 1.00 22.89 269 ALA B C 1
ATOM 2566 O O . ALA B 1 53 ? 49.014 69.575 36.750 1.00 38.33 269 ALA B O 1
ATOM 2568 N N . VAL B 1 54 ? 50.518 69.823 35.090 1.00 40.00 270 VAL B N 1
ATOM 2569 C CA . VAL B 1 54 ? 50.400 71.280 35.059 1.00 27.06 270 VAL B CA 1
ATOM 2570 C C . VAL B 1 54 ? 50.312 71.795 33.635 1.00 22.87 270 VAL B C 1
ATOM 2571 O O . VAL B 1 54 ? 50.284 70.994 32.664 1.00 25.97 270 VAL B O 1
ATOM 2575 N N . LYS B 1 55 ? 50.282 73.131 33.525 1.00 33.66 271 LYS B N 1
ATOM 2576 C CA . LYS B 1 55 ? 50.115 73.845 32.258 1.00 23.83 271 LYS B CA 1
ATOM 2577 C C . LYS B 1 55 ? 51.389 73.722 31.478 1.00 54.84 271 LYS B C 1
ATOM 2578 O O . LYS B 1 55 ? 52.475 74.016 31.981 1.00 29.70 271 LYS B O 1
ATOM 2584 N N . GLY B 1 56 ? 51.252 73.264 30.246 1.00 38.61 272 GLY B N 1
ATOM 2585 C CA . GLY B 1 56 ? 52.391 73.074 29.397 1.00 24.98 272 GLY B CA 1
ATOM 2586 C C . GLY B 1 56 ? 52.915 71.654 29.438 1.00 34.39 272 GLY B C 1
ATOM 2587 O O . GLY B 1 56 ? 53.856 71.317 28.726 1.00 32.00 272 GLY B O 1
ATOM 2588 N N . ASP B 1 57 ? 52.320 70.808 30.274 1.00 25.94 273 ASP B N 1
ATOM 2589 C CA . ASP B 1 57 ? 52.728 69.418 30.278 1.00 16.47 273 ASP B CA 1
ATOM 2590 C C . ASP B 1 57 ? 52.186 68.822 28.992 1.00 19.21 273 ASP B C 1
ATOM 2591 O O . ASP B 1 57 ? 51.270 69.363 28.400 1.00 28.43 273 ASP B O 1
ATOM 2596 N N . THR B 1 58 ? 52.753 67.702 28.557 1.00 21.24 274 THR B N 1
ATOM 2597 C CA . THR B 1 58 ? 52.386 67.161 27.283 1.00 17.70 274 THR B CA 1
ATOM 2598 C C . THR B 1 58 ? 52.254 65.649 27.348 1.00 18.72 274 THR B C 1
ATOM 2599 O O . THR B 1 58 ? 52.676 65.017 28.305 1.00 25.59 274 THR B O 1
ATOM 2603 N N . PHE B 1 59 ? 51.701 65.093 26.271 1.00 24.99 275 PHE B N 1
ATOM 2604 C CA . PHE B 1 59 ? 51.679 63.655 26.079 1.00 14.20 275 PHE B CA 1
ATOM 2605 C C . PHE B 1 59 ? 51.660 63.431 24.597 1.00 13.72 275 PHE B C 1
ATOM 2606 O O . PHE B 1 59 ? 51.386 64.359 23.825 1.00 20.29 275 PHE B O 1
ATOM 2614 N N . LYS B 1 60 ? 51.954 62.206 24.175 1.00 23.98 276 LYS B N 1
ATOM 2615 C CA . LYS B 1 60 ? 52.113 61.925 22.774 1.00 24.77 276 LYS B CA 1
ATOM 2616 C C . LYS B 1 60 ? 51.276 60.763 22.271 1.00 28.42 276 LYS B C 1
ATOM 2617 O O . LYS B 1 60 ? 51.290 59.665 22.830 1.00 25.34 276 LYS B O 1
ATOM 2623 N N . ILE B 1 61 ? 50.595 61.005 21.163 1.00 25.04 277 ILE B N 1
ATOM 2624 C CA . ILE B 1 61 ? 50.010 59.942 20.393 1.00 15.63 277 ILE B CA 1
ATOM 2625 C C . ILE B 1 61 ? 50.855 59.526 19.201 1.00 15.12 277 ILE B C 1
ATOM 2626 O O . ILE B 1 61 ? 51.250 60.335 18.375 1.00 32.44 277 ILE B O 1
ATOM 2631 N N . THR B 1 62 ? 51.081 58.226 19.107 1.00 19.70 278 THR B N 1
ATOM 2632 C CA . THR B 1 62 ? 51.811 57.622 18.010 1.00 21.60 278 THR B CA 1
ATOM 2633 C C . THR B 1 62 ? 50.877 57.299 16.863 1.00 22.18 278 THR B C 1
ATOM 2634 O O . THR B 1 62 ? 50.013 56.417 16.980 1.00 31.28 278 THR B O 1
ATOM 2638 N N . VAL B 1 63 ? 51.055 58.004 15.751 1.00 17.45 279 VAL B N 1
ATOM 2639 C CA . VAL B 1 63 ? 50.293 57.763 14.531 1.00 31.08 279 VAL B CA 1
ATOM 2640 C C . VAL B 1 63 ? 51.164 57.066 13.469 1.00 47.37 279 VAL B C 1
ATOM 2641 O O . VAL B 1 63 ? 52.279 57.524 13.160 1.00 26.86 279 VAL B O 1
ATOM 2645 N N . PRO B 1 64 ? 50.672 55.935 12.926 1.00 19.29 280 PRO B N 1
ATOM 2646 C CA . PRO B 1 64 ? 51.428 55.149 11.940 1.00 26.26 280 PRO B CA 1
ATOM 2647 C C . PRO B 1 64 ? 51.614 55.834 10.597 1.00 36.82 280 PRO B C 1
ATOM 2648 O O . PRO B 1 64 ? 50.897 56.779 10.242 1.00 33.01 280 PRO B O 1
ATOM 2652 N N . LYS B 1 65 ? 52.550 55.325 9.816 1.00 31.83 281 LYS B N 1
ATOM 2653 C CA . LYS B 1 65 ? 52.863 55.988 8.585 1.00 35.21 281 LYS B CA 1
ATOM 2654 C C . LYS B 1 65 ? 51.890 55.528 7.488 1.00 14.27 281 LYS B C 1
ATOM 2655 O O . LYS B 1 65 ? 51.750 56.196 6.458 1.00 15.60 281 LYS B O 1
ATOM 2661 N N . GLU B 1 66 ? 51.171 54.426 7.694 1.00 20.16 282 GLU B N 1
ATOM 2662 C CA . GLU B 1 66 ? 50.154 54.051 6.679 1.00 22.69 282 GLU B CA 1
ATOM 2663 C C . GLU B 1 66 ? 48.904 54.945 6.720 1.00 30.54 282 GLU B C 1
ATOM 2664 O O . GLU B 1 66 ? 47.964 54.784 5.916 1.00 25.23 282 GLU B O 1
ATOM 2670 N N . LEU B 1 67 ? 48.909 55.892 7.649 1.00 19.74 283 LEU B N 1
ATOM 2671 C CA . LEU B 1 67 ? 47.743 56.738 7.969 1.00 25.29 283 LEU B CA 1
ATOM 2672 C C . LEU B 1 67 ? 48.131 58.226 7.963 1.00 50.93 283 LEU B C 1
ATOM 2673 O O . LEU B 1 67 ? 49.249 58.600 8.334 1.00 29.83 283 LEU B O 1
ATOM 2678 N N . ASN B 1 68 ? 47.222 59.089 7.528 1.00 25.93 284 ASN B N 1
ATOM 2679 C CA . ASN B 1 68 ? 47.377 60.501 7.856 1.00 26.82 284 ASN B CA 1
ATOM 2680 C C . ASN B 1 68 ? 46.132 61.042 8.499 1.00 30.70 284 ASN B C 1
ATOM 2681 O O . ASN B 1 68 ? 45.154 60.323 8.662 1.00 24.21 284 ASN B O 1
ATOM 2686 N N . LEU B 1 69 ? 46.183 62.287 8.941 1.00 17.30 285 LEU B N 1
ATOM 2687 C CA . LEU B 1 69 ? 45.044 62.865 9.621 1.00 17.36 285 LEU B CA 1
ATOM 2688 C C . LEU B 1 69 ? 44.309 63.893 8.767 1.00 36.84 285 LEU B C 1
ATOM 2689 O O . LEU B 1 69 ? 43.330 64.461 9.241 1.00 23.99 285 LEU B O 1
ATOM 2694 N N . ASN B 1 70 ? 44.745 64.110 7.515 1.00 17.97 286 ASN B N 1
ATOM 2695 C CA . ASN B 1 70 ? 44.101 65.104 6.677 1.00 16.08 286 ASN B CA 1
ATOM 2696 C C . ASN B 1 70 ? 43.318 64.581 5.509 1.00 25.70 286 ASN B C 1
ATOM 2697 O O . ASN B 1 70 ? 42.429 65.277 5.023 1.00 19.77 286 ASN B O 1
ATOM 2702 N N . GLY B 1 71 ? 43.696 63.395 5.032 1.00 22.50 287 GLY B N 1
ATOM 2703 C CA . GLY B 1 71 ? 43.026 62.711 3.936 1.00 10.12 287 GLY B CA 1
ATOM 2704 C C . GLY B 1 71 ? 43.021 63.547 2.679 1.00 37.89 287 GLY B C 1
ATOM 2705 O O . GLY B 1 71 ? 44.065 63.976 2.227 1.00 17.93 287 GLY B O 1
ATOM 2706 N N . VAL B 1 72 ? 41.852 63.749 2.080 1.00 20.91 288 VAL B N 1
ATOM 2707 C CA . VAL B 1 72 ? 41.740 64.640 0.885 1.00 15.99 288 VAL B CA 1
ATOM 2708 C C . VAL B 1 72 ? 42.047 66.120 1.124 1.00 20.90 288 VAL B C 1
ATOM 2709 O O . VAL B 1 72 ? 42.395 66.844 0.190 1.00 19.09 288 VAL B O 1
ATOM 2713 N N . THR B 1 73 ? 41.927 66.572 2.367 1.00 36.42 289 THR B N 1
ATOM 2714 C CA . THR B 1 73 ? 42.255 67.960 2.712 1.00 14.17 289 THR B CA 1
ATOM 2715 C C . THR B 1 73 ? 43.785 68.071 2.846 1.00 35.23 289 THR B C 1
ATOM 2716 O O . THR B 1 73 ? 44.464 67.104 3.153 1.00 28.96 289 THR B O 1
ATOM 2720 N N . SER B 1 74 ? 44.292 69.252 2.546 1.00 13.03 290 SER B N 1
ATOM 2721 C CA . SER B 1 74 ? 45.715 69.605 2.606 1.00 42.54 290 SER B CA 1
ATOM 2722 C C . SER B 1 74 ? 46.317 69.683 3.998 1.00 35.82 290 SER B C 1
ATOM 2723 O O . SER B 1 74 ? 47.515 69.523 4.147 1.00 30.20 290 SER B O 1
ATOM 2726 N N . THR B 1 75 ? 45.519 70.049 4.999 1.00 17.75 291 THR B N 1
ATOM 2727 C CA . THR B 1 75 ? 45.928 69.881 6.369 1.00 25.26 291 THR B CA 1
ATOM 2728 C C . THR B 1 75 ? 44.756 69.588 7.261 1.00 32.93 291 THR B C 1
ATOM 2729 O O . THR B 1 75 ? 43.601 69.425 6.791 1.00 22.98 291 THR B O 1
ATOM 2733 N N . ALA B 1 76 ? 45.078 69.480 8.548 1.00 38.22 292 ALA B N 1
ATOM 2734 C CA . ALA B 1 76 ? 44.136 69.071 9.580 1.00 30.60 292 ALA B CA 1
ATOM 2735 C C . ALA B 1 76 ? 44.547 69.690 10.895 1.00 43.68 292 ALA B C 1
ATOM 2736 O O . ALA B 1 76 ? 45.731 69.905 11.148 1.00 24.66 292 ALA B O 1
ATOM 2738 N N . LYS B 1 77 ? 43.553 69.982 11.720 1.00 40.61 293 LYS B N 1
ATOM 2739 C CA . LYS B 1 77 ? 43.771 70.332 13.098 1.00 45.43 293 LYS B CA 1
ATOM 2740 C C . LYS B 1 77 ? 43.389 69.101 13.898 1.00 38.23 293 LYS B C 1
ATOM 2741 O O . LYS B 1 77 ? 42.429 68.410 13.543 1.00 33.08 293 LYS B O 1
ATOM 2747 N N . VAL B 1 78 ? 44.089 68.836 14.998 1.00 24.58 294 VAL B N 1
ATOM 2748 C CA . VAL B 1 78 ? 43.484 67.901 15.956 1.00 23.63 294 VAL B CA 1
ATOM 2749 C C . VAL B 1 78 ? 42.473 68.558 16.904 1.00 54.84 294 VAL B C 1
ATOM 2750 O O . VAL B 1 78 ? 42.536 69.747 17.202 1.00 29.95 294 VAL B O 1
ATOM 2754 N N . PRO B 1 79 ? 41.529 67.761 17.380 1.00 23.98 295 PRO B N 1
ATOM 2755 C CA . PRO B 1 79 ? 40.377 68.165 18.200 1.00 39.89 295 PRO B CA 1
ATOM 2756 C C . PRO B 1 79 ? 40.811 68.586 19.599 1.00 31.13 295 PRO B C 1
ATOM 2757 O O . PRO B 1 79 ? 41.586 67.879 20.226 1.00 26.85 295 PRO B O 1
ATOM 2761 N N . PRO B 1 80 ? 40.304 69.728 20.093 1.00 26.77 296 PRO B N 1
ATOM 2762 C CA . PRO B 1 80 ? 40.616 70.119 21.441 1.00 13.71 296 PRO B CA 1
ATOM 2763 C C . PRO B 1 80 ? 39.880 69.222 22.409 1.00 30.10 296 PRO B C 1
ATOM 2764 O O . PRO B 1 80 ? 38.750 68.861 22.137 1.00 26.36 296 PRO B O 1
ATOM 2768 N N . ILE B 1 81 ? 40.529 68.833 23.500 1.00 25.18 297 ILE B N 1
ATOM 2769 C CA . ILE B 1 81 ? 39.849 68.114 24.593 1.00 19.16 297 ILE B CA 1
ATOM 2770 C C . ILE B 1 81 ? 39.168 69.153 25.470 1.00 31.59 297 ILE B C 1
ATOM 2771 O O . ILE B 1 81 ? 39.826 70.024 26.061 1.00 24.37 297 ILE B O 1
ATOM 2776 N N . MET B 1 82 ? 37.834 69.124 25.458 1.00 15.15 298 MET B N 1
ATOM 2777 C CA . MET B 1 82 ? 37.019 70.075 26.237 1.00 20.01 298 MET B CA 1
ATOM 2778 C C . MET B 1 82 ? 36.469 69.440 27.515 1.00 32.56 298 MET B C 1
ATOM 2779 O O . MET B 1 82 ? 36.018 68.295 27.517 1.00 22.95 298 MET B O 1
ATOM 2784 N N . ALA B 1 83 ? 36.524 70.201 28.599 1.00 22.43 299 ALA B N 1
ATOM 2785 C CA . ALA B 1 83 ? 35.856 69.862 29.814 1.00 43.91 299 ALA B CA 1
ATOM 2786 C C . ALA B 1 83 ? 34.767 70.919 29.811 1.00 44.58 299 ALA B C 1
ATOM 2787 O O . ALA B 1 83 ? 35.011 72.071 30.170 1.00 52.12 299 ALA B O 1
ATOM 2789 N N . GLY B 1 84 ? 33.583 70.530 29.339 1.00 38.43 300 GLY B N 1
ATOM 2790 C CA . GLY B 1 84 ? 32.522 71.489 29.064 1.00 26.12 300 GLY B CA 1
ATOM 2791 C C . GLY B 1 84 ? 32.982 72.563 28.076 1.00 25.13 300 GLY B C 1
ATOM 2792 O O . GLY B 1 84 ? 33.467 72.249 26.990 1.00 42.58 300 GLY B O 1
ATOM 2793 N N . ASP B 1 85 ? 32.775 73.830 28.439 1.00 38.65 301 ASP B N 1
ATOM 2794 C CA . ASP B 1 85 ? 33.150 74.963 27.588 1.00 52.17 301 ASP B CA 1
ATOM 2795 C C . ASP B 1 85 ? 34.622 75.332 27.790 1.00 28.79 301 ASP B C 1
ATOM 2796 O O . ASP B 1 85 ? 35.178 76.141 27.042 1.00 51.65 301 ASP B O 1
ATOM 2798 N N . GLN B 1 86 ? 35.250 74.694 28.774 1.00 47.23 302 GLN B N 1
ATOM 2799 C CA . GLN B 1 86 ? 36.679 74.873 29.045 1.00 54.84 302 GLN B CA 1
ATOM 2800 C C . GLN B 1 86 ? 37.581 73.862 28.307 1.00 54.84 302 GLN B C 1
ATOM 2801 O O . GLN B 1 86 ? 37.260 72.679 28.207 1.00 38.60 302 GLN B O 1
ATOM 2803 N N . VAL B 1 87 ? 38.713 74.354 27.805 1.00 32.38 303 VAL B N 1
ATOM 2804 C CA . VAL B 1 87 ? 39.704 73.546 27.099 1.00 40.20 303 VAL B CA 1
ATOM 2805 C C . VAL B 1 87 ? 40.722 72.900 28.020 1.00 36.56 303 VAL B C 1
ATOM 2806 O O . VAL B 1 87 ? 41.575 73.565 28.581 1.00 33.45 303 VAL B O 1
ATOM 2808 N N . LEU B 1 88 ? 40.602 71.587 28.180 1.00 29.74 304 LEU B N 1
ATOM 2809 C CA . LEU B 1 88 ? 41.573 70.763 28.881 1.00 54.84 304 LEU B CA 1
ATOM 2810 C C . LEU B 1 88 ? 42.927 70.623 28.150 1.00 19.67 304 LEU B C 1
ATOM 2811 O O . LEU B 1 88 ? 43.983 70.549 28.794 1.00 29.05 304 LEU B O 1
ATOM 2816 N N . ALA B 1 89 ? 42.917 70.554 26.823 1.00 54.84 305 ALA B N 1
ATOM 2817 C CA . ALA B 1 89 ? 44.172 70.308 26.095 1.00 32.09 305 ALA B CA 1
ATOM 2818 C C . ALA B 1 89 ? 44.110 70.665 24.631 1.00 20.71 305 ALA B C 1
ATOM 2819 O O . ALA B 1 89 ? 43.196 70.283 23.941 1.00 31.01 305 ALA B O 1
ATOM 2821 N N . ASN B 1 90 ? 45.153 71.345 24.145 1.00 25.41 306 ASN B N 1
ATOM 2822 C CA . ASN B 1 90 ? 45.230 71.756 22.755 1.00 32.87 306 ASN B CA 1
ATOM 2823 C C . ASN B 1 90 ? 46.221 70.870 22.045 1.00 37.77 306 ASN B C 1
ATOM 2824 O O . ASN B 1 90 ? 47.251 70.550 22.621 1.00 30.44 306 ASN B O 1
ATOM 2829 N N . GLY B 1 91 ? 45.897 70.424 20.826 1.00 31.51 307 GLY B N 1
ATOM 2830 C CA . GLY B 1 91 ? 46.690 69.387 20.188 1.00 28.72 307 GLY B CA 1
ATOM 2831 C C . GLY B 1 91 ? 47.350 69.882 18.911 1.00 35.60 307 GLY B C 1
ATOM 2832 O O . GLY B 1 91 ? 46.962 70.917 18.370 1.00 28.05 307 GLY B O 1
ATOM 2833 N N . VAL B 1 92 ? 48.326 69.130 18.416 1.00 30.26 308 VAL B N 1
ATOM 2834 C CA . VAL B 1 92 ? 49.113 69.551 17.233 1.00 26.97 308 VAL B CA 1
ATOM 2835 C C . VAL B 1 92 ? 49.862 68.383 16.542 1.00 16.99 308 VAL B C 1
ATOM 2836 O O . VAL B 1 92 ? 50.407 67.525 17.209 1.00 24.51 308 VAL B O 1
ATOM 2840 N N . ILE B 1 93 ? 49.972 68.391 15.212 1.00 15.89 309 ILE B N 1
ATOM 2841 C CA . ILE B 1 93 ? 50.696 67.302 14.490 1.00 29.81 309 ILE B CA 1
ATOM 2842 C C . ILE B 1 93 ? 52.158 67.653 14.096 1.00 31.74 309 ILE B C 1
ATOM 2843 O O . ILE B 1 93 ? 52.383 68.613 13.381 1.00 28.93 309 ILE B O 1
ATOM 2848 N N . ASP B 1 94 ? 53.133 66.862 14.555 1.00 24.57 310 ASP B N 1
ATOM 2849 C CA . ASP B 1 94 ? 54.548 67.211 14.392 1.00 24.29 310 ASP B CA 1
ATOM 2850 C C . ASP B 1 94 ? 55.030 66.606 13.107 1.00 43.32 310 ASP B C 1
ATOM 2851 O O . ASP B 1 94 ? 54.264 65.934 12.429 1.00 28.38 310 ASP B O 1
ATOM 2856 N N . SER B 1 95 ? 56.279 66.892 12.745 1.00 33.72 311 SER B N 1
ATOM 2857 C CA . SER B 1 95 ? 56.826 66.485 11.469 1.00 43.59 311 SER B CA 1
ATOM 2858 C C . SER B 1 95 ? 56.901 64.974 11.312 1.00 39.63 311 SER B C 1
ATOM 2859 O O . SER B 1 95 ? 57.207 64.481 10.233 1.00 37.40 311 SER B O 1
ATOM 2862 N N . ASP B 1 96 ? 56.652 64.239 12.390 1.00 27.27 312 ASP B N 1
ATOM 2863 C CA . ASP B 1 96 ? 56.668 62.769 12.326 1.00 30.85 312 ASP B CA 1
ATOM 2864 C C . ASP B 1 96 ? 55.303 62.191 11.998 1.00 32.83 312 ASP B C 1
ATOM 2865 O O . ASP B 1 96 ? 55.162 60.967 11.755 1.00 21.43 312 ASP B O 1
ATOM 2870 N N . GLY B 1 97 ? 54.295 63.061 12.019 1.00 29.82 313 GLY B N 1
ATOM 2871 C CA . GLY B 1 97 ? 52.895 62.618 11.827 1.00 24.82 313 GLY B CA 1
ATOM 2872 C C . GLY B 1 97 ? 52.221 62.193 13.121 1.00 19.37 313 GLY B C 1
ATOM 2873 O O . GLY B 1 97 ? 51.041 61.887 13.127 1.00 30.04 313 GLY B O 1
ATOM 2874 N N . ASN B 1 98 ? 52.969 62.281 14.224 1.00 18.29 314 ASN B N 1
ATOM 2875 C CA . ASN B 1 98 ? 52.496 62.093 15.581 1.00 11.76 314 ASN B CA 1
ATOM 2876 C C . ASN B 1 98 ? 51.826 63.346 16.155 1.00 19.81 314 ASN B C 1
ATOM 2877 O O . ASN B 1 98 ? 52.046 64.431 15.675 1.00 30.27 314 ASN B O 1
ATOM 2882 N N . VAL B 1 99 ? 50.955 63.165 17.151 1.00 17.12 315 VAL B N 1
ATOM 2883 C CA . VAL B 1 99 ? 50.206 64.277 17.733 1.00 14.21 315 VAL B CA 1
ATOM 2884 C C . VAL B 1 99 ? 50.671 64.593 19.164 1.00 24.41 315 VAL B C 1
ATOM 2885 O O . VAL B 1 99 ? 50.611 63.757 20.043 1.00 25.81 315 VAL B O 1
ATOM 2889 N N . ILE B 1 100 ? 51.070 65.833 19.408 1.00 18.62 316 ILE B N 1
ATOM 2890 C CA . ILE B 1 100 ? 51.412 66.258 20.756 1.00 13.54 316 ILE B CA 1
ATOM 2891 C C . ILE B 1 100 ? 50.294 67.152 21.316 1.00 21.55 316 ILE B C 1
ATOM 2892 O O . ILE B 1 100 ? 49.993 68.193 20.747 1.00 27.36 316 ILE B O 1
ATOM 2897 N N . TYR B 1 101 ? 49.614 66.678 22.365 1.00 34.87 317 TYR B N 1
ATOM 2898 C CA . TYR B 1 101 ? 48.645 67.484 23.128 1.00 22.56 317 TYR B CA 1
ATOM 2899 C C . TYR B 1 101 ? 49.340 68.186 24.289 1.00 26.63 317 TYR B C 1
ATOM 2900 O O . TYR B 1 101 ? 50.169 67.572 24.978 1.00 20.11 317 TYR B O 1
ATOM 2909 N N . THR B 1 102 ? 48.965 69.449 24.525 1.00 28.35 318 THR B N 1
ATOM 2910 C CA . THR B 1 102 ? 49.541 70.262 25.624 1.00 26.75 318 THR B CA 1
ATOM 2911 C C . THR B 1 102 ? 48.419 70.691 26.552 1.00 35.06 318 THR B C 1
ATOM 2912 O O . THR B 1 102 ? 47.512 71.436 26.142 1.00 24.85 318 THR B O 1
ATOM 2916 N N . PHE B 1 103 ? 48.492 70.228 27.793 1.00 26.50 319 PHE B N 1
ATOM 2917 C CA . PHE B 1 103 ? 47.577 70.643 28.850 1.00 26.31 319 PHE B CA 1
ATOM 2918 C C . PHE B 1 103 ? 47.583 72.144 29.118 1.00 24.13 319 PHE B C 1
ATOM 2919 O O . PHE B 1 103 ? 48.616 72.830 28.981 1.00 27.88 319 PHE B O 1
ATOM 2927 N N . THR B 1 104 ? 46.371 72.643 29.348 1.00 26.32 320 THR B N 1
ATOM 2928 C CA . THR B 1 104 ? 46.107 74.022 29.671 1.00 24.80 320 THR B CA 1
ATOM 2929 C C . THR B 1 104 ? 46.224 74.142 31.210 1.00 21.28 320 THR B C 1
ATOM 2930 O O . THR B 1 104 ? 46.520 73.157 31.907 1.00 32.66 320 THR B O 1
ATOM 2934 N N . ASP B 1 105 ? 45.956 75.341 31.730 1.00 26.04 321 ASP B N 1
ATOM 2935 C CA . ASP B 1 105 ? 46.084 75.583 33.158 1.00 23.31 321 ASP B CA 1
ATOM 2936 C C . ASP B 1 105 ? 44.863 74.998 33.883 1.00 17.39 321 ASP B C 1
ATOM 2937 O O . ASP B 1 105 ? 44.813 74.991 35.100 1.00 26.26 321 ASP B O 1
ATOM 2942 N N . TYR B 1 106 ? 43.912 74.493 33.116 1.00 24.32 322 TYR B N 1
ATOM 2943 C CA . TYR B 1 106 ? 42.791 73.660 33.657 1.00 21.03 322 TYR B CA 1
ATOM 2944 C C . TYR B 1 106 ? 43.239 72.566 34.637 1.00 28.62 322 TYR B C 1
ATOM 2945 O O . TYR B 1 106 ? 42.559 72.304 35.629 1.00 54.84 322 TYR B O 1
ATOM 2954 N N . VAL B 1 107 ? 44.355 71.907 34.361 1.00 22.36 323 VAL B N 1
ATOM 2955 C CA . VAL B 1 107 ? 44.864 70.846 35.250 1.00 29.29 323 VAL B CA 1
ATOM 2956 C C . VAL B 1 107 ? 45.572 71.334 36.493 1.00 38.46 323 VAL B C 1
ATOM 2957 O O . VAL B 1 107 ? 45.921 70.541 37.370 1.00 54.84 323 VAL B O 1
ATOM 2961 N N . ASN B 1 108 ? 45.832 72.633 36.554 1.00 54.84 324 ASN B N 1
ATOM 2962 C CA . ASN B 1 108 ? 46.498 73.194 37.708 1.00 54.55 324 ASN B CA 1
ATOM 2963 C C . ASN B 1 108 ? 45.638 73.044 38.928 1.00 39.31 324 ASN B C 1
ATOM 2964 O O . ASN B 1 108 ? 46.121 72.790 40.025 1.00 36.57 324 ASN B O 1
ATOM 2969 N N . THR B 1 109 ? 44.339 73.189 38.757 1.00 30.57 325 THR B N 1
ATOM 2970 C CA . THR B 1 109 ? 43.535 73.122 39.944 1.00 50.90 325 THR B CA 1
ATOM 2971 C C . THR B 1 109 ? 42.446 72.108 39.820 1.00 54.84 325 THR B C 1
ATOM 2972 O O . THR B 1 109 ? 41.457 72.190 40.536 1.00 34.48 325 THR B O 1
ATOM 2976 N N . LYS B 1 110 ? 42.611 71.152 38.908 1.00 37.77 326 LYS B N 1
ATOM 2977 C CA . LYS B 1 110 ? 41.666 70.047 38.876 1.00 19.30 326 LYS B CA 1
ATOM 2978 C C . LYS B 1 110 ? 42.363 68.759 39.224 1.00 38.94 326 LYS B C 1
ATOM 2979 O O . LYS B 1 110 ? 43.553 68.592 38.983 1.00 27.61 326 LYS B O 1
ATOM 2985 N N . CYS B 1 111 ? 41.622 67.846 39.814 1.00 23.47 327 CYS B N 1
ATOM 2986 C CA . CYS B 1 111 ? 42.182 66.546 40.186 1.00 19.70 327 CYS B CA 1
ATOM 2987 C C . CYS B 1 111 ? 41.314 65.492 39.586 1.00 28.42 327 CYS B C 1
ATOM 2988 O O . CYS B 1 111 ? 40.214 65.782 39.105 1.00 28.70 327 CYS B O 1
ATOM 2991 N N . ASP B 1 112 ? 41.833 64.269 39.592 1.00 34.67 328 ASP B N 1
ATOM 2992 C CA . ASP B 1 112 ? 41.150 63.134 39.020 1.00 26.75 328 ASP B CA 1
ATOM 2993 C C . ASP B 1 112 ? 40.642 63.427 37.620 1.00 28.06 328 ASP B C 1
ATOM 2994 O O . ASP B 1 112 ? 39.518 63.106 37.261 1.00 23.20 328 ASP B O 1
ATOM 2999 N N . VAL B 1 113 ? 41.530 64.012 36.826 1.00 21.56 329 VAL B N 1
ATOM 3000 C CA . VAL B 1 113 ? 41.242 64.372 35.480 1.00 20.87 329 VAL B CA 1
ATOM 3001 C C . VAL B 1 113 ? 41.399 63.194 34.512 1.00 22.79 329 VAL B C 1
ATOM 3002 O O . VAL B 1 113 ? 42.337 62.416 34.585 1.00 24.58 329 VAL B O 1
ATOM 3006 N N . LYS B 1 114 ? 40.458 63.088 33.596 1.00 17.20 330 LYS B N 1
ATOM 3007 C CA . LYS B 1 114 ? 40.495 62.063 32.578 1.00 16.18 330 LYS B CA 1
ATOM 3008 C C . LYS B 1 114 ? 39.830 62.530 31.305 1.00 17.62 330 LYS B C 1
ATOM 3009 O O . LYS B 1 114 ? 39.081 63.507 31.281 1.00 18.93 330 LYS B O 1
ATOM 3013 N N . ALA B 1 115 ? 40.107 61.810 30.234 1.00 20.39 331 ALA B N 1
ATOM 3014 C CA . ALA B 1 115 ? 39.732 62.285 28.952 1.00 18.04 331 ALA B CA 1
ATOM 3015 C C . ALA B 1 115 ? 39.511 61.138 28.056 1.00 9.86 331 ALA B C 1
ATOM 3016 O O . ALA B 1 115 ? 40.084 60.056 28.232 1.00 22.42 331 ALA B O 1
ATOM 3018 N N . THR B 1 116 ? 38.696 61.397 27.039 1.00 28.80 332 THR B N 1
ATOM 3019 C CA . THR B 1 116 ? 38.627 60.559 25.886 1.00 20.94 332 THR B CA 1
ATOM 3020 C C . THR B 1 116 ? 38.736 61.398 24.631 1.00 16.86 332 THR B C 1
ATOM 3021 O O . THR B 1 116 ? 38.560 62.617 24.650 1.00 30.40 332 THR B O 1
ATOM 3025 N N . LEU B 1 117 ? 39.123 60.754 23.547 1.00 35.25 333 LEU B N 1
ATOM 3026 C CA . LEU B 1 117 ? 39.365 61.484 22.333 1.00 20.92 333 LEU B CA 1
ATOM 3027 C C . LEU B 1 117 ? 39.117 60.563 21.167 1.00 25.07 333 LEU B C 1
ATOM 3028 O O . LEU B 1 117 ? 39.463 59.367 21.229 1.00 22.18 333 LEU B O 1
ATOM 3033 N N . THR B 1 118 ? 38.488 61.102 20.119 1.00 26.23 334 THR B N 1
ATOM 3034 C CA . THR B 1 118 ? 38.426 60.399 18.824 1.00 28.43 334 THR B CA 1
ATOM 3035 C C . THR B 1 118 ? 38.878 61.274 17.648 1.00 23.16 334 THR B C 1
ATOM 3036 O O . THR B 1 118 ? 38.509 62.448 17.546 1.00 30.58 334 THR B O 1
ATOM 3040 N N . MET B 1 119 ? 39.678 60.722 16.746 1.00 27.11 335 MET B N 1
ATOM 3041 C CA . MET B 1 119 ? 40.087 61.498 15.564 1.00 27.03 335 MET B CA 1
ATOM 3042 C C . MET B 1 119 ? 40.152 60.633 14.345 1.00 22.91 335 MET B C 1
ATOM 3043 O O . MET B 1 119 ? 40.655 59.516 14.418 1.00 32.96 335 MET B O 1
ATOM 3048 N N . PRO B 1 120 ? 39.532 61.105 13.246 1.00 19.32 336 PRO B N 1
ATOM 3049 C CA . PRO B 1 120 ? 39.479 60.446 11.946 1.00 17.41 336 PRO B CA 1
ATOM 3050 C C . PRO B 1 120 ? 40.906 60.261 11.426 1.00 33.00 336 PRO B C 1
ATOM 3051 O O . PRO B 1 120 ? 41.756 61.093 11.699 1.00 23.35 336 PRO B O 1
ATOM 3055 N N . ALA B 1 121 ? 41.207 59.174 10.736 1.00 23.11 337 ALA B N 1
ATOM 3056 C CA . ALA B 1 121 ? 42.517 59.129 10.078 1.00 15.51 337 ALA B CA 1
ATOM 3057 C C . ALA B 1 121 ? 42.317 58.485 8.733 1.00 23.40 337 ALA B C 1
ATOM 3058 O O . ALA B 1 121 ? 41.341 57.819 8.519 1.00 21.51 337 ALA B O 1
ATOM 3060 N N . TYR B 1 122 ? 43.233 58.721 7.807 1.00 14.94 338 TYR B N 1
ATOM 3061 C CA . TYR B 1 122 ? 43.031 58.300 6.460 1.00 9.39 338 TYR B CA 1
ATOM 3062 C C . TYR B 1 122 ? 44.166 57.482 5.983 1.00 21.73 338 TYR B C 1
ATOM 3063 O O . TYR B 1 122 ? 45.322 57.765 6.338 1.00 19.54 338 TYR B O 1
ATOM 3072 N N . ILE B 1 123 ? 43.849 56.441 5.217 1.00 23.90 339 ILE B N 1
ATOM 3073 C CA . ILE B 1 123 ? 44.882 55.683 4.531 1.00 22.72 339 ILE B CA 1
ATOM 3074 C C . ILE B 1 123 ? 45.751 56.634 3.683 1.00 15.12 339 ILE B C 1
ATOM 3075 O O . ILE B 1 123 ? 45.230 57.296 2.778 1.00 29.83 339 ILE B O 1
ATOM 3080 N N . ASP B 1 124 ? 47.061 56.649 3.917 1.00 21.63 340 ASP B N 1
ATOM 3081 C CA . ASP B 1 124 ? 47.962 57.601 3.209 1.00 12.06 340 ASP B CA 1
ATOM 3082 C C . ASP B 1 124 ? 48.407 57.041 1.837 1.00 15.32 340 ASP B C 1
ATOM 3083 O O . ASP B 1 124 ? 49.009 55.969 1.781 1.00 25.24 340 ASP B O 1
ATOM 3088 N N . PRO B 1 125 ? 48.114 57.783 0.743 1.00 17.64 341 PRO B N 1
ATOM 3089 C CA . PRO B 1 125 ? 48.193 57.343 -0.652 1.00 29.60 341 PRO B CA 1
ATOM 3090 C C . PRO B 1 125 ? 49.604 57.020 -1.055 1.00 29.51 341 PRO B C 1
ATOM 3091 O O . PRO B 1 125 ? 49.816 56.160 -1.900 1.00 25.80 341 PRO B O 1
ATOM 3095 N N . GLU B 1 126 ? 50.573 57.702 -0.450 1.00 31.64 342 GLU B N 1
ATOM 3096 C CA . GLU B 1 126 ? 51.943 57.404 -0.795 1.00 14.51 342 GLU B CA 1
ATOM 3097 C C . GLU B 1 126 ? 52.595 56.268 -0.061 1.00 22.67 342 GLU B C 1
ATOM 3098 O O . GLU B 1 126 ? 53.519 55.665 -0.594 1.00 35.12 342 GLU B O 1
ATOM 3104 N N . ASN B 1 127 ? 52.198 56.001 1.175 1.00 19.59 343 ASN B N 1
ATOM 3105 C CA . ASN B 1 127 ? 52.804 54.833 1.862 1.00 11.21 343 ASN B CA 1
ATOM 3106 C C . ASN B 1 127 ? 51.967 53.594 1.587 1.00 16.68 343 ASN B C 1
ATOM 3107 O O . ASN B 1 127 ? 52.401 52.493 1.819 1.00 20.29 343 ASN B O 1
ATOM 3112 N N . VAL B 1 128 ? 50.708 53.800 1.227 1.00 23.79 344 VAL B N 1
ATOM 3113 C CA . VAL B 1 128 ? 49.898 52.687 0.713 1.00 18.06 344 VAL B CA 1
ATOM 3114 C C . VAL B 1 128 ? 49.482 52.880 -0.745 1.00 18.76 344 VAL B C 1
ATOM 3115 O O . VAL B 1 128 ? 48.347 53.266 -1.008 1.00 33.50 344 VAL B O 1
ATOM 3119 N N . LYS B 1 129 ? 50.355 52.506 -1.683 1.00 14.96 345 LYS B N 1
ATOM 3120 C CA . LYS B 1 129 ? 50.050 52.648 -3.090 1.00 20.71 345 LYS B CA 1
ATOM 3121 C C . LYS B 1 129 ? 49.229 51.558 -3.744 1.00 21.80 345 LYS B C 1
ATOM 3122 O O . LYS B 1 129 ? 48.718 51.791 -4.834 1.00 27.62 345 LYS B O 1
ATOM 3128 N N . LYS B 1 130 ? 49.169 50.351 -3.165 1.00 16.13 346 LYS B N 1
ATOM 3129 C CA . LYS B 1 130 ? 48.396 49.321 -3.812 1.00 27.71 346 LYS B CA 1
ATOM 3130 C C . LYS B 1 130 ? 47.389 48.740 -2.845 1.00 19.50 346 LYS B C 1
ATOM 3131 O O . LYS B 1 130 ? 47.515 48.905 -1.632 1.00 18.62 346 LYS B O 1
ATOM 3135 N N . THR B 1 131 ? 46.332 48.187 -3.416 1.00 22.50 347 THR B N 1
ATOM 3136 C CA . THR B 1 131 ? 45.347 47.394 -2.717 1.00 31.25 347 THR B CA 1
ATOM 3137 C C . THR B 1 131 ? 45.976 46.158 -2.064 1.00 24.60 347 THR B C 1
ATOM 3138 O O . THR B 1 131 ? 46.770 45.446 -2.685 1.00 29.25 347 THR B O 1
ATOM 3142 N N . GLY B 1 132 ? 45.610 45.892 -0.818 1.00 28.58 348 GLY B N 1
ATOM 3143 C CA . GLY B 1 132 ? 46.290 44.865 -0.051 1.00 25.90 348 GLY B CA 1
ATOM 3144 C C . GLY B 1 132 ? 46.134 45.075 1.439 1.00 27.90 348 GLY B C 1
ATOM 3145 O O . GLY B 1 132 ? 45.596 46.085 1.898 1.00 28.92 348 GLY B O 1
ATOM 3146 N N . ASN B 1 133 ? 46.621 44.107 2.199 1.00 32.98 349 ASN B N 1
ATOM 3147 C CA . ASN B 1 133 ? 46.447 44.096 3.639 1.00 20.67 349 ASN B CA 1
ATOM 3148 C C . ASN B 1 133 ? 47.340 45.077 4.336 1.00 33.90 349 ASN B C 1
ATOM 3149 O O . ASN B 1 133 ? 48.513 45.155 4.041 1.00 25.86 349 ASN B O 1
ATOM 3154 N N . VAL B 1 134 ? 46.769 45.835 5.259 1.00 33.67 350 VAL B N 1
ATOM 3155 C CA . VAL B 1 134 ? 47.534 46.815 6.015 1.00 19.56 350 VAL B CA 1
ATOM 3156 C C . VAL B 1 134 ? 47.303 46.618 7.512 1.00 29.62 350 VAL B C 1
ATOM 3157 O O . VAL B 1 134 ? 46.165 46.519 7.959 1.00 21.12 350 VAL B O 1
ATOM 3161 N N . THR B 1 135 ? 48.383 46.489 8.270 1.00 26.23 351 THR B N 1
ATOM 3162 C CA . THR B 1 135 ? 48.283 46.384 9.723 1.00 31.95 351 THR B CA 1
ATOM 3163 C C . THR B 1 135 ? 48.426 47.782 10.275 1.00 45.44 351 THR B C 1
ATOM 3164 O O . THR B 1 135 ? 49.468 48.422 10.110 1.00 27.66 351 THR B O 1
ATOM 3168 N N . LEU B 1 136 ? 47.363 48.275 10.893 1.00 23.84 352 LEU B N 1
ATOM 3169 C CA . LEU B 1 136 ? 47.394 49.620 11.482 1.00 24.08 352 LEU B CA 1
ATOM 3170 C C . LEU B 1 136 ? 47.546 49.535 12.993 1.00 32.78 352 LEU B C 1
ATOM 3171 O O . LEU B 1 136 ? 46.954 48.687 13.649 1.00 20.24 352 LEU B O 1
ATOM 3176 N N . ALA B 1 137 ? 48.365 50.424 13.528 1.00 20.19 353 ALA B N 1
ATOM 3177 C CA . ALA B 1 137 ? 48.742 50.461 14.937 1.00 18.37 353 ALA B CA 1
ATOM 3178 C C . ALA B 1 137 ? 48.839 51.901 15.383 1.00 39.79 353 ALA B C 1
ATOM 3179 O O . ALA B 1 137 ? 49.523 52.705 14.733 1.00 26.13 353 ALA B O 1
ATOM 3181 N N . THR B 1 138 ? 48.204 52.211 16.512 1.00 26.37 354 THR B N 1
ATOM 3182 C CA . THR B 1 138 ? 48.328 53.547 17.132 1.00 23.56 354 THR B CA 1
ATOM 3183 C C . THR B 1 138 ? 48.411 53.388 18.640 1.00 16.31 354 THR B C 1
ATOM 3184 O O . THR B 1 138 ? 48.119 52.306 19.196 1.00 19.12 354 THR B O 1
ATOM 3188 N N . GLY B 1 139 ? 48.874 54.406 19.345 1.00 15.82 355 GLY B N 1
ATOM 3189 C CA . GLY B 1 139 ? 48.885 54.255 20.761 1.00 18.05 355 GLY B CA 1
ATOM 3190 C C . GLY B 1 139 ? 49.217 55.499 21.498 1.00 16.12 355 GLY B C 1
ATOM 3191 O O . GLY B 1 139 ? 49.555 56.517 20.888 1.00 25.13 355 GLY B O 1
ATOM 3192 N N . ILE B 1 140 ? 49.209 55.375 22.822 1.00 22.24 356 ILE B N 1
ATOM 3193 C CA . ILE B 1 140 ? 49.744 56.407 23.686 1.00 48.08 356 ILE B CA 1
ATOM 3194 C C . ILE B 1 140 ? 50.814 55.774 24.563 1.00 46.78 356 ILE B C 1
ATOM 3195 O O . ILE B 1 140 ? 50.531 54.976 25.423 1.00 19.65 356 ILE B O 1
ATOM 3200 N N . GLY B 1 141 ? 52.067 56.110 24.332 1.00 17.53 357 GLY B N 1
ATOM 3201 C CA . GLY B 1 141 ? 53.132 55.453 25.106 1.00 20.69 357 GLY B CA 1
ATOM 3202 C C . GLY B 1 141 ? 53.111 53.948 24.811 1.00 19.58 357 GLY B C 1
ATOM 3203 O O . GLY B 1 141 ? 53.104 53.517 23.666 1.00 32.05 357 GLY B O 1
ATOM 3204 N N . SER B 1 142 ? 53.106 53.148 25.857 1.00 23.66 358 SER B N 1
ATOM 3205 C CA . SER B 1 142 ? 53.227 51.728 25.681 1.00 25.01 358 SER B CA 1
ATOM 3206 C C . SER B 1 142 ? 51.901 51.058 25.418 1.00 23.97 358 SER B C 1
ATOM 3207 O O . SER B 1 142 ? 51.904 49.900 25.030 1.00 21.42 358 SER B O 1
ATOM 3210 N N . THR B 1 143 ? 50.791 51.763 25.672 1.00 19.26 359 THR B N 1
ATOM 3211 C CA . THR B 1 143 ? 49.457 51.221 25.383 1.00 23.48 359 THR B CA 1
ATOM 3212 C C . THR B 1 143 ? 49.152 51.461 23.906 1.00 27.42 359 THR B C 1
ATOM 3213 O O . THR B 1 143 ? 49.082 52.601 23.456 1.00 29.13 359 THR B O 1
ATOM 3217 N N . THR B 1 144 ? 49.042 50.377 23.141 1.00 28.84 360 THR B N 1
ATOM 3218 C CA . THR B 1 144 ? 48.718 50.454 21.735 1.00 31.32 360 THR B CA 1
ATOM 3219 C C . THR B 1 144 ? 47.529 49.558 21.403 1.00 27.77 360 THR B C 1
ATOM 3220 O O . THR B 1 144 ? 47.134 48.714 22.199 1.00 24.61 360 THR B O 1
ATOM 3224 N N . ALA B 1 145 ? 46.973 49.766 20.214 1.00 23.62 361 ALA B N 1
ATOM 3225 C CA . ALA B 1 145 ? 46.005 48.851 19.628 1.00 31.04 361 ALA B CA 1
ATOM 3226 C C . ALA B 1 145 ? 46.384 48.717 18.186 1.00 20.36 361 ALA B C 1
ATOM 3227 O O . ALA B 1 145 ? 46.970 49.632 17.587 1.00 22.53 361 ALA B O 1
ATOM 3229 N N . ASN B 1 146 ? 46.058 47.576 17.597 1.00 21.29 362 ASN B N 1
ATOM 3230 C CA . ASN B 1 146 ? 46.390 47.345 16.210 1.00 15.00 362 ASN B CA 1
ATOM 3231 C C . ASN B 1 146 ? 45.305 46.560 15.545 1.00 32.56 362 ASN B C 1
ATOM 3232 O O . ASN B 1 146 ? 44.625 45.822 16.212 1.00 19.01 362 ASN B O 1
ATOM 3237 N N . LYS B 1 147 ? 45.130 46.773 14.246 1.00 20.96 363 LYS B N 1
ATOM 3238 C CA . LYS B 1 147 ? 44.088 46.158 13.441 1.00 44.47 363 LYS B CA 1
ATOM 3239 C C . LYS B 1 147 ? 44.695 45.966 12.052 1.00 40.64 363 LYS B C 1
ATOM 3240 O O . LYS B 1 147 ? 45.282 46.892 11.517 1.00 32.68 363 LYS B O 1
ATOM 3246 N N . THR B 1 148 ? 44.594 44.767 11.482 1.00 32.26 364 THR B N 1
ATOM 3247 C CA . THR B 1 148 ? 44.998 44.543 10.086 1.00 25.74 364 THR B CA 1
ATOM 3248 C C . THR B 1 148 ? 43.751 44.612 9.234 1.00 33.95 364 THR B C 1
ATOM 3249 O O . THR B 1 148 ? 42.763 43.959 9.540 1.00 26.54 364 THR B O 1
ATOM 3253 N N . VAL B 1 149 ? 43.778 45.409 8.172 1.00 32.27 365 VAL B N 1
ATOM 3254 C CA . VAL B 1 149 ? 42.599 45.545 7.311 1.00 42.59 365 VAL B CA 1
ATOM 3255 C C . VAL B 1 149 ? 42.980 45.416 5.849 1.00 34.36 365 VAL B C 1
ATOM 3256 O O . VAL B 1 149 ? 44.149 45.524 5.485 1.00 22.21 365 VAL B O 1
ATOM 3260 N N . LEU B 1 150 ? 41.977 45.248 5.003 1.00 23.87 366 LEU B N 1
ATOM 3261 C CA . LEU B 1 150 ? 42.172 45.402 3.568 1.00 21.98 366 LEU B CA 1
ATOM 3262 C C . LEU B 1 150 ? 41.934 46.821 3.094 1.00 28.75 366 LEU B C 1
ATOM 3263 O O . LEU B 1 150 ? 40.856 47.384 3.273 1.00 23.14 366 LEU B O 1
ATOM 3268 N N . VAL B 1 151 ? 42.960 47.404 2.486 1.00 25.63 367 VAL B N 1
ATOM 3269 C CA . VAL B 1 151 ? 42.815 48.630 1.730 1.00 13.52 367 VAL B CA 1
ATOM 3270 C C . VAL B 1 151 ? 42.490 48.219 0.289 1.00 22.62 367 VAL B C 1
ATOM 3271 O O . VAL B 1 151 ? 43.329 47.673 -0.414 1.00 25.00 367 VAL B O 1
ATOM 3275 N N . ASP B 1 152 ? 41.260 48.457 -0.142 1.00 32.29 368 ASP B N 1
ATOM 3276 C CA . ASP B 1 152 ? 40.842 48.121 -1.491 1.00 33.51 368 ASP B CA 1
ATOM 3277 C C . ASP B 1 152 ? 40.534 49.464 -2.179 1.00 35.38 368 ASP B C 1
ATOM 3278 O O . ASP B 1 152 ? 39.519 50.108 -1.876 1.00 20.63 368 ASP B O 1
ATOM 3283 N N . TYR B 1 153 ? 41.436 49.916 -3.064 1.00 24.12 369 TYR B N 1
ATOM 3284 C CA . TYR B 1 153 ? 41.177 51.085 -3.891 1.00 23.26 369 TYR B CA 1
ATOM 3285 C C . TYR B 1 153 ? 40.398 50.728 -5.133 1.00 19.69 369 TYR B C 1
ATOM 3286 O O . TYR B 1 153 ? 40.091 51.603 -5.957 1.00 29.78 369 TYR B O 1
ATOM 3295 N N . GLU B 1 154 ? 40.147 49.443 -5.322 1.00 20.18 370 GLU B N 1
ATOM 3296 C CA . GLU B 1 154 ? 39.287 49.004 -6.444 1.00 18.26 370 GLU B CA 1
ATOM 3297 C C . GLU B 1 154 ? 39.826 49.282 -7.832 1.00 19.64 370 GLU B C 1
ATOM 3298 O O . GLU B 1 154 ? 41.041 49.263 -8.044 1.00 47.08 370 GLU B O 1
ATOM 3304 N N . LYS B 1 155 ? 38.928 49.492 -8.795 1.00 41.59 371 LYS B N 1
ATOM 3305 C CA . LYS B 1 155 ? 39.388 49.697 -10.167 1.00 38.46 371 LYS B CA 1
ATOM 3306 C C . LYS B 1 155 ? 38.911 50.966 -10.854 1.00 19.16 371 LYS B C 1
ATOM 3307 O O . LYS B 1 155 ? 38.156 51.770 -10.309 1.00 25.25 371 LYS B O 1
ATOM 3310 N N . TYR B 1 156 ? 39.482 51.201 -12.021 1.00 42.76 372 TYR B N 1
ATOM 3311 C CA . TYR B 1 156 ? 39.052 52.287 -12.854 1.00 23.32 372 TYR B CA 1
ATOM 3312 C C . TYR B 1 156 ? 37.767 51.910 -13.558 1.00 20.13 372 TYR B C 1
ATOM 3313 O O . TYR B 1 156 ? 37.509 50.753 -13.749 1.00 23.39 372 TYR B O 1
ATOM 3322 N N . GLY B 1 157 ? 37.038 52.909 -14.021 1.00 27.51 373 GLY B N 1
ATOM 3323 C CA . GLY B 1 157 ? 35.867 52.698 -14.861 1.00 44.56 373 GLY B CA 1
ATOM 3324 C C . GLY B 1 157 ? 36.226 52.312 -16.285 1.00 44.95 373 GLY B C 1
ATOM 3325 O O . GLY B 1 157 ? 37.263 52.716 -16.823 1.00 32.94 373 GLY B O 1
ATOM 3326 N N . LYS B 1 158 ? 35.350 51.536 -16.912 1.00 25.47 374 LYS B N 1
ATOM 3327 C CA . LYS B 1 158 ? 35.582 51.123 -18.280 1.00 35.17 374 LYS B CA 1
ATOM 3328 C C . LYS B 1 158 ? 34.293 50.762 -18.984 1.00 26.36 374 LYS B C 1
ATOM 3329 O O . LYS B 1 158 ? 33.435 50.062 -18.414 1.00 32.12 374 LYS B O 1
ATOM 3335 N N . PHE B 1 159 ? 34.189 51.252 -20.217 1.00 29.27 375 PHE B N 1
ATOM 3336 C CA . PHE B 1 159 ? 33.042 51.105 -21.116 1.00 31.85 375 PHE B CA 1
ATOM 3337 C C . PHE B 1 159 ? 33.647 50.953 -22.517 1.00 31.46 375 PHE B C 1
ATOM 3338 O O . PHE B 1 159 ? 34.253 51.880 -23.057 1.00 37.89 375 PHE B O 1
ATOM 3346 N N . TYR B 1 160 ? 33.496 49.760 -23.074 1.00 44.71 376 TYR B N 1
ATOM 3347 C CA . TYR B 1 160 ? 34.170 49.354 -24.299 1.00 13.10 376 TYR B CA 1
ATOM 3348 C C . TYR B 1 160 ? 35.678 49.594 -24.206 1.00 41.81 376 TYR B C 1
ATOM 3349 O O . TYR B 1 160 ? 36.332 49.099 -23.295 1.00 40.99 376 TYR B O 1
ATOM 3351 N N . ASN B 1 161 ? 36.211 50.364 -25.144 1.00 27.12 377 ASN B N 1
ATOM 3352 C CA . ASN B 1 161 ? 37.639 50.635 -25.209 1.00 39.16 377 ASN B CA 1
ATOM 3353 C C . ASN B 1 161 ? 38.068 51.866 -24.408 1.00 22.02 377 ASN B C 1
ATOM 3354 O O . ASN B 1 161 ? 39.185 52.341 -24.568 1.00 35.34 377 ASN B O 1
ATOM 3359 N N . LEU B 1 162 ? 37.175 52.357 -23.532 1.00 23.41 378 LEU B N 1
ATOM 3360 C CA . LEU B 1 162 ? 37.348 53.648 -22.872 1.00 36.31 378 LEU B CA 1
ATOM 3361 C C . LEU B 1 162 ? 37.402 53.498 -21.349 1.00 18.50 378 LEU B C 1
ATOM 3362 O O . LEU B 1 162 ? 36.402 53.216 -20.712 1.00 34.87 378 LEU B O 1
ATOM 3367 N N . SER B 1 163 ? 38.590 53.684 -20.781 1.00 42.31 379 SER B N 1
ATOM 3368 C CA . SER B 1 163 ? 38.774 53.592 -19.334 1.00 28.42 379 SER B CA 1
ATOM 3369 C C . SER B 1 163 ? 39.203 54.953 -18.776 1.00 18.49 379 SER B C 1
ATOM 3370 O O . SER B 1 163 ? 39.789 55.763 -19.492 1.00 27.47 379 SER B O 1
ATOM 3373 N N . ILE B 1 164 ? 38.886 55.185 -17.504 1.00 25.27 380 ILE B N 1
ATOM 3374 C CA . ILE B 1 164 ? 39.151 56.452 -16.824 1.00 48.07 380 ILE B CA 1
ATOM 3375 C C . ILE B 1 164 ? 38.901 56.223 -15.349 1.00 40.37 380 ILE B C 1
ATOM 3376 O O . ILE B 1 164 ? 38.069 55.393 -14.972 1.00 36.29 380 ILE B O 1
ATOM 3381 N N . LYS B 1 165 ? 39.669 56.925 -14.524 1.00 39.70 381 LYS B N 1
ATOM 3382 C CA . LYS B 1 165 ? 39.406 57.031 -13.096 1.00 22.00 381 LYS B CA 1
ATOM 3383 C C . LYS B 1 165 ? 40.244 58.178 -12.559 1.00 34.23 381 LYS B C 1
ATOM 3384 O O . LYS B 1 165 ? 41.320 58.466 -13.074 1.00 25.75 381 LYS B O 1
ATOM 3390 N N . GLY B 1 166 ? 39.731 58.881 -11.565 1.00 33.77 382 GLY B N 1
ATOM 3391 C CA . GLY B 1 166 ? 40.405 60.091 -11.127 1.00 31.85 382 GLY B CA 1
ATOM 3392 C C . GLY B 1 166 ? 40.223 60.212 -9.651 1.00 36.67 382 GLY B C 1
ATOM 3393 O O . GLY B 1 166 ? 39.239 59.741 -9.110 1.00 21.95 382 GLY B O 1
ATOM 3394 N N . THR B 1 167 ? 41.202 60.800 -8.990 1.00 37.37 383 THR B N 1
ATOM 3395 C CA . THR B 1 167 ? 41.089 61.067 -7.574 1.00 32.74 383 THR B CA 1
ATOM 3396 C C . THR B 1 167 ? 41.382 62.531 -7.333 1.00 20.97 383 THR B C 1
ATOM 3397 O O . THR B 1 167 ? 41.983 63.231 -8.183 1.00 36.03 383 THR B O 1
ATOM 3401 N N . ILE B 1 168 ? 41.042 62.995 -6.152 1.00 16.37 384 ILE B N 1
ATOM 3402 C CA . ILE B 1 168 ? 41.459 64.352 -5.744 1.00 30.14 384 ILE B CA 1
ATOM 3403 C C . ILE B 1 168 ? 42.600 64.234 -4.761 1.00 30.89 384 ILE B C 1
ATOM 3404 O O . ILE B 1 168 ? 42.528 63.421 -3.858 1.00 29.45 384 ILE B O 1
ATOM 3409 N N . ASP B 1 169 ? 43.655 65.025 -4.961 1.00 33.22 385 ASP B N 1
ATOM 3410 C CA . ASP B 1 169 ? 44.917 64.870 -4.206 1.00 54.78 385 ASP B CA 1
ATOM 3411 C C . ASP B 1 169 ? 44.893 65.597 -2.898 1.00 47.49 385 ASP B C 1
ATOM 3412 O O . ASP B 1 169 ? 45.506 65.170 -1.910 1.00 53.42 385 ASP B O 1
ATOM 3417 N N . GLN B 1 170 ? 44.192 66.724 -2.916 1.00 25.92 386 GLN B N 1
ATOM 3418 C CA . GLN B 1 170 ? 44.423 67.762 -1.972 1.00 28.06 386 GLN B CA 1
ATOM 3419 C C . GLN B 1 170 ? 43.392 68.809 -2.280 1.00 54.84 386 GLN B C 1
ATOM 3420 O O . GLN B 1 170 ? 43.143 69.133 -3.455 1.00 31.83 386 GLN B O 1
ATOM 3426 N N . ILE B 1 171 ? 42.757 69.289 -1.223 1.00 20.42 387 ILE B N 1
ATOM 3427 C CA . ILE B 1 171 ? 42.028 70.514 -1.291 1.00 15.80 387 ILE B CA 1
ATOM 3428 C C . ILE B 1 171 ? 42.531 71.433 -0.185 1.00 36.65 387 ILE B C 1
ATOM 3429 O O . ILE B 1 171 ? 42.545 71.076 0.995 1.00 30.09 387 ILE B O 1
ATOM 3434 N N . ASP B 1 172 ? 42.987 72.612 -0.590 1.00 24.76 388 ASP B N 1
ATOM 3435 C CA . ASP B 1 172 ? 43.540 73.573 0.345 1.00 28.36 388 ASP B CA 1
ATOM 3436 C C . ASP B 1 172 ? 42.529 74.663 0.584 1.00 17.29 388 ASP B C 1
ATOM 3437 O O . ASP B 1 172 ? 42.332 75.551 -0.248 1.00 44.63 388 ASP B O 1
ATOM 3442 N N . LYS B 1 173 ? 41.822 74.538 1.684 1.00 33.92 389 LYS B N 1
ATOM 3443 C CA . LYS B 1 173 ? 40.636 75.316 1.914 1.00 32.78 389 LYS B CA 1
ATOM 3444 C C . LYS B 1 173 ? 41.041 76.744 2.297 1.00 43.72 389 LYS B C 1
ATOM 3445 O O . LYS B 1 173 ? 40.255 77.688 2.181 1.00 38.66 389 LYS B O 1
ATOM 3451 N N . THR B 1 174 ? 42.300 76.876 2.702 1.00 49.28 390 THR B N 1
ATOM 3452 C CA . THR B 1 174 ? 42.925 78.150 3.034 1.00 24.80 390 THR B CA 1
ATOM 3453 C C . THR B 1 174 ? 43.294 78.979 1.777 1.00 54.07 390 THR B C 1
ATOM 3454 O O . THR B 1 174 ? 42.942 80.153 1.677 1.00 32.98 390 THR B O 1
ATOM 3457 N N . ASN B 1 175 ? 43.970 78.350 0.817 1.00 39.70 391 ASN B N 1
ATOM 3458 C CA . ASN B 1 175 ? 44.380 78.995 -0.422 1.00 25.48 391 ASN B CA 1
ATOM 3459 C C . ASN B 1 175 ? 43.365 78.853 -1.562 1.00 30.34 391 ASN B C 1
ATOM 3460 O O . ASN B 1 175 ? 43.550 79.411 -2.649 1.00 29.42 391 ASN B O 1
ATOM 3465 N N . ASN B 1 176 ? 42.294 78.098 -1.306 1.00 30.36 392 ASN B N 1
ATOM 3466 C CA . ASN B 1 176 ? 41.226 77.914 -2.270 1.00 21.88 392 ASN B CA 1
ATOM 3467 C C . ASN B 1 176 ? 41.645 77.131 -3.499 1.00 34.22 392 ASN B C 1
ATOM 3468 O O . ASN B 1 176 ? 41.382 77.540 -4.626 1.00 27.37 392 ASN B O 1
ATOM 3473 N N . THR B 1 177 ? 42.333 76.018 -3.325 1.00 22.96 393 THR B N 1
ATOM 3474 C CA . THR B 1 177 ? 42.838 75.365 -4.508 1.00 28.27 393 THR B CA 1
ATOM 3475 C C . THR B 1 177 ? 42.619 73.893 -4.336 1.00 25.25 393 THR B C 1
ATOM 3476 O O . THR B 1 177 ? 42.310 73.458 -3.241 1.00 31.72 393 THR B O 1
ATOM 3480 N N . TYR B 1 178 ? 42.778 73.130 -5.421 1.00 25.35 394 TYR B N 1
ATOM 3481 C CA . TYR B 1 178 ? 42.671 71.669 -5.356 1.00 40.93 394 TYR B CA 1
ATOM 3482 C C . TYR B 1 178 ? 43.531 71.067 -6.454 1.00 23.49 394 TYR B C 1
ATOM 3483 O O . TYR B 1 178 ? 43.820 71.728 -7.406 1.00 20.56 394 TYR B O 1
ATOM 3492 N N . ARG B 1 179 ? 43.947 69.811 -6.301 1.00 18.04 395 ARG B N 1
ATOM 3493 C CA . ARG B 1 179 ? 44.614 69.103 -7.355 1.00 19.73 395 ARG B CA 1
ATOM 3494 C C . ARG B 1 179 ? 43.792 67.870 -7.547 1.00 21.31 395 ARG B C 1
ATOM 3495 O O . ARG B 1 179 ? 43.404 67.243 -6.551 1.00 21.68 395 ARG B O 1
ATOM 3499 N N . GLN B 1 180 ? 43.499 67.574 -8.810 1.00 20.99 396 GLN B N 1
ATOM 3500 C CA . GLN B 1 180 ? 42.940 66.299 -9.280 1.00 21.97 396 GLN B CA 1
ATOM 3501 C C . GLN B 1 180 ? 43.910 65.494 -10.127 1.00 29.00 396 GLN B C 1
ATOM 3502 O O . GLN B 1 180 ? 44.617 66.054 -10.970 1.00 26.11 396 GLN B O 1
ATOM 3508 N N . THR B 1 181 ? 43.840 64.171 -9.999 1.00 24.52 397 THR B N 1
ATOM 3509 C CA . THR B 1 181 ? 44.713 63.270 -10.724 1.00 24.07 397 THR B CA 1
ATOM 3510 C C . THR B 1 181 ? 43.904 62.309 -11.602 1.00 54.84 397 THR B C 1
ATOM 3511 O O . THR B 1 181 ? 43.051 61.580 -11.119 1.00 25.86 397 THR B O 1
ATOM 3515 N N . ILE B 1 182 ? 44.102 62.362 -12.916 1.00 38.48 398 ILE B N 1
ATOM 3516 C CA . ILE B 1 182 ? 43.273 61.528 -13.770 1.00 24.61 398 ILE B CA 1
ATOM 3517 C C . ILE B 1 182 ? 44.117 60.625 -14.655 1.00 49.64 398 ILE B C 1
ATOM 3518 O O . ILE B 1 182 ? 45.061 61.076 -15.316 1.00 33.56 398 ILE B O 1
ATOM 3523 N N . TYR B 1 183 ? 43.776 59.341 -14.629 1.00 22.95 399 TYR B N 1
ATOM 3524 C CA . TYR B 1 183 ? 44.440 58.336 -15.464 1.00 26.67 399 TYR B CA 1
ATOM 3525 C C . TYR B 1 183 ? 43.571 58.243 -16.682 1.00 28.77 399 TYR B C 1
ATOM 3526 O O . TYR B 1 183 ? 42.404 57.808 -16.597 1.00 27.96 399 TYR B O 1
ATOM 3535 N N . VAL B 1 184 ? 44.089 58.713 -17.802 1.00 39.76 400 VAL B N 1
ATOM 3536 C CA . VAL B 1 184 ? 43.380 58.504 -19.035 1.00 40.74 400 VAL B CA 1
ATOM 3537 C C . VAL B 1 184 ? 43.922 57.259 -19.712 1.00 28.19 400 VAL B C 1
ATOM 3538 O O . VAL B 1 184 ? 45.156 57.082 -19.898 1.00 18.49 400 VAL B O 1
ATOM 3542 N N . ASN B 1 185 ? 42.970 56.408 -20.079 1.00 19.32 401 ASN B N 1
ATOM 3543 C CA . ASN B 1 185 ? 43.216 55.109 -20.718 1.00 27.03 401 ASN B CA 1
ATOM 3544 C C . ASN B 1 185 ? 44.164 54.216 -19.922 1.00 34.07 401 ASN B C 1
ATOM 3545 O O . ASN B 1 185 ? 45.110 53.679 -20.462 1.00 31.02 401 ASN B O 1
ATOM 3550 N N . PRO B 1 186 ? 43.873 54.017 -18.625 1.00 32.76 402 PRO B N 1
ATOM 3551 C CA . PRO B 1 186 ? 44.732 53.115 -17.881 1.00 38.63 402 PRO B CA 1
ATOM 3552 C C . PRO B 1 186 ? 44.634 51.681 -18.395 1.00 31.79 402 PRO B C 1
ATOM 3553 O O . PRO B 1 186 ? 45.544 50.903 -18.162 1.00 26.89 402 PRO B O 1
ATOM 3557 N N . SER B 1 187 ? 43.563 51.328 -19.107 1.00 28.77 403 SER B N 1
ATOM 3558 C CA . SER B 1 187 ? 43.495 49.990 -19.707 1.00 37.77 403 SER B CA 1
ATOM 3559 C C . SER B 1 187 ? 44.469 49.741 -20.862 1.00 25.59 403 SER B C 1
ATOM 3560 O O . SER B 1 187 ? 44.648 48.608 -21.302 1.00 27.36 403 SER B O 1
ATOM 3563 N N . GLY B 1 188 ? 45.130 50.776 -21.361 1.00 33.50 404 GLY B N 1
ATOM 3564 C CA . GLY B 1 188 ? 46.065 50.557 -22.438 1.00 32.92 404 GLY B CA 1
ATOM 3565 C C . GLY B 1 188 ? 45.364 50.093 -23.709 1.00 54.84 404 GLY B C 1
ATOM 3566 O O . GLY B 1 188 ? 45.853 49.210 -24.413 1.00 38.17 404 GLY B O 1
ATOM 3567 N N . ASP B 1 189 ? 44.200 50.675 -23.989 1.00 28.08 405 ASP B N 1
ATOM 3568 C CA . ASP B 1 189 ? 43.441 50.375 -25.194 1.00 27.60 405 ASP B CA 1
ATOM 3569 C C . ASP B 1 189 ? 43.872 51.293 -26.326 1.00 32.59 405 ASP B C 1
ATOM 3570 O O . ASP B 1 189 ? 44.651 52.234 -26.135 1.00 52.21 405 ASP B O 1
ATOM 3575 N N . ASN B 1 190 ? 43.369 50.993 -27.513 1.00 42.37 406 ASN B N 1
ATOM 3576 C CA . ASN B 1 190 ? 43.421 51.923 -28.605 1.00 17.70 406 ASN B CA 1
ATOM 3577 C C . ASN B 1 190 ? 42.147 52.727 -28.629 1.00 29.25 406 ASN B C 1
ATOM 3578 O O . ASN B 1 190 ? 41.046 52.186 -28.697 1.00 26.95 406 ASN B O 1
ATOM 3583 N N . VAL B 1 191 ? 42.296 54.023 -28.469 1.00 29.21 407 VAL B N 1
ATOM 3584 C CA . VAL B 1 191 ? 41.172 54.926 -28.570 1.00 29.22 407 VAL B CA 1
ATOM 3585 C C . VAL B 1 191 ? 41.470 55.830 -29.752 1.00 46.27 407 VAL B C 1
ATOM 3586 O O . VAL B 1 191 ? 42.563 56.387 -29.840 1.00 37.04 407 VAL B O 1
ATOM 3590 N N . ILE B 1 192 ? 40.517 55.939 -30.673 1.00 26.31 408 ILE B N 1
ATOM 3591 C CA . ILE B 1 192 ? 40.631 56.832 -31.814 1.00 34.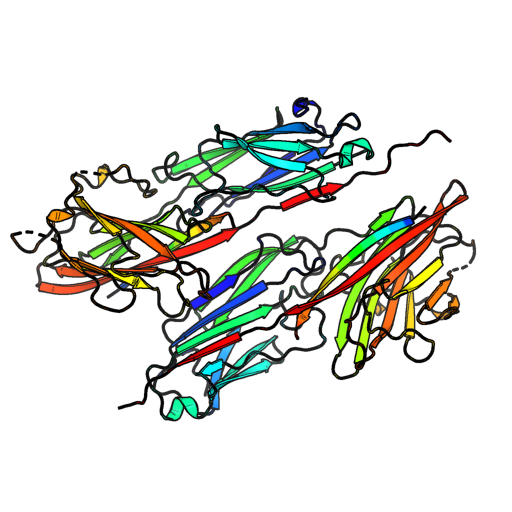89 408 ILE B CA 1
ATOM 3592 C C . ILE B 1 192 ? 39.911 58.145 -31.543 1.00 45.30 408 ILE B C 1
ATOM 3593 O O . ILE B 1 192 ? 38.807 58.146 -31.000 1.00 34.22 408 ILE B O 1
ATOM 3597 N N . ALA B 1 193 ? 40.565 59.252 -31.898 1.00 35.41 409 ALA B N 1
ATOM 3598 C CA . ALA B 1 193 ? 40.038 60.602 -31.688 1.00 34.52 409 ALA B CA 1
ATOM 3599 C C . ALA B 1 193 ? 39.577 60.870 -30.248 1.00 16.00 409 ALA B C 1
ATOM 3600 O O . ALA B 1 193 ? 38.460 61.333 -30.018 1.00 42.93 409 ALA B O 1
ATOM 3602 N N . PRO B 1 194 ? 40.454 60.546 -29.278 1.00 25.53 410 PRO B N 1
ATOM 3603 C CA . PRO B 1 194 ? 40.294 60.600 -27.833 1.00 31.65 410 PRO B CA 1
ATOM 3604 C C . PRO B 1 194 ? 40.129 62.039 -27.378 1.00 33.54 410 PRO B C 1
ATOM 3605 O O . PRO B 1 194 ? 40.916 62.878 -27.751 1.00 27.48 410 PRO B O 1
ATOM 3609 N N . VAL B 1 195 ? 39.049 62.336 -26.663 1.00 45.45 411 VAL B N 1
ATOM 3610 C CA . VAL B 1 195 ? 38.874 63.668 -26.092 1.00 31.66 411 VAL B CA 1
ATOM 3611 C C . VAL B 1 195 ? 38.518 63.558 -24.603 1.00 37.49 411 VAL B C 1
ATOM 3612 O O . VAL B 1 195 ? 37.591 62.844 -24.224 1.00 25.75 411 VAL B O 1
ATOM 3616 N N . LEU B 1 196 ? 39.277 64.246 -23.761 1.00 31.10 412 LEU B N 1
ATOM 3617 C CA . LEU B 1 196 ? 38.874 64.418 -22.363 1.00 40.72 412 LEU B CA 1
ATOM 3618 C C . LEU B 1 196 ? 38.338 65.832 -22.043 1.00 36.02 412 LEU B C 1
ATOM 3619 O O . LEU B 1 196 ? 38.992 66.848 -22.339 1.00 33.85 412 LEU B O 1
ATOM 3624 N N . THR B 1 197 ? 37.140 65.909 -21.460 1.00 24.01 413 THR B N 1
ATOM 3625 C CA . THR B 1 197 ? 36.643 67.189 -20.903 1.00 21.86 413 THR B CA 1
ATOM 3626 C C . THR B 1 197 ? 36.566 67.120 -19.364 1.00 30.17 413 THR B C 1
ATOM 3627 O O . THR B 1 197 ? 36.427 66.046 -18.775 1.00 21.10 413 THR B O 1
ATOM 3631 N N . GLY B 1 198 ? 36.678 68.256 -18.705 1.00 33.36 414 GLY B N 1
ATOM 3632 C CA . GLY B 1 198 ? 36.499 68.286 -17.244 1.00 20.91 414 GLY B CA 1
ATOM 3633 C C . GLY B 1 198 ? 35.399 69.235 -16.829 1.00 25.98 414 GLY B C 1
ATOM 3634 O O . GLY B 1 198 ? 35.445 70.397 -17.169 1.00 28.89 414 GLY B O 1
ATOM 3635 N N . ASN B 1 199 ? 34.441 68.743 -16.043 1.00 22.24 415 ASN B N 1
ATOM 3636 C CA . ASN B 1 199 ? 33.185 69.457 -15.758 1.00 19.87 415 ASN B CA 1
ATOM 3637 C C . ASN B 1 199 ? 32.965 69.566 -14.255 1.00 17.87 415 ASN B C 1
ATOM 3638 O O . ASN B 1 199 ? 33.756 69.000 -13.459 1.00 22.38 415 ASN B O 1
ATOM 3643 N N . LEU B 1 200 ? 31.982 70.375 -13.861 1.00 19.19 416 LEU B N 1
ATOM 3644 C CA . LEU B 1 200 ? 31.391 70.273 -12.528 1.00 27.92 416 LEU B CA 1
ATOM 3645 C C . LEU B 1 200 ? 30.482 69.017 -12.611 1.00 29.25 416 LEU B C 1
ATOM 3646 O O . LEU B 1 200 ? 30.035 68.664 -13.704 1.00 23.76 416 LEU B O 1
ATOM 3651 N N . LYS B 1 201 ? 30.277 68.308 -11.500 1.00 26.43 417 LYS B N 1
ATOM 3652 C CA . LYS B 1 201 ? 29.290 67.247 -11.468 1.00 25.44 417 LYS B CA 1
ATOM 3653 C C . LYS B 1 201 ? 27.983 68.004 -11.545 1.00 25.21 417 LYS B C 1
ATOM 3654 O O . LYS B 1 201 ? 27.839 69.036 -10.885 1.00 30.16 417 LYS B O 1
ATOM 3660 N N . PRO B 1 202 ? 27.075 67.576 -12.434 1.00 35.69 418 PRO B N 1
ATOM 3661 C CA . PRO B 1 202 ? 25.767 68.229 -12.516 1.00 24.99 418 PRO B CA 1
ATOM 3662 C C . PRO B 1 202 ? 24.949 68.109 -11.259 1.00 48.56 418 PRO B C 1
ATOM 3663 O O . PRO B 1 202 ? 25.099 67.148 -10.500 1.00 44.69 418 PRO B O 1
ATOM 3667 N N . ASN B 1 203 ? 24.089 69.104 -11.051 1.00 35.54 419 ASN B N 1
ATOM 3668 C CA . ASN B 1 203 ? 23.114 69.072 -9.988 1.00 29.39 419 ASN B CA 1
ATOM 3669 C C . ASN B 1 203 ? 23.631 68.815 -8.575 1.00 54.84 419 ASN B C 1
ATOM 3670 O O . ASN B 1 203 ? 22.850 68.479 -7.682 1.00 54.84 419 ASN B O 1
ATOM 3672 N N . THR B 1 204 ? 24.941 68.940 -8.375 1.00 53.31 420 THR B N 1
ATOM 3673 C CA . THR B 1 204 ? 25.463 69.146 -7.032 1.00 38.81 420 THR B CA 1
ATOM 3674 C C . THR B 1 204 ? 25.653 70.641 -7.108 1.00 41.32 420 THR B C 1
ATOM 3675 O O . THR B 1 204 ? 25.566 71.193 -8.207 1.00 54.84 420 THR B O 1
ATOM 3679 N N . ASP B 1 205 ? 25.870 71.318 -5.988 1.00 38.24 421 ASP B N 1
ATOM 3680 C CA . ASP B 1 205 ? 26.132 72.744 -6.092 1.00 54.84 421 ASP B CA 1
ATOM 3681 C C . ASP B 1 205 ? 27.637 72.966 -6.041 1.00 54.84 421 ASP B C 1
ATOM 3682 O O . ASP B 1 205 ? 28.145 73.661 -5.164 1.00 50.18 421 ASP B O 1
ATOM 3684 N N . SER B 1 206 ? 28.335 72.387 -7.015 1.00 36.26 422 SER B N 1
ATOM 3685 C CA . SER B 1 206 ? 29.802 72.313 -7.000 1.00 31.62 422 SER B CA 1
ATOM 3686 C C . SER B 1 206 ? 30.536 73.641 -6.868 1.00 40.67 422 SER B C 1
ATOM 3687 O O . SER B 1 206 ? 30.175 74.639 -7.503 1.00 36.43 422 SER B O 1
ATOM 3690 N N . ASN B 1 207 ? 31.582 73.646 -6.053 1.00 35.28 423 ASN B N 1
ATOM 3691 C CA . ASN B 1 207 ? 32.328 74.879 -5.824 1.00 27.74 423 ASN B CA 1
ATOM 3692 C C . ASN B 1 207 ? 33.552 75.081 -6.731 1.00 25.23 423 ASN B C 1
ATOM 3693 O O . ASN B 1 207 ? 34.272 76.054 -6.571 1.00 26.61 423 ASN B O 1
ATOM 3698 N N . ALA B 1 208 ? 33.786 74.178 -7.674 1.00 27.99 424 ALA B N 1
ATOM 3699 C CA . ALA B 1 208 ? 34.993 74.285 -8.482 1.00 25.86 424 ALA B CA 1
ATOM 3700 C C . ALA B 1 208 ? 34.903 75.417 -9.506 1.00 52.18 424 ALA B C 1
ATOM 3701 O O . ALA B 1 208 ? 33.837 75.734 -10.017 1.00 36.89 424 ALA B O 1
ATOM 3703 N N . LEU B 1 209 ? 36.045 76.017 -9.804 1.00 30.72 425 LEU B N 1
ATOM 3704 C CA . LEU B 1 209 ? 36.118 77.099 -10.766 1.00 41.16 425 LEU B CA 1
ATOM 3705 C C . LEU B 1 209 ? 37.053 76.612 -11.840 1.00 30.66 425 LEU B C 1
ATOM 3706 O O . LEU B 1 209 ? 38.218 76.326 -11.562 1.00 30.60 425 LEU B O 1
ATOM 3711 N N . ILE B 1 210 ? 36.536 76.484 -13.056 1.00 30.76 426 ILE B N 1
ATOM 3712 C CA . ILE B 1 210 ? 37.314 75.955 -14.151 1.00 17.18 426 ILE B CA 1
ATOM 3713 C C . ILE B 1 210 ? 37.361 76.859 -15.350 1.00 15.61 426 ILE B C 1
ATOM 3714 O O . ILE B 1 210 ? 36.417 77.003 -16.099 1.00 22.10 426 ILE B O 1
ATOM 3719 N N . ASP B 1 211 ? 38.530 77.465 -15.541 1.00 38.33 427 ASP B N 1
ATOM 3720 C CA . ASP B 1 211 ? 38.700 78.454 -16.595 1.00 33.01 427 ASP B CA 1
ATOM 3721 C C . ASP B 1 211 ? 40.189 78.742 -16.751 1.00 36.63 427 ASP B C 1
ATOM 3722 O O . ASP B 1 211 ? 40.999 78.226 -16.008 1.00 24.45 427 ASP B O 1
ATOM 3727 N N . GLN B 1 212 ? 40.547 79.590 -17.694 1.00 22.90 428 GLN B N 1
ATOM 3728 C CA . GLN B 1 212 ? 41.927 79.637 -18.124 1.00 42.96 428 GLN B CA 1
ATOM 3729 C C . GLN B 1 212 ? 42.736 80.240 -16.997 1.00 27.75 428 GLN B C 1
ATOM 3730 O O . GLN B 1 212 ? 43.948 80.049 -16.912 1.00 43.25 428 GLN B O 1
ATOM 3732 N N . GLN B 1 213 ? 42.029 80.885 -16.073 1.00 30.27 429 GLN B N 1
ATOM 3733 C CA . GLN B 1 213 ? 42.654 81.696 -15.031 1.00 43.68 429 GLN B CA 1
ATOM 3734 C C . GLN B 1 213 ? 42.778 80.968 -13.706 1.00 54.84 429 GLN B C 1
ATOM 3735 O O . GLN B 1 213 ? 43.719 81.220 -12.964 1.00 33.90 429 GLN B O 1
ATOM 3737 N N . ASN B 1 214 ? 41.825 80.076 -13.425 1.00 32.25 430 ASN B N 1
ATOM 3738 C CA . ASN B 1 214 ? 41.761 79.282 -12.176 1.00 13.76 430 ASN B CA 1
ATOM 3739 C C . ASN B 1 214 ? 42.351 77.905 -12.397 1.00 23.71 430 ASN B C 1
ATOM 3740 O O . ASN B 1 214 ? 42.769 77.250 -11.476 1.00 24.67 430 ASN B O 1
ATOM 3745 N N . THR B 1 215 ? 42.347 77.445 -13.635 1.00 19.52 431 THR B N 1
ATOM 3746 C CA . THR B 1 215 ? 42.793 76.116 -13.878 1.00 14.51 431 THR B CA 1
ATOM 3747 C C . THR B 1 215 ? 44.089 76.011 -14.641 1.00 35.34 431 THR B C 1
ATOM 3748 O O . THR B 1 215 ? 44.262 76.691 -15.640 1.00 31.05 431 THR B O 1
ATOM 3752 N N . SER B 1 216 ? 44.996 75.166 -14.131 1.00 19.47 432 SER B N 1
ATOM 3753 C CA . SER B 1 216 ? 46.187 74.736 -14.862 1.00 28.98 432 SER B CA 1
ATOM 3754 C C . SER B 1 216 ? 46.229 73.204 -15.020 1.00 38.54 432 SER B C 1
ATOM 3755 O O . SER B 1 216 ? 45.961 72.452 -14.069 1.00 28.13 432 SER B O 1
ATOM 3758 N N . ILE B 1 217 ? 46.597 72.735 -16.206 1.00 31.96 433 ILE B N 1
ATOM 3759 C CA . ILE B 1 217 ? 46.571 71.304 -16.491 1.00 28.43 433 ILE B CA 1
ATOM 3760 C C . ILE B 1 217 ? 47.851 70.831 -17.144 1.00 43.34 433 ILE B C 1
ATOM 3761 O O . ILE B 1 217 ? 48.373 71.480 -18.029 1.00 29.45 433 ILE B O 1
ATOM 3766 N N . LYS B 1 218 ? 48.374 69.711 -16.661 1.00 37.63 434 LYS B N 1
ATOM 3767 C CA . LYS B 1 218 ? 49.509 69.070 -17.294 1.00 32.48 434 LYS B CA 1
ATOM 3768 C C . LYS B 1 218 ? 49.211 67.616 -17.645 1.00 41.97 434 LYS B C 1
ATOM 3769 O O . LYS B 1 218 ? 48.386 66.945 -17.029 1.00 28.81 434 LYS B O 1
ATOM 3773 N N . VAL B 1 219 ? 49.896 67.128 -18.651 1.00 31.34 435 VAL B N 1
ATOM 3774 C CA . VAL B 1 219 ? 49.517 65.888 -19.253 1.00 15.71 435 VAL B CA 1
ATOM 3775 C C . VAL B 1 219 ? 50.790 65.051 -19.420 1.00 37.82 435 VAL B C 1
ATOM 3776 O O . VAL B 1 219 ? 51.819 65.557 -19.812 1.00 26.90 435 VAL B O 1
ATOM 3780 N N . TYR B 1 220 ? 50.759 63.791 -19.032 1.00 29.31 436 TYR B N 1
ATOM 3781 C CA . TYR B 1 220 ? 51.986 62.980 -19.084 1.00 45.69 436 TYR B CA 1
ATOM 3782 C C . TYR B 1 220 ? 51.652 61.655 -19.758 1.00 39.92 436 TYR B C 1
ATOM 3783 O O . TYR B 1 220 ? 50.591 61.075 -19.466 1.00 24.77 436 TYR B O 1
ATOM 3792 N N . LYS B 1 221 ? 52.524 61.185 -20.667 1.00 20.12 437 LYS B N 1
ATOM 3793 C CA . LYS B 1 221 ? 52.338 59.905 -21.355 1.00 34.51 437 LYS B CA 1
ATOM 3794 C C . LYS B 1 221 ? 52.874 58.763 -20.503 1.00 39.51 437 LYS B C 1
ATOM 3795 O O . LYS B 1 221 ? 53.995 58.846 -20.026 1.00 48.11 437 LYS B O 1
ATOM 3799 N N . VAL B 1 222 ? 52.081 57.708 -20.289 1.00 25.79 438 VAL B N 1
ATOM 3800 C CA . VAL B 1 222 ? 52.584 56.574 -19.510 1.00 38.06 438 VAL B CA 1
ATOM 3801 C C . VAL B 1 222 ? 53.055 55.456 -20.446 1.00 25.73 438 VAL B C 1
ATOM 3802 O O . VAL B 1 222 ? 52.237 54.820 -21.089 1.00 36.57 438 VAL B O 1
ATOM 3804 N N . ASN B 1 224 ? 53.917 51.236 -19.731 1.00 54.84 440 ASN B N 1
ATOM 3805 C CA . ASN B 1 224 ? 54.213 51.114 -18.313 1.00 33.38 440 ASN B CA 1
ATOM 3806 C C . ASN B 1 224 ? 52.957 51.322 -17.458 1.00 42.79 440 ASN B C 1
ATOM 3807 O O . ASN B 1 224 ? 53.029 51.887 -16.372 1.00 26.03 440 ASN B O 1
ATOM 3808 N N . ALA B 1 225 ? 51.806 50.860 -17.947 1.00 35.62 441 ALA B N 1
ATOM 3809 C CA . ALA B 1 225 ? 50.568 50.915 -17.154 1.00 31.31 441 ALA B CA 1
ATOM 3810 C C . ALA B 1 225 ? 50.865 50.377 -15.748 1.00 41.29 441 ALA B C 1
ATOM 3811 O O . ALA B 1 225 ? 50.229 50.752 -14.772 1.00 32.51 441 ALA B O 1
ATOM 3812 N N . ALA B 1 226 ? 51.859 49.502 -15.665 1.00 26.79 442 ALA B N 1
ATOM 3813 C CA . ALA B 1 226 ? 52.213 48.812 -14.420 1.00 32.71 442 ALA B CA 1
ATOM 3814 C C . ALA B 1 226 ? 52.871 49.737 -13.417 1.00 35.99 442 ALA B C 1
ATOM 3815 O O . ALA B 1 226 ? 52.787 49.514 -12.201 1.00 38.10 442 ALA B O 1
ATOM 3817 N N . ASP B 1 227 ? 53.531 50.770 -13.914 1.00 29.61 443 ASP B N 1
ATOM 3818 C CA . ASP B 1 227 ? 54.187 51.728 -13.008 1.00 29.14 443 ASP B CA 1
ATOM 3819 C C . ASP B 1 227 ? 53.244 52.669 -12.254 1.00 37.60 443 ASP B C 1
ATOM 3820 O O . ASP B 1 227 ? 53.680 53.448 -11.425 1.00 31.26 443 ASP B O 1
ATOM 3825 N N . LEU B 1 228 ? 51.955 52.606 -12.550 1.00 33.36 444 LEU B N 1
ATOM 3826 C CA . LEU B 1 228 ? 50.984 53.471 -11.902 1.00 34.56 444 LEU B CA 1
ATOM 3827 C C . LEU B 1 228 ? 50.542 52.842 -10.578 1.00 28.30 444 LEU B C 1
ATOM 3828 O O . LEU B 1 228 ? 50.491 51.627 -10.466 1.00 39.12 444 LEU B O 1
ATOM 3833 N N . SER B 1 229 ? 50.246 53.668 -9.581 1.00 39.02 445 SER B N 1
ATOM 3834 C CA . SER B 1 229 ? 49.778 53.175 -8.289 1.00 12.47 445 SER B CA 1
ATOM 3835 C C . SER B 1 229 ? 48.281 53.017 -8.295 1.00 34.75 445 SER B C 1
ATOM 3836 O O . SER B 1 229 ? 47.598 53.602 -9.123 1.00 28.07 445 SER B O 1
ATOM 3839 N N . GLU B 1 230 ? 47.774 52.251 -7.332 1.00 32.43 446 GLU B N 1
ATOM 3840 C CA . GLU B 1 230 ? 46.334 52.005 -7.236 1.00 30.98 446 GLU B CA 1
ATOM 3841 C C . GLU B 1 230 ? 45.700 53.076 -6.363 1.00 21.04 446 GLU B C 1
ATOM 3842 O O . GLU B 1 230 ? 44.547 53.436 -6.520 1.00 27.40 446 GLU B O 1
ATOM 3848 N N . SER B 1 231 ? 46.478 53.593 -5.416 1.00 20.77 447 SER B N 1
ATOM 3849 C CA . SER B 1 231 ? 46.048 54.781 -4.667 1.00 16.69 447 SER B CA 1
ATOM 3850 C C . SER B 1 231 ? 45.996 56.083 -5.457 1.00 42.29 447 SER B C 1
ATOM 3851 O O . SER B 1 231 ? 45.477 57.070 -4.976 1.00 28.93 447 SER B O 1
ATOM 3854 N N . TYR B 1 232 ? 46.552 56.098 -6.659 1.00 44.22 448 TYR B N 1
ATOM 3855 C CA . TYR B 1 232 ? 46.560 57.304 -7.485 1.00 23.49 448 TYR B CA 1
ATOM 3856 C C . TYR B 1 232 ? 47.475 58.435 -7.019 1.00 17.89 448 TYR B C 1
ATOM 3857 O O . TYR B 1 232 ? 47.459 59.504 -7.618 1.00 32.38 448 TYR B O 1
ATOM 3866 N N . PHE B 1 233 ? 48.203 58.246 -5.914 1.00 19.48 449 PHE B N 1
ATOM 3867 C CA . PHE B 1 233 ? 49.426 59.020 -5.707 1.00 30.28 449 PHE B CA 1
ATOM 3868 C C . PHE B 1 233 ? 50.365 58.862 -6.899 1.00 42.23 449 PHE B C 1
ATOM 3869 O O . PHE B 1 233 ? 50.727 57.739 -7.275 1.00 40.09 449 PHE B O 1
ATOM 3877 N N . VAL B 1 234 ? 50.830 59.978 -7.449 1.00 31.18 450 VAL B N 1
ATOM 3878 C CA . VAL B 1 234 ? 51.691 59.913 -8.604 1.00 37.35 450 VAL B CA 1
ATOM 3879 C C . VAL B 1 234 ? 52.938 60.789 -8.396 1.00 26.92 450 VAL B C 1
ATOM 3880 O O . VAL B 1 234 ? 52.835 61.856 -7.826 1.00 21.17 450 VAL B O 1
ATOM 3882 N N . ASN B 1 235 ? 54.103 60.314 -8.834 1.00 39.83 451 ASN B N 1
ATOM 3883 C CA . ASN B 1 235 ? 55.258 61.199 -9.028 1.00 25.50 451 ASN B CA 1
ATOM 3884 C C . ASN B 1 235 ? 55.375 61.436 -10.535 1.00 24.88 451 ASN B C 1
ATOM 3885 O O . ASN B 1 235 ? 55.844 60.565 -11.258 1.00 49.52 451 ASN B O 1
ATOM 3890 N N . PRO B 1 236 ? 54.907 62.601 -11.012 1.00 39.67 452 PRO B N 1
ATOM 3891 C CA . PRO B 1 236 ? 54.731 62.810 -12.451 1.00 54.84 452 PRO B CA 1
ATOM 3892 C C . PRO B 1 236 ? 56.065 62.985 -13.145 1.00 39.13 452 PRO B C 1
ATOM 3893 O O . PRO B 1 236 ? 56.144 62.802 -14.359 1.00 37.48 452 PRO B O 1
ATOM 3897 N N . GLU B 1 237 ? 57.097 63.300 -12.357 1.00 42.62 453 GLU B N 1
ATOM 3898 C CA . GLU B 1 237 ? 58.479 63.433 -12.823 1.00 45.68 453 GLU B CA 1
ATOM 3899 C C . GLU B 1 237 ? 59.019 62.113 -13.370 1.00 54.84 453 GLU B C 1
ATOM 3900 O O . GLU B 1 237 ? 60.079 62.065 -14.017 1.00 37.16 453 GLU B O 1
ATOM 3902 N N . ASN B 1 238 ? 58.301 61.029 -13.102 1.00 36.55 454 ASN B N 1
ATOM 3903 C CA . ASN B 1 238 ? 58.734 59.731 -13.594 1.00 29.55 454 ASN B CA 1
ATOM 3904 C C . ASN B 1 238 ? 58.175 59.454 -14.991 1.00 35.19 454 ASN B C 1
ATOM 3905 O O . ASN B 1 238 ? 58.414 58.386 -15.562 1.00 54.84 454 ASN B O 1
ATOM 3910 N N . PHE B 1 239 ? 57.444 60.422 -15.548 1.00 29.78 455 PHE B N 1
ATOM 3911 C CA . PHE B 1 239 ? 56.715 60.202 -16.800 1.00 35.53 455 PHE B CA 1
ATOM 3912 C C . PHE B 1 239 ? 57.040 61.287 -17.802 1.00 45.66 455 PHE B C 1
ATOM 3913 O O . PHE B 1 239 ? 57.503 62.348 -17.426 1.00 43.83 455 PHE B O 1
ATOM 3921 N N . GLU B 1 240 ? 56.774 61.020 -19.074 1.00 49.93 456 GLU B N 1
ATOM 3922 C CA . GLU B 1 240 ? 57.028 62.003 -20.126 1.00 18.76 456 GLU B CA 1
ATOM 3923 C C . GLU B 1 240 ? 56.000 63.103 -20.152 1.00 40.49 456 GLU B C 1
ATOM 3924 O O . GLU B 1 240 ? 54.827 62.862 -20.417 1.00 21.21 456 GLU B O 1
ATOM 3930 N N . ASP B 1 241 ? 56.457 64.317 -19.890 1.00 33.59 457 ASP B N 1
ATOM 3931 C CA . ASP B 1 241 ? 55.609 65.496 -19.981 1.00 29.88 457 ASP B CA 1
ATOM 3932 C C . ASP B 1 241 ? 55.346 65.764 -21.452 1.00 38.50 457 ASP B C 1
ATOM 3933 O O . ASP B 1 241 ? 56.256 66.104 -22.204 1.00 54.84 457 ASP B O 1
ATOM 3938 N N . VAL B 1 242 ? 54.096 65.607 -21.871 1.00 47.09 458 VAL B N 1
ATOM 3939 C CA . VAL B 1 242 ? 53.752 65.828 -23.267 1.00 23.19 458 VAL B CA 1
ATOM 3940 C C . VAL B 1 242 ? 52.703 66.932 -23.359 1.00 34.03 458 VAL B C 1
ATOM 3941 O O . VAL B 1 242 ? 51.931 66.989 -24.307 1.00 37.95 458 VAL B O 1
ATOM 3945 N N . THR B 1 243 ? 52.710 67.809 -22.354 1.00 31.16 459 THR B N 1
ATOM 3946 C CA . THR B 1 243 ? 51.757 68.916 -22.242 1.00 27.05 459 THR B CA 1
ATOM 3947 C C . THR B 1 243 ? 51.804 69.792 -23.485 1.00 47.63 459 THR B C 1
ATOM 3948 O O . THR B 1 243 ? 50.764 70.222 -23.992 1.00 40.18 459 THR B O 1
ATOM 3952 N N . ASN B 1 244 ? 53.015 70.062 -23.968 1.00 37.39 460 ASN B N 1
ATOM 3953 C CA . ASN B 1 244 ? 53.197 70.999 -25.060 1.00 41.87 460 ASN B CA 1
ATOM 3954 C C . ASN B 1 244 ? 52.712 70.395 -26.361 1.00 38.55 460 ASN B C 1
ATOM 3955 O O . ASN B 1 244 ? 52.446 71.116 -27.318 1.00 54.84 460 ASN B O 1
ATOM 3957 N N . SER B 1 245 ? 52.546 69.070 -26.370 1.00 54.84 461 SER B N 1
ATOM 3958 C CA . SER B 1 245 ? 52.075 68.343 -27.554 1.00 36.44 461 SER B CA 1
ATOM 3959 C C . SER B 1 245 ? 50.540 68.179 -27.643 1.00 45.29 461 SER B C 1
ATOM 3960 O O . SER B 1 245 ? 50.025 67.831 -28.702 1.00 49.08 461 SER B O 1
ATOM 3963 N N . VAL B 1 246 ? 49.826 68.392 -26.536 1.00 54.84 462 VAL B N 1
ATOM 3964 C CA . VAL B 1 246 ? 48.357 68.231 -26.492 1.00 32.32 462 VAL B CA 1
ATOM 3965 C C . VAL B 1 246 ? 47.649 69.590 -26.635 1.00 31.51 462 VAL B C 1
ATOM 3966 O O . VAL B 1 246 ? 48.245 70.629 -26.404 1.00 29.41 462 VAL B O 1
ATOM 3968 N N . ASN B 1 247 ? 46.370 69.594 -26.975 1.00 37.65 463 ASN B N 1
ATOM 3969 C CA . ASN B 1 247 ? 45.645 70.869 -27.129 1.00 33.65 463 ASN B CA 1
ATOM 3970 C C . ASN B 1 247 ? 44.713 71.092 -25.959 1.00 54.84 463 ASN B C 1
ATOM 3971 O O . ASN B 1 247 ? 43.778 70.327 -25.781 1.00 29.00 463 ASN B O 1
ATOM 3976 N N . ILE B 1 248 ? 44.913 72.154 -25.189 1.00 27.30 464 ILE B N 1
ATOM 3977 C CA .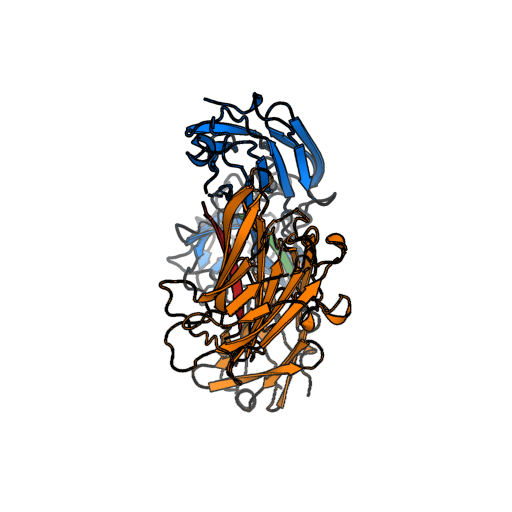 ILE B 1 248 ? 44.059 72.368 -24.015 1.00 37.01 464 ILE B CA 1
ATOM 3978 C C . ILE B 1 248 ? 43.290 73.666 -24.081 1.00 42.34 464 ILE B C 1
ATOM 3979 O O . ILE B 1 248 ? 43.881 74.744 -24.103 1.00 49.10 464 ILE B O 1
ATOM 3984 N N . THR B 1 249 ? 41.967 73.565 -24.094 1.00 24.65 465 THR B N 1
ATOM 3985 C CA . THR B 1 249 ? 41.129 74.756 -24.154 1.00 28.55 465 THR B CA 1
ATOM 3986 C C . THR B 1 249 ? 40.050 74.736 -23.097 1.00 42.96 465 THR B C 1
ATOM 3987 O O . THR B 1 249 ? 39.860 73.740 -22.391 1.00 39.45 465 THR B O 1
ATOM 3991 N N . PHE B 1 250 ? 39.340 75.852 -22.989 1.00 28.52 466 PHE B N 1
ATOM 3992 C CA . PHE B 1 250 ? 38.174 75.899 -22.129 1.00 38.87 466 PHE B CA 1
ATOM 3993 C C . PHE B 1 250 ? 37.007 76.409 -22.955 1.00 27.87 466 PHE B C 1
ATOM 3994 O O . PHE B 1 250 ? 36.759 77.606 -23.025 1.00 25.92 466 PHE B O 1
ATOM 4002 N N . PRO B 1 251 ? 36.242 75.483 -23.552 1.00 54.84 467 PRO B N 1
ATOM 4003 C CA . PRO B 1 251 ? 35.235 75.869 -24.519 1.00 51.52 467 PRO B CA 1
ATOM 4004 C C . PRO B 1 251 ? 33.855 76.193 -23.918 1.00 54.84 467 PRO B C 1
ATOM 4005 O O . PRO B 1 251 ? 33.015 76.772 -24.583 1.00 38.70 467 PRO B O 1
ATOM 4009 N N . ASN B 1 252 ? 33.614 75.857 -22.663 1.00 51.04 468 ASN B N 1
ATOM 4010 C CA . ASN B 1 252 ? 32.358 76.279 -22.069 1.00 45.79 468 ASN B CA 1
ATOM 4011 C C . ASN B 1 252 ? 32.579 76.724 -20.675 1.00 33.71 468 ASN B C 1
ATOM 4012 O O . ASN B 1 252 ? 33.687 76.577 -20.165 1.00 31.91 468 ASN B O 1
ATOM 4017 N N . PRO B 1 253 ? 31.530 77.276 -20.051 1.00 37.94 469 PRO B N 1
ATOM 4018 C CA . PRO B 1 253 ? 31.606 77.740 -18.666 1.00 33.61 469 PRO B CA 1
ATOM 4019 C C . PRO B 1 253 ? 32.001 76.591 -17.763 1.00 42.50 469 PRO B C 1
ATOM 4020 O O . PRO B 1 253 ? 31.296 75.574 -17.703 1.00 33.39 469 PRO B O 1
ATOM 4024 N N . ASN B 1 254 ? 33.126 76.749 -17.073 1.00 26.88 470 ASN B N 1
ATOM 4025 C CA . ASN B 1 254 ? 33.566 75.737 -16.099 1.00 34.45 470 ASN B CA 1
ATOM 4026 C C . ASN B 1 254 ? 33.856 74.373 -16.717 1.00 32.97 470 ASN B C 1
ATOM 4027 O O . ASN B 1 254 ? 33.481 73.359 -16.146 1.00 31.22 470 ASN B O 1
ATOM 4032 N N . GLN B 1 255 ? 34.540 74.353 -17.856 1.00 25.69 471 GLN B N 1
ATOM 4033 C CA . GLN B 1 255 ? 34.923 73.102 -18.506 1.00 19.37 471 GLN B CA 1
ATOM 4034 C C . GLN B 1 255 ? 36.256 73.308 -19.186 1.00 30.78 471 GLN B C 1
ATOM 4035 O O . GLN B 1 255 ? 36.525 74.369 -19.762 1.00 33.50 471 GLN B O 1
ATOM 4041 N N . TYR B 1 256 ? 37.116 72.317 -19.021 1.00 31.49 472 TYR B N 1
ATOM 4042 C CA . TYR B 1 256 ? 38.362 72.236 -19.761 1.00 19.96 472 TYR B CA 1
ATOM 4043 C C . TYR B 1 256 ? 38.217 71.141 -20.792 1.00 20.18 472 TYR B C 1
ATOM 4044 O O . TYR B 1 256 ? 37.319 70.293 -20.692 1.00 29.39 472 TYR B O 1
ATOM 4053 N N . LYS B 1 257 ? 39.039 71.202 -21.836 1.00 28.68 473 LYS B N 1
ATOM 4054 C CA . LYS B 1 257 ? 39.029 70.174 -22.861 1.00 33.94 473 LYS B CA 1
ATOM 4055 C C . LYS B 1 257 ? 40.463 69.836 -23.192 1.00 29.28 473 LYS B C 1
ATOM 4056 O O . LYS B 1 257 ? 41.328 70.710 -23.344 1.00 25.39 473 LYS B O 1
ATOM 4061 N N . VAL B 1 258 ? 40.737 68.560 -23.291 1.00 20.82 474 VAL B N 1
ATOM 4062 C CA . VAL B 1 258 ? 42.047 68.142 -23.787 1.00 36.58 474 VAL B CA 1
ATOM 4063 C C . VAL B 1 258 ? 41.912 67.296 -25.043 1.00 32.35 474 VAL B C 1
ATOM 4064 O O . VAL B 1 258 ? 41.231 66.276 -25.035 1.00 32.02 474 VAL B O 1
ATOM 4068 N N . GLU B 1 259 ? 42.540 67.729 -26.133 1.00 31.93 475 GLU B N 1
ATOM 4069 C CA . GLU B 1 259 ? 42.621 66.881 -27.327 1.00 24.44 475 GLU B CA 1
ATOM 4070 C C . GLU B 1 259 ? 44.051 66.437 -27.514 1.00 39.17 475 GLU B C 1
ATOM 4071 O O . GLU B 1 259 ? 44.958 67.249 -27.438 1.00 31.38 475 GLU B O 1
ATOM 4077 N N . PHE B 1 260 ? 44.256 65.146 -27.732 1.00 27.71 476 PHE B N 1
ATOM 4078 C CA . PHE B 1 260 ? 45.609 64.615 -27.829 1.00 54.84 476 PHE B CA 1
ATOM 4079 C C . PHE B 1 260 ? 46.205 64.799 -29.218 1.00 45.96 476 PHE B C 1
ATOM 4080 O O . PHE B 1 260 ? 47.408 65.000 -29.349 1.00 49.45 476 PHE B O 1
ATOM 4088 N N . PRO B 1 263 ? 49.771 61.668 -33.426 1.00 54.84 479 PRO B N 1
ATOM 4089 C CA . PRO B 1 263 ? 50.130 61.895 -34.816 1.00 29.35 479 PRO B CA 1
ATOM 4090 C C . PRO B 1 263 ? 49.245 61.091 -35.740 1.00 28.68 479 PRO B C 1
ATOM 4091 O O . PRO B 1 263 ? 48.966 61.507 -36.863 1.00 54.46 479 PRO B O 1
ATOM 4093 N N . ASP B 1 264 ? 48.798 59.939 -35.241 1.00 54.84 480 ASP B N 1
ATOM 4094 C CA . ASP B 1 264 ? 47.970 59.017 -36.007 1.00 37.49 480 ASP B CA 1
ATOM 4095 C C . ASP B 1 264 ? 46.517 59.122 -35.562 1.00 54.84 480 ASP B C 1
ATOM 4096 O O . ASP B 1 264 ? 45.690 58.310 -35.964 1.00 37.29 480 ASP B O 1
ATOM 4097 N N . ASP B 1 265 ? 46.238 60.122 -34.721 1.00 54.84 481 ASP B N 1
ATOM 4098 C CA . ASP B 1 265 ? 44.903 60.395 -34.161 1.00 30.15 481 ASP B CA 1
ATOM 4099 C C . ASP B 1 265 ? 44.384 59.302 -33.189 1.00 54.84 481 ASP B C 1
ATOM 4100 O O . ASP B 1 265 ? 43.196 59.235 -32.871 1.00 41.49 481 ASP B O 1
ATOM 4105 N N . GLN B 1 266 ? 45.288 58.465 -32.696 1.00 37.70 482 GLN B N 1
ATOM 4106 C CA . GLN B 1 266 ? 44.926 57.430 -31.726 1.00 29.99 482 GLN B CA 1
ATOM 4107 C C . GLN B 1 266 ? 45.845 57.483 -30.532 1.00 54.84 482 GLN B C 1
ATOM 4108 O O . GLN B 1 266 ? 46.970 57.959 -30.636 1.00 35.13 482 GLN B O 1
ATOM 4110 N N . ILE B 1 267 ? 45.379 56.986 -29.394 1.00 29.12 483 ILE B N 1
ATOM 4111 C CA . ILE B 1 267 ? 46.300 56.689 -28.315 1.00 39.01 483 ILE B CA 1
ATOM 4112 C C . ILE B 1 267 ? 46.212 55.210 -27.978 1.00 28.54 483 ILE B C 1
ATOM 4113 O O . ILE B 1 267 ? 45.146 54.582 -28.094 1.00 34.97 483 ILE B O 1
ATOM 4118 N N . THR B 1 268 ? 47.322 54.671 -27.505 1.00 40.13 484 THR B N 1
ATOM 4119 C CA . THR B 1 268 ? 47.439 53.241 -27.271 1.00 30.08 484 THR B CA 1
ATOM 4120 C C . THR B 1 268 ? 48.048 52.977 -25.914 1.00 49.57 484 THR B C 1
ATOM 4121 O O . THR B 1 268 ? 48.235 51.822 -25.535 1.00 30.87 484 THR B O 1
ATOM 4125 N N . THR B 1 269 ? 48.390 54.057 -25.215 1.00 24.24 485 THR B N 1
ATOM 4126 C CA . THR B 1 269 ? 49.006 54.000 -23.887 1.00 34.45 485 THR B CA 1
ATOM 4127 C C . THR B 1 269 ? 48.194 54.888 -22.948 1.00 34.30 485 THR B C 1
ATOM 4128 O O . THR B 1 269 ? 47.467 55.769 -23.404 1.00 50.55 485 THR B O 1
ATOM 4132 N N . PRO B 1 270 ? 48.312 54.670 -21.626 1.00 38.50 486 PRO B N 1
ATOM 4133 C CA . PRO B 1 270 ? 47.634 55.567 -20.696 1.00 31.43 486 PRO B CA 1
ATOM 4134 C C . PRO B 1 270 ? 48.288 56.956 -20.660 1.00 25.19 486 PRO B C 1
ATOM 4135 O O . PRO B 1 270 ? 49.449 57.094 -21.014 1.00 24.09 486 PRO B O 1
ATOM 4139 N N . TYR B 1 271 ? 47.540 57.956 -20.220 1.00 27.32 487 TYR B N 1
ATOM 4140 C CA . TYR B 1 271 ? 48.091 59.285 -19.936 1.00 29.26 487 TYR B CA 1
ATOM 4141 C C . TYR B 1 271 ? 47.788 59.659 -18.489 1.00 28.20 487 TYR B C 1
ATOM 4142 O O . TYR B 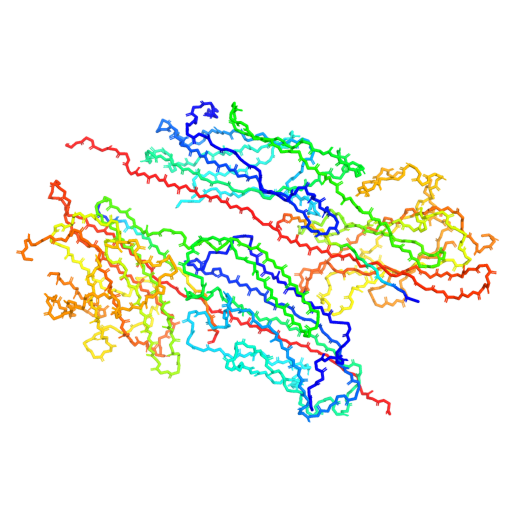1 271 ? 46.801 59.194 -17.927 1.00 20.79 487 TYR B O 1
ATOM 4151 N N . ILE B 1 272 ? 48.682 60.392 -17.834 1.00 22.45 488 ILE B N 1
ATOM 4152 C CA . ILE B 1 272 ? 48.285 61.020 -16.576 1.00 16.24 488 ILE B CA 1
ATOM 4153 C C . ILE B 1 272 ? 47.848 62.470 -16.776 1.00 33.17 488 ILE B C 1
ATOM 4154 O O . ILE B 1 272 ? 48.627 63.286 -17.235 1.00 22.53 488 ILE B O 1
ATOM 4159 N N . VAL B 1 273 ? 46.608 62.816 -16.427 1.00 22.75 489 VAL B N 1
ATOM 4160 C CA . VAL B 1 273 ? 46.256 64.224 -16.451 1.00 29.35 489 VAL B CA 1
ATOM 4161 C C . VAL B 1 273 ? 46.216 64.854 -15.044 1.00 38.00 489 VAL B C 1
ATOM 4162 O O . VAL B 1 273 ? 45.584 64.343 -14.144 1.00 23.64 489 VAL B O 1
ATOM 4166 N N . VAL B 1 274 ? 46.994 65.905 -14.825 1.00 25.16 490 VAL B N 1
ATOM 4167 C CA . VAL B 1 274 ? 47.026 66.548 -13.512 1.00 33.16 490 VAL B CA 1
ATOM 4168 C C . VAL B 1 274 ? 46.447 67.930 -13.683 1.00 43.02 490 VAL B C 1
ATOM 4169 O O . VAL B 1 274 ? 46.917 68.687 -14.494 1.00 19.94 490 VAL B O 1
ATOM 4173 N N . VAL B 1 275 ? 45.381 68.208 -12.949 1.00 25.07 491 VAL B N 1
ATOM 4174 C CA . VAL B 1 275 ? 44.732 69.497 -12.895 1.00 15.91 491 VAL B CA 1
ATOM 4175 C C . VAL B 1 275 ? 45.031 70.181 -11.561 1.00 27.86 491 VAL B C 1
ATOM 4176 O O . VAL B 1 275 ? 44.751 69.641 -10.500 1.00 39.41 491 VAL B O 1
ATOM 4180 N N . ASN B 1 276 ? 45.585 71.377 -11.613 1.00 25.85 492 ASN B N 1
ATOM 4181 C CA . ASN B 1 276 ? 45.689 72.195 -10.435 1.00 31.46 492 ASN B CA 1
ATOM 4182 C C . ASN B 1 276 ? 44.709 73.319 -10.561 1.00 30.22 492 ASN B C 1
ATOM 4183 O O . ASN B 1 276 ? 44.888 74.216 -11.371 1.00 22.24 492 ASN B O 1
ATOM 4188 N N . GLY B 1 277 ? 43.660 73.285 -9.749 1.00 22.83 493 GLY B N 1
ATOM 4189 C CA . GLY B 1 277 ? 42.590 74.237 -9.909 1.00 16.56 493 GLY B CA 1
ATOM 4190 C C . GLY B 1 277 ? 42.258 75.111 -8.740 1.00 13.44 493 GLY B C 1
ATOM 4191 O O . GLY B 1 277 ? 42.973 75.173 -7.764 1.00 20.81 493 GLY B O 1
ATOM 4192 N N . HIS B 1 278 ? 41.119 75.808 -8.825 1.00 23.81 494 HIS B N 1
ATOM 4193 C CA . HIS B 1 278 ? 40.671 76.647 -7.715 1.00 15.55 494 HIS B CA 1
ATOM 4194 C C . HIS B 1 278 ? 39.274 76.272 -7.275 1.00 21.81 494 HIS B C 1
ATOM 4195 O O . HIS B 1 278 ? 38.550 75.735 -8.087 1.00 21.85 494 HIS B O 1
ATOM 4202 N N . ILE B 1 279 ? 38.924 76.524 -6.007 1.00 46.36 495 ILE B N 1
ATOM 4203 C CA . ILE B 1 279 ? 37.521 76.385 -5.518 1.00 24.63 495 ILE B CA 1
ATOM 4204 C C . ILE B 1 279 ? 36.969 77.750 -5.174 1.00 36.20 495 ILE B C 1
ATOM 4205 O O . ILE B 1 279 ? 37.714 78.665 -4.891 1.00 19.61 495 ILE B O 1
ATOM 4210 N N . ASP B 1 280 ? 35.649 77.858 -5.185 1.00 20.78 496 ASP B N 1
ATOM 4211 C CA . ASP B 1 280 ? 34.950 79.076 -4.902 1.00 22.53 496 ASP B CA 1
ATOM 4212 C C . ASP B 1 280 ? 34.444 79.009 -3.465 1.00 54.84 496 ASP B C 1
ATOM 4213 O O . ASP B 1 280 ? 33.701 78.086 -3.104 1.00 25.56 496 ASP B O 1
ATOM 4218 N N . PRO B 1 281 ? 34.884 79.962 -2.625 1.00 48.50 497 PRO B N 1
ATOM 4219 C CA . PRO B 1 281 ? 34.561 79.864 -1.211 1.00 27.23 497 PRO B CA 1
ATOM 4220 C C . PRO B 1 281 ? 33.181 80.399 -0.906 1.00 24.04 497 PRO B C 1
ATOM 4221 O O . PRO B 1 281 ? 32.743 80.277 0.198 1.00 24.72 497 PRO B O 1
ATOM 4225 N N . ASN B 1 282 ? 32.498 80.979 -1.883 1.00 34.68 498 ASN B N 1
ATOM 4226 C CA . ASN B 1 282 ? 31.167 81.533 -1.649 1.00 24.89 498 ASN B CA 1
ATOM 4227 C C . ASN B 1 282 ? 30.080 80.596 -2.106 1.00 26.81 498 ASN B C 1
ATOM 4228 O O . ASN B 1 282 ? 28.899 80.890 -1.942 1.00 38.36 498 ASN B O 1
ATOM 4233 N N . SER B 1 283 ? 30.491 79.494 -2.715 1.00 29.44 499 SER B N 1
ATOM 4234 C CA . SER B 1 283 ? 29.566 78.474 -3.187 1.00 26.30 499 SER B CA 1
ATOM 4235 C C . SER B 1 283 ? 29.061 77.630 -2.026 1.00 35.45 499 SER B C 1
ATOM 4236 O O . SER B 1 283 ? 29.798 77.370 -1.079 1.00 36.36 499 SER B O 1
ATOM 4239 N N . LYS B 1 284 ? 27.816 77.168 -2.099 1.00 39.46 500 LYS B N 1
ATOM 4240 C CA . LYS B 1 284 ? 27.251 76.404 -0.985 1.00 28.10 500 LYS B CA 1
ATOM 4241 C C . LYS B 1 284 ? 27.539 74.922 -1.078 1.00 51.18 500 LYS B C 1
ATOM 4242 O O . LYS B 1 284 ? 27.299 74.173 -0.132 1.00 47.68 500 LYS B O 1
ATOM 4244 N N . GLY B 1 285 ? 28.051 74.505 -2.229 1.00 32.57 501 GLY B N 1
ATOM 4245 C CA . GLY B 1 285 ? 28.412 73.127 -2.438 1.00 29.35 501 GLY B CA 1
ATOM 4246 C C . GLY B 1 285 ? 29.881 72.935 -2.087 1.00 14.50 501 GLY B C 1
ATOM 4247 O O . GLY B 1 285 ? 30.526 73.857 -1.611 1.00 32.76 501 GLY B O 1
ATOM 4248 N N . ASP B 1 286 ? 30.358 71.702 -2.296 1.00 27.83 502 ASP B N 1
ATOM 4249 C CA . ASP B 1 286 ? 31.732 71.308 -2.046 1.00 39.59 502 ASP B CA 1
ATOM 4250 C C . ASP B 1 286 ? 32.339 70.975 -3.390 1.00 38.87 502 ASP B C 1
ATOM 4251 O O . ASP B 1 286 ? 31.698 71.098 -4.427 1.00 29.62 502 ASP B O 1
ATOM 4256 N N . LEU B 1 287 ? 33.586 70.542 -3.368 1.00 26.29 503 LEU B N 1
ATOM 4257 C CA . LEU B 1 287 ? 34.233 70.089 -4.571 1.00 43.50 503 LEU B CA 1
ATOM 4258 C C . LEU B 1 287 ? 33.525 68.855 -5.177 1.00 27.51 503 LEU B C 1
ATOM 4259 O O . LEU B 1 287 ? 33.508 67.775 -4.586 1.00 26.47 503 LEU B O 1
ATOM 4264 N N . ALA B 1 288 ? 32.929 69.020 -6.353 1.00 24.74 504 ALA B N 1
ATOM 4265 C CA . ALA B 1 288 ? 32.259 67.901 -7.029 1.00 20.64 504 ALA B CA 1
ATOM 4266 C C . ALA B 1 288 ? 32.498 67.930 -8.553 1.00 18.59 504 ALA B C 1
ATOM 4267 O O . ALA B 1 288 ? 32.017 68.832 -9.240 1.00 33.26 504 ALA B O 1
ATOM 4269 N N . LEU B 1 289 ? 33.206 66.923 -9.088 1.00 18.49 505 LEU B N 1
ATOM 4270 C CA . LEU B 1 289 ? 33.725 66.961 -10.465 1.00 38.10 505 LEU B CA 1
ATOM 4271 C C . LEU B 1 289 ? 33.240 65.781 -11.332 1.00 22.37 505 LEU B C 1
ATOM 4272 O O . LEU B 1 289 ? 32.951 64.711 -10.808 1.00 37.07 505 LEU B O 1
ATOM 4277 N N . ARG B 1 290 ? 33.133 66.016 -12.647 1.00 15.03 506 ARG B N 1
ATOM 4278 C CA . ARG B 1 290 ? 32.905 64.981 -13.702 1.00 26.66 506 ARG B CA 1
ATOM 4279 C C . ARG B 1 290 ? 33.997 65.073 -14.780 1.00 31.58 506 ARG B C 1
ATOM 4280 O O . ARG B 1 290 ? 34.177 66.123 -15.403 1.00 29.07 506 ARG B O 1
ATOM 4288 N N . SER B 1 291 ? 34.769 64.000 -14.964 1.00 26.01 507 SER B N 1
ATOM 4289 C CA . SER B 1 291 ? 35.708 63.930 -16.070 1.00 26.22 507 SER B CA 1
ATOM 4290 C C . SER B 1 291 ? 35.093 62.993 -17.087 1.00 29.93 507 SER B C 1
ATOM 4291 O O . SER B 1 291 ? 34.655 61.875 -16.744 1.00 23.39 507 SER B O 1
ATOM 4294 N N . THR B 1 292 ? 35.012 63.446 -18.332 1.00 25.40 508 THR B N 1
ATOM 4295 C CA . THR B 1 292 ? 34.534 62.535 -19.391 1.00 23.81 508 THR B CA 1
ATOM 4296 C C . THR B 1 292 ? 35.566 62.197 -20.482 1.00 20.25 508 THR B C 1
ATOM 4297 O O . THR B 1 292 ? 36.205 63.088 -21.066 1.00 26.07 508 THR B O 1
ATOM 4301 N N . LEU B 1 293 ? 35.746 60.899 -20.733 1.00 24.83 509 LEU B N 1
ATOM 4302 C CA . LEU B 1 293 ? 36.513 60.395 -21.892 1.00 27.98 509 LEU B CA 1
ATOM 4303 C C . LEU B 1 293 ? 35.626 59.984 -23.090 1.00 48.66 509 LEU B C 1
ATOM 4304 O O . LEU B 1 293 ? 34.698 59.176 -22.946 1.00 25.71 509 LEU B O 1
ATOM 4309 N N . TYR B 1 294 ? 35.940 60.536 -24.267 1.00 28.27 510 TYR B N 1
ATOM 4310 C CA . TYR B 1 294 ? 35.209 60.318 -25.528 1.00 20.83 510 TYR B CA 1
ATOM 4311 C C . TYR B 1 294 ? 36.108 59.709 -26.548 1.00 28.49 510 TYR B C 1
ATOM 4312 O O . TYR B 1 294 ? 37.300 60.043 -26.658 1.00 24.79 510 TYR B O 1
ATOM 4321 N N . GLY B 1 295 ? 35.550 58.830 -27.349 1.00 21.67 511 GLY B N 1
ATOM 4322 C CA . GLY B 1 295 ? 36.337 58.370 -28.468 1.00 25.78 511 GLY B CA 1
ATOM 4323 C C . GLY B 1 295 ? 35.660 57.259 -29.170 1.00 40.74 511 GLY B C 1
ATOM 4324 O O . GLY B 1 295 ? 34.549 56.866 -28.795 1.00 28.91 511 GLY B O 1
ATOM 4325 N N . TYR B 1 296 ? 36.354 56.757 -30.185 1.00 24.85 512 TYR B N 1
ATOM 4326 C CA . TYR B 1 296 ? 35.850 55.671 -31.013 1.00 30.59 512 TYR B CA 1
ATOM 4327 C C . TYR B 1 296 ? 36.523 54.361 -30.709 1.00 22.19 512 TYR B C 1
ATOM 4328 O O . TYR B 1 296 ? 37.670 54.328 -30.282 1.00 52.49 512 TYR B O 1
ATOM 4337 N N . ASN B 1 297 ? 35.799 53.270 -30.974 1.00 46.60 513 ASN B N 1
ATOM 4338 C CA . ASN B 1 297 ? 36.405 51.953 -30.897 1.00 26.78 513 ASN B CA 1
ATOM 4339 C C . ASN B 1 297 ? 36.876 51.450 -32.267 1.00 49.31 513 ASN B C 1
ATOM 4340 O O . ASN B 1 297 ? 37.132 52.247 -33.173 1.00 30.67 513 ASN B O 1
ATOM 4345 N N . SER B 1 298 ? 37.024 50.138 -32.409 1.00 54.84 514 SER B N 1
ATOM 4346 C CA . SER B 1 298 ? 37.504 49.566 -33.657 1.00 50.27 514 SER B CA 1
ATOM 4347 C C . SER B 1 298 ? 36.390 49.528 -34.699 1.00 31.73 514 SER B C 1
ATOM 4348 O O . SER B 1 298 ? 36.658 49.519 -35.891 1.00 34.15 514 SER B O 1
ATOM 4351 N N . ASN B 1 299 ? 35.138 49.519 -34.241 1.00 41.15 515 ASN B N 1
ATOM 4352 C CA . ASN B 1 299 ? 33.989 49.659 -35.137 1.00 29.25 515 ASN B CA 1
ATOM 4353 C C . ASN B 1 299 ? 33.808 51.128 -35.549 1.00 45.64 515 ASN B C 1
ATOM 4354 O O . ASN B 1 299 ? 32.821 51.485 -36.169 1.00 54.84 515 ASN B O 1
ATOM 4359 N N . ILE B 1 300 ? 34.759 51.981 -35.188 1.00 36.34 516 ILE B N 1
ATOM 4360 C CA . ILE B 1 300 ? 34.616 53.433 -35.404 1.00 38.48 516 ILE B CA 1
ATOM 4361 C C . ILE B 1 300 ? 33.258 53.929 -34.921 1.00 54.84 516 ILE B C 1
ATOM 4362 O O . ILE B 1 300 ? 32.505 54.565 -35.680 1.00 35.14 516 ILE B O 1
ATOM 4366 N N . ILE B 1 301 ? 32.934 53.615 -33.669 1.00 45.06 517 ILE B N 1
ATOM 4367 C CA . ILE B 1 301 ? 31.767 54.197 -33.035 1.00 32.01 517 ILE B CA 1
ATOM 4368 C C . ILE B 1 301 ? 32.079 55.030 -31.789 1.00 20.18 517 ILE B C 1
ATOM 4369 O O . ILE B 1 301 ? 32.920 54.671 -30.968 1.00 44.66 517 ILE B O 1
ATOM 4374 N N . TRP B 1 302 ? 31.355 56.144 -31.665 1.00 27.29 518 TRP B N 1
ATOM 4375 C CA . TRP B 1 302 ? 31.605 57.173 -30.679 1.00 28.42 518 TRP B CA 1
ATOM 4376 C C . TRP B 1 302 ? 30.867 56.906 -29.391 1.00 24.17 518 TRP B C 1
ATOM 4377 O O . TRP B 1 302 ? 29.652 56.851 -29.385 1.00 27.80 518 TRP B O 1
ATOM 4388 N N . ARG B 1 303 ? 31.615 56.782 -28.292 1.00 39.98 519 ARG B N 1
ATOM 4389 C CA . ARG B 1 303 ? 31.004 56.754 -26.950 1.00 30.74 519 ARG B CA 1
ATOM 4390 C C . ARG B 1 303 ? 31.801 57.592 -25.962 1.00 40.63 519 ARG B C 1
ATOM 4391 O O . ARG B 1 303 ? 32.846 58.211 -26.291 1.00 30.43 519 ARG B O 1
ATOM 4399 N N . SER B 1 304 ? 31.292 57.606 -24.745 1.00 22.14 520 SER B N 1
ATOM 4400 C CA . SER B 1 304 ? 31.971 58.226 -23.618 1.00 24.08 520 SER B CA 1
ATOM 4401 C C . SER B 1 304 ? 31.934 57.445 -22.296 1.00 40.19 520 SER B C 1
ATOM 4402 O O . SER B 1 304 ? 30.969 56.727 -21.971 1.00 25.05 520 SER B O 1
ATOM 4405 N N . MET B 1 305 ? 33.025 57.553 -21.548 1.00 24.66 521 MET B N 1
ATOM 4406 C CA . MET B 1 305 ? 33.069 57.080 -20.152 1.00 28.79 521 MET B CA 1
ATOM 4407 C C . MET B 1 305 ? 33.201 58.303 -19.220 1.00 30.95 521 MET B C 1
ATOM 4408 O O . MET B 1 305 ? 34.107 59.125 -19.364 1.00 22.47 521 MET B O 1
ATOM 4413 N N . SER B 1 306 ? 32.279 58.450 -18.278 1.00 18.19 522 SER B N 1
ATOM 4414 C CA . SER B 1 306 ? 32.359 59.569 -17.317 1.00 21.76 522 SER B CA 1
ATOM 4415 C C . SER B 1 306 ? 32.710 59.074 -15.930 1.00 27.03 522 SER B C 1
ATOM 4416 O O . SER B 1 306 ? 32.387 57.935 -15.584 1.00 30.79 522 SER B O 1
ATOM 4419 N N . TRP B 1 307 ? 33.434 59.913 -15.175 1.00 23.36 523 TRP B N 1
ATOM 4420 C CA . TRP B 1 307 ? 33.962 59.586 -13.837 1.00 17.05 523 TRP B CA 1
ATOM 4421 C C . TRP B 1 307 ? 33.769 60.761 -12.873 1.00 17.10 523 TRP B C 1
ATOM 4422 O O . TRP B 1 307 ? 34.402 61.803 -13.031 1.00 32.98 523 TRP B O 1
ATOM 4433 N N . ASP B 1 308 ? 32.919 60.580 -11.866 1.00 24.68 524 ASP B N 1
ATOM 4434 C CA . ASP B 1 308 ? 32.641 61.609 -10.848 1.00 27.74 524 ASP B CA 1
ATOM 4435 C C . ASP B 1 308 ? 33.716 61.602 -9.765 1.00 27.23 524 ASP B C 1
ATOM 4436 O O . ASP B 1 308 ? 34.260 60.558 -9.458 1.00 32.23 524 ASP B O 1
ATOM 4441 N N . ASN B 1 309 ? 34.076 62.782 -9.246 1.00 24.27 525 ASN B N 1
ATOM 4442 C CA . ASN B 1 309 ? 34.872 62.876 -8.037 1.00 25.58 525 ASN B CA 1
ATOM 4443 C C . ASN B 1 309 ? 34.132 63.659 -7.010 1.00 32.56 525 ASN B C 1
ATOM 4444 O O . ASN B 1 309 ? 33.701 64.771 -7.261 1.00 29.69 525 ASN B O 1
ATOM 444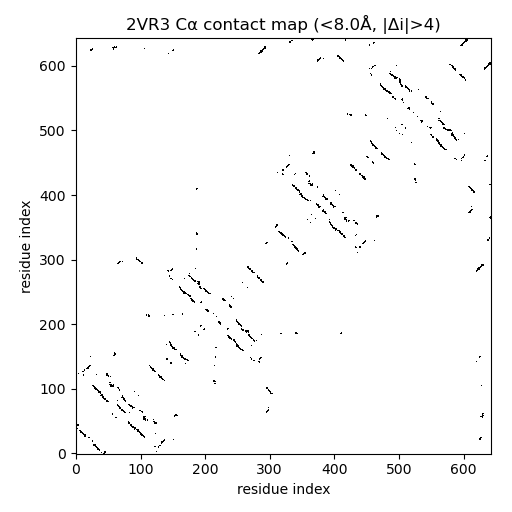9 N N . GLU B 1 310 ? 33.995 63.085 -5.827 1.00 20.49 526 GLU B N 1
ATOM 4450 C CA . GLU B 1 310 ? 33.361 63.812 -4.728 1.00 29.74 526 GLU B CA 1
ATOM 4451 C C . GLU B 1 310 ? 34.146 63.715 -3.406 1.00 30.88 526 GLU B C 1
ATOM 4452 O O . GLU B 1 310 ? 35.109 62.927 -3.279 1.00 31.23 526 GLU B O 1
ATOM 4458 N N . VAL B 1 311 ? 33.778 64.572 -2.460 1.00 19.60 527 VAL B N 1
ATOM 4459 C CA . VAL B 1 311 ? 34.425 64.599 -1.146 1.00 15.11 527 VAL B CA 1
ATOM 4460 C C . VAL B 1 311 ? 33.468 64.614 0.037 1.00 36.71 527 VAL B C 1
ATOM 4461 O O . VAL B 1 311 ? 32.307 64.972 -0.098 1.00 31.14 527 VAL B O 1
ATOM 4465 N N . ALA B 1 312 ? 33.994 64.242 1.201 1.00 34.66 528 ALA B N 1
ATOM 4466 C CA . ALA B 1 312 ? 33.247 64.216 2.450 1.00 41.27 528 ALA B CA 1
ATOM 4467 C C . ALA B 1 312 ? 34.261 64.601 3.527 1.00 32.68 528 ALA B C 1
ATOM 4468 O O . ALA B 1 312 ? 35.413 64.199 3.449 1.00 33.86 528 ALA B O 1
ATOM 4470 N N . PHE B 1 313 ? 33.846 65.377 4.522 1.00 22.12 529 PHE B N 1
ATOM 4471 C CA . PHE B 1 313 ? 34.776 65.818 5.557 1.00 31.53 529 PHE B CA 1
ATOM 4472 C C . PHE B 1 313 ? 34.330 65.279 6.901 1.00 44.34 529 PHE B C 1
ATOM 4473 O O . PHE B 1 313 ? 33.142 65.187 7.169 1.00 33.50 529 PHE B O 1
ATOM 4481 N N . ASN B 1 314 ? 35.272 64.849 7.723 1.00 31.50 530 ASN B N 1
ATOM 4482 C CA . ASN B 1 314 ? 34.906 64.304 9.040 1.00 28.67 530 ASN B CA 1
ATOM 4483 C C . ASN B 1 314 ? 35.549 65.133 10.120 1.00 34.17 530 ASN B C 1
ATOM 4484 O O . ASN B 1 314 ? 36.616 65.698 9.936 1.00 24.71 530 ASN B O 1
ATOM 4489 N N . ASN B 1 315 ? 34.909 65.203 11.268 1.00 19.87 531 ASN B N 1
ATOM 4490 C CA . ASN B 1 315 ? 35.479 65.885 12.392 1.00 29.76 531 ASN B CA 1
ATOM 4491 C C . ASN B 1 315 ? 35.616 64.922 13.576 1.00 38.03 531 ASN B C 1
ATOM 4492 O O . ASN B 1 315 ? 34.764 64.057 13.777 1.00 29.27 531 ASN B O 1
ATOM 4497 N N . GLY B 1 316 ? 36.720 65.050 14.308 1.00 23.89 532 GLY B N 1
ATOM 4498 C CA . GLY B 1 316 ? 36.921 64.391 15.584 1.00 32.98 532 GLY B CA 1
ATOM 4499 C C . GLY B 1 316 ? 36.408 65.145 16.809 1.00 25.36 532 GLY B C 1
ATOM 4500 O O . GLY B 1 316 ? 35.919 66.286 16.736 1.00 25.07 532 GLY B O 1
ATOM 4501 N N . SER B 1 317 ? 36.548 64.514 17.966 1.00 25.51 533 SER B N 1
ATOM 4502 C CA . SER B 1 317 ? 35.951 65.038 19.155 1.00 18.71 533 SER B CA 1
ATOM 4503 C C . SER B 1 317 ? 36.735 64.606 20.403 1.00 16.37 533 SER B C 1
ATOM 4504 O O . SER B 1 317 ? 37.228 63.514 20.469 1.00 21.65 533 SER B O 1
ATOM 4507 N N . GLY B 1 318 ? 36.867 65.485 21.387 1.00 18.00 534 GLY B N 1
ATOM 4508 C CA . GLY B 1 318 ? 37.431 65.051 22.642 1.00 18.00 534 GLY B CA 1
ATOM 4509 C C . GLY B 1 318 ? 36.853 65.720 23.838 1.00 17.35 534 GLY B C 1
ATOM 4510 O O . GLY B 1 318 ? 36.475 66.879 23.779 1.00 41.54 534 GLY B O 1
ATOM 4511 N N . SER B 1 319 ? 36.806 64.989 24.956 1.00 25.56 535 SER B N 1
ATOM 4512 C CA . SER B 1 319 ? 36.259 65.511 26.193 1.00 21.72 535 SER B CA 1
ATOM 4513 C C . SER B 1 319 ? 36.887 64.882 27.420 1.00 23.02 535 SER B C 1
ATOM 4514 O O . SER B 1 319 ? 37.350 63.752 27.394 1.00 29.73 535 SER B O 1
ATOM 4517 N N . GLY B 1 320 ? 36.861 65.621 28.510 1.00 22.95 536 GLY B N 1
ATOM 4518 C CA . GLY B 1 320 ? 37.161 65.042 29.813 1.00 37.43 536 GLY B CA 1
ATOM 4519 C C . GLY B 1 320 ? 36.356 65.678 30.930 1.00 52.62 536 GLY B C 1
ATOM 4520 O O . GLY B 1 320 ? 35.384 66.395 30.687 1.00 46.95 536 GLY B O 1
ATOM 4521 N N . ASP B 1 321 ? 36.716 65.343 32.163 1.00 32.74 537 ASP B N 1
ATOM 4522 C CA . ASP B 1 321 ? 36.508 66.254 33.288 1.00 22.69 537 ASP B CA 1
ATOM 4523 C C . ASP B 1 321 ? 37.562 66.067 34.386 1.00 24.18 537 ASP B C 1
ATOM 4524 O O . ASP B 1 321 ? 38.684 65.560 34.152 1.00 26.17 537 ASP B O 1
ATOM 4526 N N . GLY B 1 322 ? 37.188 66.517 35.568 1.00 44.69 538 GLY B N 1
ATOM 4527 C CA . GLY B 1 322 ? 38.109 66.739 36.651 1.00 24.03 538 GLY B CA 1
ATOM 4528 C C . GLY B 1 322 ? 37.272 67.333 37.747 1.00 32.24 538 GLY B C 1
ATOM 4529 O O . GLY B 1 322 ? 36.238 67.956 37.479 1.00 39.95 538 GLY B O 1
ATOM 4530 N N . ILE B 1 323 ? 37.670 67.052 38.984 1.00 41.99 539 ILE B N 1
ATOM 4531 C CA . ILE B 1 323 ? 37.044 67.627 40.148 1.00 33.92 539 ILE B CA 1
ATOM 4532 C C . ILE B 1 323 ? 38.041 68.611 40.735 1.00 34.07 539 ILE B C 1
ATOM 4533 O O . ILE B 1 323 ? 39.243 68.485 40.511 1.00 36.97 539 ILE B O 1
ATOM 4537 N N . ASP B 1 324 ? 37.544 69.588 41.481 1.00 38.17 540 ASP B N 1
ATOM 4538 C CA . ASP B 1 324 ? 38.401 70.440 42.305 1.00 36.95 540 ASP B CA 1
ATOM 4539 C C . ASP B 1 324 ? 39.241 69.635 43.291 1.00 32.16 540 ASP B C 1
ATOM 4540 O O . ASP B 1 324 ? 38.720 68.817 44.044 1.00 31.69 540 ASP B O 1
ATOM 4545 N N . CYS B 1 325 ? 40.544 69.916 43.299 1.00 30.05 541 CYS B N 1
ATOM 4546 C CA . CYS B 1 325 ? 41.486 69.287 44.196 1.00 21.63 541 CYS B CA 1
ATOM 4547 C C . CYS B 1 325 ? 41.184 69.676 45.646 1.00 38.30 541 CYS B C 1
ATOM 4548 O O . CYS B 1 325 ? 40.672 70.765 45.904 1.00 37.33 541 CYS B O 1
ATOM 4551 N N . PRO B 1 326 ? 41.450 68.764 46.590 1.00 54.84 542 PRO B N 1
ATOM 4552 C CA . PRO B 1 326 ? 41.338 69.110 48.000 1.00 54.84 542 PRO B CA 1
ATOM 4553 C C . PRO B 1 326 ? 42.106 70.390 48.283 1.00 36.15 542 PRO B C 1
ATOM 4554 O O . PRO B 1 326 ? 43.255 70.528 47.848 1.00 36.41 542 PRO B O 1
ATOM 4558 N N . VAL B 1 327 ? 41.472 71.339 48.990 1.00 32.90 543 VAL B N 1
ATOM 4559 N N . HIS C 2 2 ? 45.464 43.178 44.195 1.00 54.84 400 HIS C N 1
ATOM 4560 C CA . HIS C 2 2 ? 44.635 43.528 43.002 1.00 43.13 400 HIS C CA 1
ATOM 4561 C C . HIS C 2 2 ? 45.376 43.250 41.709 1.00 47.54 400 HIS C C 1
ATOM 4562 O O . HIS C 2 2 ? 46.527 43.644 41.556 1.00 52.14 400 HIS C O 1
ATOM 4563 N N . HIS C 2 3 ? 44.715 42.550 40.790 1.00 54.84 401 HIS C N 1
ATOM 4564 C CA . HIS C 2 3 ? 45.304 42.189 39.494 1.00 47.48 401 HIS C CA 1
ATOM 4565 C C . HIS C 2 3 ? 44.248 42.162 38.383 1.00 31.56 401 HIS C C 1
ATOM 4566 O O . HIS C 2 3 ? 43.032 42.222 38.658 1.00 30.39 401 HIS C O 1
ATOM 4568 N N . LEU C 2 4 ? 44.706 42.061 37.137 1.00 20.19 402 LEU C N 1
ATOM 4569 C CA . LEU C 2 4 ? 43.850 42.279 35.951 1.00 22.53 402 LEU C CA 1
ATOM 4570 C C . LEU C 2 4 ? 44.173 41.489 34.679 1.00 54.84 402 LEU C C 1
ATOM 4571 O O . LEU C 2 4 ? 45.266 41.608 34.149 1.00 28.47 402 LEU C O 1
ATOM 4576 N N . GLY C 2 5 ? 43.200 40.723 34.177 1.00 32.33 403 GLY C N 1
ATOM 4577 C CA . GLY C 2 5 ? 43.253 40.163 32.813 1.00 25.02 403 GLY C CA 1
ATOM 4578 C C . GLY C 2 5 ? 42.097 40.643 31.938 1.00 24.95 403 GLY C C 1
ATOM 4579 O O . GLY C 2 5 ? 41.389 41.572 32.290 1.00 20.95 403 GLY C O 1
ATOM 4580 N N . GLY C 2 6 ? 41.878 40.005 30.797 1.00 26.18 404 GLY C N 1
ATOM 4581 C CA . GLY C 2 6 ? 40.772 40.421 29.948 1.00 20.17 404 GLY C CA 1
ATOM 4582 C C . GLY C 2 6 ? 40.565 39.469 28.811 1.00 21.73 404 GLY C C 1
ATOM 4583 O O . GLY C 2 6 ? 41.468 38.713 28.471 1.00 32.19 404 GLY C O 1
ATOM 4584 N N . ALA C 2 7 ? 39.369 39.519 28.222 1.00 20.46 405 ALA C N 1
ATOM 4585 C CA . ALA C 2 7 ? 39.112 38.990 26.907 1.00 29.27 405 ALA C CA 1
ATOM 4586 C C . ALA C 2 7 ? 38.564 40.040 25.935 1.00 16.10 405 ALA C C 1
ATOM 4587 O O . ALA C 2 7 ? 37.963 41.075 26.319 1.00 21.00 405 ALA C O 1
ATOM 4589 N N . LYS C 2 8 ? 38.774 39.774 24.656 1.00 13.90 406 LYS C N 1
ATOM 4590 C CA . LYS C 2 8 ? 38.112 40.546 23.613 1.00 36.52 406 LYS C CA 1
ATOM 4591 C C . LYS C 2 8 ? 37.443 39.585 22.618 1.00 24.39 406 LYS C C 1
ATOM 4592 O O . LYS C 2 8 ? 37.988 38.546 22.267 1.00 23.37 406 LYS C O 1
ATOM 4598 N N . GLN C 2 9 ? 36.255 39.941 22.153 1.00 20.28 407 GLN C N 1
ATOM 4599 C CA . GLN C 2 9 ? 35.509 39.059 21.283 1.00 20.25 407 GLN C CA 1
ATOM 4600 C C . GLN C 2 9 ? 35.026 39.808 20.064 1.00 22.94 407 GLN C C 1
ATOM 4601 O O . GLN C 2 9 ? 34.722 40.979 20.159 1.00 25.18 407 GLN C O 1
ATOM 4607 N N . ALA C 2 10 ? 34.941 39.094 18.943 1.00 16.71 408 ALA C N 1
ATOM 4608 C CA . ALA C 2 10 ? 34.679 39.629 17.639 1.00 9.82 408 ALA C CA 1
ATOM 4609 C C . ALA C 2 10 ? 33.299 39.220 17.270 1.00 31.99 408 ALA C C 1
ATOM 4610 O O . ALA C 2 10 ? 32.826 38.209 17.768 1.00 16.27 408 ALA C O 1
ATOM 4612 N N . GLY C 2 11 ? 32.702 39.960 16.348 1.00 26.97 409 GLY C N 1
ATOM 4613 C CA . GLY C 2 11 ? 31.285 39.776 15.966 1.00 14.63 409 GLY C CA 1
ATOM 4614 C C . GLY C 2 11 ? 30.954 40.613 14.778 1.00 33.73 409 GLY C C 1
ATOM 4615 O O . GLY C 2 11 ? 31.760 41.458 14.346 1.00 21.45 409 GLY C O 1
ATOM 4616 N N . ALA C 2 12 ? 29.738 40.410 14.280 1.00 14.00 410 ALA C N 1
ATOM 4617 C CA . ALA C 2 12 ? 29.340 40.895 12.989 1.00 13.05 410 ALA C CA 1
ATOM 4618 C C . ALA C 2 12 ? 28.908 42.315 13.271 1.00 18.53 410 ALA C C 1
ATOM 4619 O O . ALA C 2 12 ? 28.505 42.605 14.376 1.00 25.57 410 ALA C O 1
ATOM 4621 N N . VAL C 2 13 ? 29.054 43.225 12.318 1.00 34.33 411 VAL C N 1
ATOM 4622 C CA . VAL C 2 13 ? 28.651 44.611 12.587 1.00 25.07 411 VAL C CA 1
ATOM 4623 C C . VAL C 2 13 ? 27.171 44.617 12.835 1.00 43.84 411 VAL C C 1
ATOM 4624 O O . VAL C 2 13 ? 26.658 45.316 13.701 1.00 24.22 411 VAL C O 1
ATOM 4629 N N . GLN D 2 1 ? 26.313 54.233 -25.506 1.00 45.61 399 GLN D N 1
ATOM 4630 C CA . GLN D 2 1 ? 26.447 55.717 -25.489 1.00 54.84 399 GLN D CA 1
ATOM 4631 C C . GLN D 2 1 ? 27.513 56.190 -24.496 1.00 53.51 399 GLN D C 1
ATOM 4632 O O . GLN D 2 1 ? 28.669 56.420 -24.858 1.00 40.36 399 GLN D O 1
ATOM 4633 N N . HIS D 2 2 ? 27.117 56.360 -23.243 1.00 47.06 400 HIS D N 1
ATOM 4634 C CA . HIS D 2 2 ? 28.064 56.769 -22.208 1.00 38.01 400 HIS D CA 1
ATOM 4635 C C . HIS D 2 2 ? 27.798 55.922 -20.986 1.00 54.84 400 HIS D C 1
ATOM 4636 O O . HIS D 2 2 ? 26.678 55.501 -20.774 1.00 35.88 400 HIS D O 1
ATOM 4637 N N . HIS D 2 3 ? 28.831 55.607 -20.218 1.00 27.02 401 HIS D N 1
ATOM 4638 C CA . HIS D 2 3 ? 28.610 55.033 -18.883 1.00 19.21 401 HIS D CA 1
ATOM 4639 C C . HIS D 2 3 ? 29.210 56.021 -17.848 1.00 25.42 401 HIS D C 1
ATOM 4640 O O . HIS D 2 3 ? 29.874 57.003 -18.228 1.00 29.58 401 HIS D O 1
ATOM 4643 N N . LEU D 2 4 ? 28.992 55.763 -16.558 1.00 22.38 402 LEU D N 1
ATOM 4644 C CA . LEU D 2 4 ? 29.430 56.673 -15.491 1.00 37.83 402 LEU D CA 1
ATOM 4645 C C . LEU D 2 4 ? 30.041 55.916 -14.310 1.00 38.48 402 LEU D C 1
ATOM 4646 O O . LEU D 2 4 ? 29.448 54.994 -13.783 1.00 32.40 402 LEU D O 1
ATOM 4651 N N . GLY D 2 5 ? 31.237 56.299 -13.894 1.00 26.16 403 GLY D N 1
ATOM 4652 C CA . GLY D 2 5 ? 31.792 55.779 -12.642 1.00 28.25 403 GLY D CA 1
ATOM 4653 C C . GLY D 2 5 ? 32.009 56.917 -11.663 1.00 20.86 403 GLY D C 1
ATOM 4654 O O . GLY D 2 5 ? 31.640 58.059 -11.959 1.00 26.96 403 GLY D O 1
ATOM 4655 N N . GLY D 2 6 ? 32.575 56.626 -10.488 1.00 13.98 404 GLY D N 1
ATOM 4656 C CA . GLY D 2 6 ? 32.797 57.689 -9.499 1.00 27.20 404 GLY D CA 1
ATOM 4657 C C . GLY D 2 6 ? 33.647 57.324 -8.292 1.00 23.84 404 GLY D C 1
ATOM 4658 O O . GLY D 2 6 ? 33.617 56.184 -7.828 1.00 24.79 404 GLY D O 1
ATOM 4659 N N . ALA D 2 7 ? 34.455 58.281 -7.822 1.00 19.14 405 ALA D N 1
ATOM 4660 C CA . ALA D 2 7 ? 35.064 58.191 -6.498 1.00 17.32 405 ALA D CA 1
ATOM 4661 C C . ALA D 2 7 ? 34.464 59.181 -5.507 1.00 32.07 405 ALA D C 1
ATOM 4662 O O . ALA D 2 7 ? 33.939 60.240 -5.897 1.00 23.03 405 ALA D O 1
ATOM 4664 N N . LYS D 2 8 ? 34.539 58.809 -4.224 1.00 25.72 406 LYS D N 1
ATOM 4665 C CA . LYS D 2 8 ? 34.313 59.714 -3.103 1.00 20.56 406 LYS D CA 1
ATOM 4666 C C . LYS D 2 8 ? 35.477 59.599 -2.109 1.00 29.80 406 LYS D C 1
ATOM 4667 O O . LYS D 2 8 ? 35.971 58.509 -1.829 1.00 35.69 406 LYS D O 1
ATOM 4669 N N . GLN D 2 9 ? 35.917 60.731 -1.577 1.00 20.80 407 GLN D N 1
ATOM 4670 C CA . GLN D 2 9 ? 37.067 60.727 -0.664 1.00 24.23 407 GLN D CA 1
ATOM 4671 C C . GLN D 2 9 ? 36.854 61.514 0.603 1.00 11.88 407 GLN D C 1
ATOM 4672 O O . GLN D 2 9 ? 36.382 62.651 0.554 1.00 25.50 407 GLN D O 1
ATOM 4678 N N . ALA D 2 10 ? 37.297 60.957 1.743 1.00 14.80 408 ALA D N 1
ATOM 4679 C CA . ALA D 2 10 ? 37.153 61.610 3.041 1.00 12.15 408 ALA D CA 1
ATOM 4680 C C . ALA D 2 10 ? 38.368 62.498 3.366 1.00 18.71 408 ALA D C 1
ATOM 4681 O O . ALA D 2 10 ? 39.458 62.222 2.944 1.00 20.87 408 ALA D O 1
ATOM 4683 N N . GLY D 2 11 ? 38.176 63.534 4.162 1.00 27.82 409 GLY D N 1
ATOM 4684 C CA . GLY D 2 11 ? 39.310 64.354 4.516 1.00 19.83 409 GLY D CA 1
ATOM 4685 C C . GLY D 2 11 ? 38.990 65.118 5.737 1.00 30.91 409 GLY D C 1
ATOM 4686 O O . GLY D 2 11 ? 37.874 65.058 6.239 1.00 12.45 409 GLY D O 1
ATOM 4687 N N . ALA D 2 12 ? 39.959 65.845 6.248 1.00 14.11 410 ALA D N 1
ATOM 4688 C CA . ALA D 2 12 ? 39.671 66.571 7.440 1.00 19.64 410 ALA D CA 1
ATOM 4689 C C . ALA D 2 12 ? 38.822 67.787 7.146 1.00 17.42 410 ALA D C 1
ATOM 4690 O O . ALA D 2 12 ? 38.859 68.332 6.044 1.00 29.15 410 ALA D O 1
ATOM 4692 N N . VAL D 2 13 ? 38.062 68.223 8.142 1.00 35.76 411 VAL D N 1
ATOM 4693 C CA . VAL D 2 13 ? 37.336 69.485 8.037 1.00 26.94 411 VAL D CA 1
ATOM 4694 C C . VAL D 2 13 ? 38.304 70.667 7.947 1.00 51.17 411 VAL D C 1
ATOM 4695 O O . VAL D 2 13 ? 38.265 71.449 6.987 1.00 36.34 411 VAL D O 1
#

InterPro domains:
  IPR005877 YSIRK Gram-positive signal peptide [PF04650] (4-27)
  IPR005877 YSIRK Gram-positive signal peptide [TIGR01168] (3-30)
  IPR008966 Adhesion domain superfamily [SSF49401] (229-369)
  IPR008966 Adhesion domain superfamily [SSF49401] (371-555)
  IPR011252 Fibrogen-binding domain 1 [G3DSA:2.60.40.1280] (229-369)
  IPR011266 Fibrinogen-binding domain 2 [PF10425] (380-525)
  IPR019931 LPXTG cell wall anchor motif [PF00746] (886-924)
  IPR019931 LPXTG cell wall anchor motif [PS50847] (890-927)
  IPR041171 SDR-like Ig domain [PF17961] (250-349)
  IPR050972 Serine-aspartate repeat-containing protein-like [PTHR34403] (1-746)

Organism: Staphylococcus aureus (strain NCTC 8325 / PS 47) (NCBI:txid93061)

Radius of gyration: 29.01 Å; Cα contacts (8 Å, |Δi|>4): 1863; chains: 4; bounding box: 43×62×93 Å

Solvent-accessible surface area: 27827 Å² total